Protein AF-A0A8C2T6Q3-F1 (afdb_monomer)

Secondary structure (DSSP, 8-state):
--------PPPP-------------PPP-----------------------------PPPP------------------PPPPEEEE-SSS--HHHHHHHHHHHHSTTTTTPEEEE---HHHHTT-SEEES-SS-EETTTTEE---STT---BHHHHSTT----SBP-HHHHHHHHHHHHHHHHHHTS-TTSHHHHHHHHHHIIIIIHHHHHHHTT--SSSS--SS----SHHHHHHTTSPPTT-SS--HHHHHHHHHHHHHHHHHHHHHHIIIIIHHHHHHHHHHHHTHHHH-TTS-EEE-SSTT--HHHHHHHHHHHTT-SSPP-EEEEE-TTS-EEEEEPBSSTT---BSSPPPGGGTT-BHHHHHHHTT-TTEEEE-TTSSEEEESSHHHHHHHHHHHHHHHHTGGG--

Solvent-accessible surface area (backbone atoms only — not comparable to full-atom values): 24773 Å² total; per-residue (Å²): 143,82,90,82,90,80,90,79,87,84,81,90,80,84,88,79,89,82,91,80,89,81,85,82,86,83,83,88,78,90,85,89,80,90,83,84,86,79,90,82,83,87,90,88,82,95,67,88,80,80,77,81,79,87,68,78,90,71,85,80,81,86,80,84,80,86,77,91,78,84,87,78,78,91,71,79,76,76,74,73,81,77,47,31,38,21,26,53,65,64,91,63,55,45,37,52,28,38,28,54,39,56,48,34,67,32,84,89,34,49,80,35,45,77,44,64,44,82,52,64,75,62,46,71,72,28,67,29,29,31,59,40,86,74,39,71,37,78,92,69,35,28,30,19,46,84,38,91,84,56,76,55,17,56,22,77,78,40,76,92,44,88,50,72,58,47,42,29,24,26,38,43,46,40,72,77,38,36,44,57,40,45,10,66,76,70,75,46,59,48,86,32,72,65,31,51,54,51,48,52,51,46,36,75,74,50,41,48,59,48,12,27,56,74,69,69,49,69,97,55,100,62,89,68,97,67,85,85,80,75,48,71,51,46,55,30,44,70,40,48,56,58,96,85,49,95,78,63,60,57,66,67,26,47,54,53,34,23,52,50,49,40,52,52,52,52,54,50,50,48,43,43,61,72,49,43,55,62,29,42,59,55,48,51,52,19,60,74,45,8,54,79,73,36,85,84,48,32,39,34,56,42,96,50,54,88,59,61,46,66,63,48,48,60,51,46,39,61,77,67,63,51,88,66,71,69,30,38,39,34,27,33,42,99,85,62,31,17,32,32,32,30,32,45,74,41,94,88,44,90,52,44,66,46,45,44,53,73,91,48,33,61,33,40,31,68,64,33,17,61,73,47,91,42,72,54,30,49,37,24,39,72,81,13,45,36,33,31,11,55,38,65,67,40,26,50,49,52,50,52,54,40,56,52,59,55,69,63,59,78,80,76,125

Structure (mmCIF, N/CA/C/O backbone):
data_AF-A0A8C2T6Q3-F1
#
_entry.id   AF-A0A8C2T6Q3-F1
#
loop_
_atom_site.group_PDB
_atom_site.id
_atom_site.type_symbol
_atom_site.label_atom_id
_atom_site.label_alt_id
_atom_site.label_comp_id
_atom_site.label_asym_id
_atom_site.label_entity_id
_atom_site.label_seq_id
_atom_site.pdbx_PDB_ins_code
_atom_site.Cartn_x
_atom_site.Cartn_y
_atom_site.Cartn_z
_atom_site.occupancy
_atom_site.B_iso_or_equiv
_atom_site.auth_seq_id
_atom_site.auth_comp_id
_atom_site.auth_asym_id
_atom_site.auth_atom_id
_atom_site.pdbx_PDB_model_num
ATOM 1 N N . MET A 1 1 ? 47.770 21.459 14.697 1.00 40.47 1 MET A N 1
ATOM 2 C CA . MET A 1 1 ? 48.303 21.175 16.045 1.00 40.47 1 MET A CA 1
ATOM 3 C C . MET A 1 1 ? 47.200 21.457 17.056 1.00 40.47 1 MET A C 1
ATOM 5 O O . MET A 1 1 ? 46.957 22.615 17.362 1.00 40.47 1 MET A O 1
ATOM 9 N N . ARG A 1 2 ? 46.449 20.423 17.443 1.00 32.66 2 ARG A N 1
ATOM 10 C CA . ARG A 1 2 ? 45.549 20.362 18.607 1.00 32.66 2 ARG A CA 1
ATOM 11 C C . ARG A 1 2 ? 45.216 18.882 18.788 1.00 32.66 2 ARG A C 1
ATOM 13 O O . ARG A 1 2 ? 44.474 18.313 17.997 1.00 32.66 2 ARG A O 1
ATOM 20 N N . GLU A 1 3 ? 45.900 18.277 19.747 1.00 28.88 3 GLU A N 1
ATOM 21 C CA . GLU A 1 3 ? 45.686 16.917 20.229 1.00 28.88 3 GLU A CA 1
ATOM 22 C C . GLU A 1 3 ? 44.386 16.856 21.028 1.00 28.88 3 GLU A C 1
ATOM 24 O O . GLU A 1 3 ? 44.103 17.768 21.804 1.00 28.88 3 GLU A O 1
ATOM 29 N N . TRP A 1 4 ? 43.644 15.761 20.881 1.00 29.09 4 TRP A N 1
ATOM 30 C CA . TRP A 1 4 ? 42.728 15.270 21.904 1.00 29.09 4 TRP A CA 1
ATOM 31 C C . TRP A 1 4 ? 42.954 13.766 22.060 1.00 29.09 4 TRP A C 1
ATOM 33 O O . TRP A 1 4 ? 42.850 12.996 21.107 1.00 29.09 4 TRP A O 1
ATOM 43 N N . VAL A 1 5 ? 43.333 13.398 23.279 1.00 32.12 5 VAL A N 1
ATOM 44 C CA . VAL A 1 5 ? 43.579 12.045 23.775 1.00 32.12 5 VAL A CA 1
ATOM 45 C C . VAL A 1 5 ? 42.237 11.406 24.130 1.00 32.12 5 VAL A C 1
ATOM 47 O O . VAL A 1 5 ? 41.403 12.042 24.768 1.00 32.12 5 VAL A O 1
ATOM 50 N N . GLY A 1 6 ? 42.044 10.139 23.766 1.00 28.73 6 GLY A N 1
ATOM 51 C CA . GLY A 1 6 ? 40.879 9.354 24.170 1.00 28.73 6 GLY A CA 1
ATOM 52 C C . GLY A 1 6 ? 41.192 7.865 24.149 1.00 28.73 6 GLY A C 1
ATOM 53 O O . GLY A 1 6 ? 41.019 7.209 23.129 1.00 28.73 6 GLY A O 1
ATOM 54 N N . GLY A 1 7 ? 41.688 7.349 25.275 1.00 27.30 7 GLY A N 1
ATOM 55 C CA . GLY A 1 7 ? 41.790 5.917 25.530 1.00 27.30 7 GLY A CA 1
ATOM 56 C C . GLY A 1 7 ? 40.418 5.322 25.848 1.00 27.30 7 GLY A C 1
ATOM 57 O O . GLY A 1 7 ? 39.649 5.900 26.613 1.00 27.30 7 GLY A O 1
ATOM 58 N N . GLY A 1 8 ? 40.130 4.156 25.277 1.00 27.58 8 GLY A N 1
ATOM 59 C CA . GLY A 1 8 ? 38.942 3.359 25.564 1.00 27.58 8 GLY A CA 1
ATOM 60 C C . GLY A 1 8 ? 39.299 1.884 25.456 1.00 27.58 8 GLY A C 1
ATOM 61 O O . GLY A 1 8 ? 39.607 1.399 24.374 1.00 27.58 8 GLY A O 1
ATOM 62 N N . ALA A 1 9 ? 39.326 1.210 26.602 1.00 29.64 9 ALA A N 1
ATOM 63 C CA . ALA A 1 9 ? 39.619 -0.206 26.737 1.00 29.64 9 ALA A CA 1
ATOM 64 C C . ALA A 1 9 ? 38.433 -1.064 26.262 1.00 29.64 9 ALA A C 1
ATOM 66 O O . ALA A 1 9 ? 37.293 -0.842 26.670 1.00 29.64 9 ALA A O 1
ATOM 67 N N . GLU A 1 10 ? 38.725 -2.069 25.438 1.00 29.17 10 GLU A N 1
ATOM 68 C CA . GLU A 1 10 ? 37.812 -3.157 25.084 1.00 29.17 10 GLU A CA 1
ATOM 69 C C . GLU A 1 10 ? 37.722 -4.186 26.225 1.00 29.17 10 GLU A C 1
ATOM 71 O O . GLU A 1 10 ? 38.754 -4.567 26.787 1.00 29.17 10 GLU A O 1
ATOM 76 N N . PRO A 1 11 ? 36.534 -4.734 26.533 1.00 33.28 11 PRO A N 1
ATOM 77 C CA . PRO A 1 11 ? 36.433 -5.973 27.280 1.00 33.28 11 PRO A CA 1
ATOM 78 C C . PRO A 1 11 ? 36.202 -7.166 26.343 1.00 33.28 11 PRO A C 1
ATOM 80 O O . PRO A 1 11 ? 35.173 -7.291 25.678 1.00 33.28 11 PRO A O 1
ATOM 83 N N . HIS A 1 12 ? 37.160 -8.093 26.372 1.00 28.27 12 HIS A N 1
ATOM 84 C CA . HIS A 1 12 ? 37.020 -9.473 25.916 1.00 28.27 12 HIS A CA 1
ATOM 85 C C . HIS A 1 12 ? 35.821 -10.167 26.583 1.00 28.27 12 HIS A C 1
ATOM 87 O O . HIS A 1 12 ? 35.761 -10.260 27.810 1.00 28.27 12 HIS A O 1
ATOM 93 N N . MET A 1 13 ? 34.936 -10.772 25.785 1.00 28.48 13 MET A N 1
ATOM 94 C CA . MET A 1 13 ? 33.929 -11.719 26.270 1.00 28.48 13 MET A CA 1
ATOM 95 C C . MET A 1 13 ? 34.188 -13.103 25.664 1.00 28.48 13 MET A C 1
ATOM 97 O O . MET A 1 13 ? 34.209 -13.287 24.449 1.00 28.48 13 MET A O 1
ATOM 101 N N . ARG A 1 14 ? 34.460 -14.067 26.550 1.00 29.56 14 ARG A N 1
ATOM 102 C CA . ARG A 1 14 ? 34.752 -15.471 26.244 1.00 29.56 14 ARG A CA 1
ATOM 103 C C . ARG A 1 14 ? 33.477 -16.223 25.856 1.00 29.56 14 ARG A C 1
ATOM 105 O O . ARG A 1 14 ? 32.443 -16.069 26.499 1.00 29.56 14 ARG A O 1
ATOM 112 N N . SER A 1 15 ? 33.597 -17.089 24.853 1.00 28.09 15 SER A N 1
ATOM 113 C CA . SER A 1 15 ? 32.604 -18.088 24.459 1.00 28.09 15 SER A CA 1
ATOM 114 C C . SER A 1 15 ? 32.465 -19.189 25.513 1.00 28.09 15 SER A C 1
ATOM 116 O O . SER A 1 15 ? 33.475 -19.721 25.976 1.00 28.09 15 SER A O 1
ATOM 118 N N . ALA A 1 16 ? 31.234 -19.605 25.809 1.00 30.88 16 ALA A N 1
ATOM 119 C CA . ALA A 1 16 ? 30.954 -20.885 26.450 1.00 30.88 16 ALA A CA 1
ATOM 120 C C . ALA A 1 16 ? 29.802 -21.580 25.713 1.00 30.88 16 ALA A C 1
ATOM 122 O O . ALA A 1 16 ? 28.696 -21.052 25.603 1.00 30.88 16 ALA A O 1
ATOM 123 N N . GLU A 1 17 ? 30.112 -22.753 25.168 1.00 29.58 17 GLU A N 1
ATOM 124 C CA . GLU A 1 17 ? 29.188 -23.691 24.546 1.00 29.58 17 GLU A CA 1
ATOM 125 C C . GLU A 1 17 ? 28.290 -24.366 25.595 1.00 29.58 17 GLU A C 1
ATOM 127 O O . GLU A 1 17 ? 28.704 -24.610 26.727 1.00 29.58 17 GLU A O 1
ATOM 132 N N . GLY A 1 18 ? 27.074 -24.744 25.196 1.00 29.36 18 GLY A N 1
ATOM 133 C CA . GLY A 1 18 ? 26.183 -25.550 26.030 1.00 29.36 18 GLY A CA 1
ATOM 134 C C . GLY A 1 18 ? 24.891 -25.926 25.316 1.00 29.36 18 GLY A C 1
ATOM 135 O O . GLY A 1 18 ? 23.845 -25.328 25.550 1.00 29.36 18 GLY A O 1
ATOM 136 N N . ARG A 1 19 ? 24.956 -26.916 24.417 1.00 31.91 19 ARG A N 1
ATOM 137 C CA . ARG A 1 19 ? 23.781 -27.522 23.770 1.00 31.91 19 ARG A CA 1
ATOM 138 C C . ARG A 1 19 ? 23.062 -28.439 24.764 1.00 31.91 19 ARG A C 1
ATOM 140 O O . ARG A 1 19 ? 23.603 -29.471 25.142 1.00 31.91 19 ARG A O 1
ATOM 147 N N . GLY A 1 20 ? 21.826 -28.099 25.125 1.00 29.14 20 GLY A N 1
ATOM 148 C CA . GLY A 1 20 ? 20.906 -28.968 25.863 1.00 29.14 20 GLY A CA 1
ATOM 149 C C . GLY A 1 20 ? 19.666 -29.271 25.025 1.00 29.14 20 GLY A C 1
ATOM 150 O O . GLY A 1 20 ? 18.787 -28.429 24.881 1.00 29.14 20 GLY A O 1
ATOM 151 N N . VAL A 1 21 ? 19.606 -30.470 24.444 1.00 28.84 21 VAL A N 1
ATOM 152 C CA . VAL A 1 21 ? 18.457 -30.979 23.681 1.00 28.84 21 VAL A CA 1
ATOM 153 C C . VAL A 1 21 ? 17.456 -31.596 24.660 1.00 28.84 21 VAL A C 1
ATOM 155 O O . VAL A 1 21 ? 17.737 -32.644 25.236 1.00 28.84 21 VAL A O 1
ATOM 158 N N . LEU A 1 22 ? 16.272 -30.995 24.815 1.00 27.81 22 LEU A N 1
ATOM 159 C CA . LEU A 1 22 ? 15.145 -31.616 25.520 1.00 27.81 22 LEU A CA 1
ATOM 160 C C . LEU A 1 22 ? 14.093 -32.079 24.498 1.00 27.81 22 LEU A C 1
ATOM 162 O O . LEU A 1 22 ? 13.371 -31.277 23.910 1.00 27.81 22 LEU A O 1
ATOM 166 N N . ARG A 1 23 ? 14.014 -33.395 24.265 1.00 28.83 23 ARG A N 1
ATOM 167 C CA . ARG A 1 23 ? 12.930 -34.037 23.503 1.00 28.83 23 ARG A CA 1
ATOM 168 C C . ARG A 1 23 ? 11.714 -34.222 24.414 1.00 28.83 23 ARG A C 1
ATOM 170 O O . ARG A 1 23 ? 11.740 -35.091 25.282 1.00 28.83 23 ARG A O 1
ATOM 177 N N . LEU A 1 24 ? 10.628 -33.487 24.169 1.00 27.52 24 LEU A N 1
ATOM 178 C CA . LEU A 1 24 ? 9.310 -33.807 24.726 1.00 27.52 24 LEU A CA 1
ATOM 179 C C . LEU A 1 24 ? 8.537 -34.714 23.753 1.00 27.52 24 LEU A C 1
ATOM 181 O O . LEU A 1 24 ? 8.238 -34.332 22.624 1.00 27.52 24 LEU A O 1
ATOM 185 N N . ARG A 1 25 ? 8.213 -35.934 24.198 1.00 27.09 25 ARG A N 1
ATOM 186 C CA . ARG A 1 25 ? 7.272 -36.851 23.534 1.00 27.09 25 ARG A CA 1
ATOM 187 C C . ARG A 1 25 ? 5.841 -36.431 23.885 1.00 27.09 25 ARG A C 1
ATOM 189 O O . ARG A 1 25 ? 5.429 -36.593 25.027 1.00 27.09 25 ARG A O 1
ATOM 196 N N . MET A 1 26 ? 5.075 -35.974 22.899 1.00 26.56 26 MET A N 1
ATOM 197 C CA . MET A 1 26 ? 3.617 -35.835 22.994 1.00 26.56 26 MET A CA 1
ATOM 198 C C . MET A 1 26 ? 2.963 -37.178 22.633 1.00 26.56 26 MET A C 1
ATOM 200 O O . MET A 1 26 ? 3.159 -37.679 21.526 1.00 26.56 26 MET A O 1
ATOM 204 N N . ARG A 1 27 ? 2.201 -37.781 23.556 1.00 29.31 27 ARG A N 1
ATOM 205 C CA . ARG A 1 27 ? 1.244 -38.856 23.235 1.00 29.31 27 ARG A CA 1
ATOM 206 C C . ARG A 1 27 ? -0.099 -38.207 22.910 1.00 29.31 27 ARG A C 1
ATOM 208 O O . ARG A 1 27 ? -0.684 -37.563 23.774 1.00 29.31 27 ARG A O 1
ATOM 215 N N . GLY A 1 28 ? -0.562 -38.384 21.675 1.00 25.92 28 GLY A N 1
ATOM 216 C CA . GLY A 1 28 ? -1.923 -38.058 21.262 1.00 25.92 28 GLY A CA 1
ATOM 217 C C . GLY A 1 28 ? -2.910 -39.107 21.772 1.00 25.92 28 GLY A C 1
ATOM 218 O O . GLY A 1 28 ? -2.654 -40.306 21.657 1.00 25.92 28 GLY A O 1
ATOM 219 N N . GLY A 1 29 ? -4.016 -38.643 22.347 1.00 26.98 29 GLY A N 1
ATOM 220 C CA . GLY A 1 29 ? -5.196 -39.442 22.657 1.00 26.98 29 GLY A CA 1
ATOM 221 C C . GLY A 1 29 ? -6.389 -38.884 21.889 1.00 26.98 29 GLY A C 1
ATOM 222 O O . GLY A 1 29 ? -6.762 -37.730 22.085 1.00 26.98 29 GLY A O 1
ATOM 223 N N . ASP A 1 30 ? -6.935 -39.708 20.998 1.00 28.08 30 ASP A N 1
ATOM 224 C CA . ASP A 1 30 ? -8.163 -39.486 20.237 1.00 28.08 30 ASP A CA 1
ATOM 225 C C . ASP A 1 30 ? -9.384 -39.341 21.160 1.00 28.08 30 ASP A C 1
ATOM 227 O O . ASP A 1 30 ? -9.618 -40.178 22.032 1.00 28.08 30 ASP A O 1
ATOM 231 N N . LEU A 1 31 ? -10.233 -38.346 20.892 1.00 29.53 31 LEU A N 1
ATOM 232 C CA . LEU A 1 31 ? -11.604 -38.278 21.403 1.00 29.53 31 LEU A CA 1
ATOM 233 C C . LEU A 1 31 ? -12.574 -38.238 20.217 1.00 29.53 31 LEU A C 1
ATOM 235 O O . LEU A 1 31 ? -12.819 -37.198 19.610 1.00 29.53 31 LEU A O 1
ATOM 239 N N . LYS A 1 32 ? -13.150 -39.401 19.897 1.00 29.66 32 LYS A N 1
ATOM 240 C CA . LYS A 1 32 ? -14.377 -39.526 19.102 1.00 29.66 32 LYS A CA 1
ATOM 241 C C . LYS A 1 32 ? -15.559 -39.631 20.062 1.00 29.66 32 LYS A C 1
ATOM 243 O O . LYS A 1 32 ? -15.715 -40.643 20.734 1.00 29.66 32 LYS A O 1
ATOM 248 N N . GLY A 1 33 ? -16.426 -38.625 20.057 1.00 27.84 33 GLY A N 1
ATOM 249 C CA . GLY A 1 33 ? -17.732 -38.669 20.710 1.00 27.84 33 GLY A CA 1
ATOM 250 C C . GLY A 1 33 ? -18.763 -37.943 19.858 1.00 27.84 33 GLY A C 1
ATOM 251 O O . GLY A 1 33 ? -18.804 -36.719 19.840 1.00 27.84 33 GLY A O 1
ATOM 252 N N . ARG A 1 34 ? -19.573 -38.703 19.114 1.00 29.06 34 ARG A N 1
ATOM 253 C CA . ARG A 1 34 ? -20.802 -38.216 18.473 1.00 29.06 34 ARG A CA 1
ATOM 254 C C . ARG A 1 34 ? -21.923 -38.271 19.504 1.00 29.06 34 ARG A C 1
ATOM 256 O O . ARG A 1 34 ? -22.112 -39.328 20.091 1.00 29.06 34 ARG A O 1
ATOM 263 N N . CYS A 1 35 ? -22.741 -37.227 19.582 1.00 26.00 35 CYS A N 1
ATOM 264 C CA . CYS A 1 35 ? -24.143 -37.362 19.969 1.00 26.00 35 CYS A CA 1
ATOM 265 C C . CYS A 1 35 ? -25.014 -36.501 19.053 1.00 26.00 35 CYS A C 1
ATOM 267 O O . CYS A 1 35 ? -24.677 -35.368 18.718 1.00 26.00 35 CYS A O 1
ATOM 269 N N . ARG A 1 36 ? -26.097 -37.121 18.587 1.00 28.88 36 ARG A N 1
ATOM 270 C CA . ARG A 1 36 ? -27.136 -36.571 17.716 1.00 28.88 36 ARG A CA 1
ATOM 271 C C . ARG A 1 36 ? -28.306 -36.052 18.556 1.00 28.88 36 ARG A C 1
ATOM 273 O O . ARG A 1 36 ? -28.510 -36.515 19.673 1.00 28.88 36 ARG A O 1
ATOM 280 N N . SER A 1 37 ? -29.153 -35.289 17.860 1.00 29.62 37 SER A N 1
ATOM 281 C CA . SER A 1 37 ? -30.578 -35.006 18.111 1.00 29.62 37 SER A CA 1
ATOM 282 C C . SER A 1 37 ? -30.879 -33.778 18.974 1.00 29.62 37 SER A C 1
ATOM 284 O O . SER A 1 37 ? -30.118 -33.475 19.878 1.00 29.62 37 SER A O 1
ATOM 286 N N . ALA A 1 38 ? -31.976 -33.045 18.786 1.00 27.81 38 ALA A N 1
ATOM 287 C CA . ALA A 1 38 ? -32.835 -32.761 17.633 1.00 27.81 38 ALA A CA 1
ATOM 288 C C . ALA A 1 38 ? -33.803 -31.624 18.056 1.00 27.81 38 ALA A C 1
ATOM 290 O O . ALA A 1 38 ? -34.116 -31.503 19.232 1.00 27.81 38 ALA A O 1
ATOM 291 N N . VAL A 1 39 ? -34.323 -30.899 17.057 1.00 28.06 39 VAL A N 1
ATOM 292 C CA . VAL A 1 39 ? -35.591 -30.129 17.020 1.00 28.06 39 VAL A CA 1
ATOM 293 C C . VAL A 1 39 ? -35.732 -28.853 17.871 1.00 28.06 39 VAL A C 1
ATOM 295 O O . VAL A 1 39 ? -35.711 -28.883 19.093 1.00 28.06 39 VAL A O 1
ATOM 298 N N . GLY A 1 40 ? -36.066 -27.747 17.189 1.00 25.72 40 GLY A N 1
ATOM 299 C CA . GLY A 1 40 ? -36.733 -26.588 17.793 1.00 25.72 40 GLY A CA 1
ATOM 300 C C . GLY A 1 40 ? -36.842 -25.363 16.875 1.00 25.72 40 GLY A C 1
ATOM 301 O O . GLY A 1 40 ? -35.882 -24.618 16.777 1.00 25.72 40 GLY A O 1
ATOM 302 N N . MET A 1 41 ? -38.016 -25.200 16.241 1.00 26.75 41 MET A N 1
ATOM 303 C CA . MET A 1 41 ? -38.726 -23.964 15.816 1.00 26.75 41 MET A CA 1
ATOM 304 C C . MET A 1 41 ? -37.964 -22.823 15.094 1.00 26.75 41 MET A C 1
ATOM 306 O O . MET A 1 41 ? -36.981 -22.295 15.582 1.00 26.75 41 MET A O 1
ATOM 310 N N . LEU A 1 42 ? -38.316 -22.469 13.850 1.00 26.58 42 LEU A N 1
ATOM 311 C CA . LEU A 1 42 ? -39.449 -21.650 13.351 1.00 26.58 42 LEU A CA 1
ATOM 312 C C . LEU A 1 42 ? -39.142 -20.129 13.298 1.00 26.58 42 LEU A C 1
ATOM 314 O O . LEU A 1 42 ? -38.808 -19.516 14.299 1.00 26.58 42 LEU A O 1
ATOM 318 N N . LEU A 1 43 ? -39.368 -19.566 12.100 1.00 28.69 43 LEU A N 1
ATOM 319 C CA . LEU A 1 43 ? -39.386 -18.153 11.674 1.00 28.69 43 LEU A CA 1
ATOM 320 C C . LEU A 1 43 ? -38.076 -17.348 11.686 1.00 28.69 43 LEU A C 1
ATOM 322 O O . LEU A 1 43 ? -37.576 -16.936 12.721 1.00 28.69 43 LEU A O 1
ATOM 326 N N . TRP A 1 44 ? -37.612 -17.016 10.475 1.00 26.08 44 TRP A N 1
ATOM 327 C CA . TRP A 1 44 ? -37.512 -15.657 9.898 1.00 26.08 44 TRP A CA 1
ATOM 328 C C . TRP A 1 44 ? -36.363 -15.660 8.884 1.00 26.08 44 TRP A C 1
ATOM 330 O O . TRP A 1 44 ? -35.250 -16.018 9.255 1.00 26.08 44 TRP A O 1
ATOM 340 N N . ARG A 1 45 ? -36.623 -15.265 7.626 1.00 27.59 45 ARG A N 1
ATOM 341 C CA . ARG A 1 45 ? -35.693 -14.559 6.706 1.00 27.59 45 ARG A CA 1
ATOM 342 C C . ARG A 1 45 ? -36.194 -14.622 5.261 1.00 27.59 45 ARG A C 1
ATOM 344 O O . ARG A 1 45 ? -35.992 -15.600 4.552 1.00 27.59 45 ARG A O 1
ATOM 351 N N . ARG A 1 46 ? -36.753 -13.505 4.797 1.00 32.31 46 ARG A N 1
ATOM 352 C CA . ARG A 1 46 ? -36.463 -12.998 3.453 1.00 32.31 46 ARG A CA 1
ATOM 353 C C . ARG A 1 46 ? -35.302 -12.019 3.613 1.00 32.31 46 ARG A C 1
ATOM 355 O O . ARG A 1 46 ? -35.508 -10.884 4.018 1.00 32.31 46 ARG A O 1
ATOM 362 N N . CYS A 1 47 ? -34.089 -12.488 3.349 1.00 28.00 47 CYS A N 1
ATOM 363 C CA . CYS A 1 47 ? -32.936 -11.638 3.071 1.00 28.00 47 CYS A CA 1
ATOM 364 C C . CYS A 1 47 ? -32.369 -12.093 1.733 1.00 28.00 47 CYS A C 1
ATOM 366 O O . CYS A 1 47 ? -32.133 -13.286 1.540 1.00 28.00 47 CYS A O 1
ATOM 368 N N . CYS A 1 48 ? -32.182 -11.138 0.827 1.00 29.92 48 CYS A N 1
ATOM 369 C CA . CYS A 1 48 ? -31.469 -11.321 -0.425 1.00 29.92 48 CYS A CA 1
ATOM 370 C C . CYS A 1 48 ? -30.113 -11.978 -0.151 1.00 29.92 48 CYS A C 1
ATOM 372 O O . CYS A 1 48 ? -29.290 -11.454 0.599 1.00 29.92 48 CYS A O 1
ATOM 374 N N . ALA A 1 49 ? -29.908 -13.152 -0.738 1.00 27.11 49 ALA A N 1
ATOM 375 C CA . ALA A 1 49 ? -28.642 -13.851 -0.699 1.00 27.11 49 ALA A CA 1
ATOM 376 C C . ALA A 1 49 ? -27.660 -13.140 -1.638 1.00 27.11 49 ALA A C 1
ATOM 378 O O . ALA A 1 49 ? -27.714 -13.327 -2.850 1.00 27.11 49 ALA A O 1
ATOM 379 N N . CYS A 1 50 ? -26.749 -12.344 -1.081 1.00 31.30 50 CYS A N 1
ATOM 380 C CA . CYS A 1 50 ? -25.482 -12.066 -1.743 1.00 31.30 50 CYS A CA 1
ATOM 381 C C . CYS A 1 50 ? -24.556 -13.240 -1.399 1.00 31.30 50 CYS A C 1
ATOM 383 O O . CYS A 1 50 ? -23.971 -13.308 -0.316 1.00 31.30 50 CYS A O 1
ATOM 385 N N . ALA A 1 51 ? -24.541 -14.249 -2.268 1.00 30.88 51 ALA A N 1
ATOM 386 C CA . ALA A 1 51 ? -23.706 -15.426 -2.103 1.00 30.88 51 ALA A CA 1
ATOM 387 C C . ALA A 1 51 ? -22.244 -15.051 -2.382 1.00 30.88 51 ALA A C 1
ATOM 389 O O . ALA A 1 51 ? -21.822 -14.949 -3.531 1.00 30.88 51 ALA A O 1
ATOM 390 N N . VAL A 1 52 ? -21.451 -14.873 -1.324 1.00 36.16 52 VAL A N 1
ATOM 391 C CA . VAL A 1 52 ? -19.988 -14.856 -1.427 1.00 36.16 52 VAL A CA 1
ATOM 392 C C . VAL A 1 52 ? -19.538 -16.280 -1.754 1.00 36.16 52 VAL A C 1
ATOM 394 O O . VAL A 1 52 ? -19.391 -17.127 -0.871 1.00 36.16 52 VAL A O 1
ATOM 397 N N . MET A 1 53 ? -19.356 -16.569 -3.042 1.00 34.56 53 MET A N 1
ATOM 398 C CA . MET A 1 53 ? -18.787 -17.834 -3.496 1.00 34.56 53 MET A CA 1
ATOM 399 C C . MET A 1 53 ? -17.299 -17.887 -3.140 1.00 34.56 53 MET A C 1
ATOM 401 O O . MET A 1 53 ? -16.444 -17.362 -3.846 1.00 34.56 53 MET A O 1
ATOM 405 N N . ARG A 1 54 ? -16.974 -18.569 -2.037 1.00 39.91 54 ARG A N 1
ATOM 406 C CA . ARG A 1 54 ? -15.624 -19.083 -1.786 1.00 39.91 54 ARG A CA 1
ATOM 407 C C . ARG A 1 54 ? -15.407 -20.329 -2.646 1.00 39.91 54 ARG A C 1
ATOM 409 O O . ARG A 1 54 ? -15.678 -21.442 -2.205 1.00 39.91 54 ARG A O 1
ATOM 416 N N . GLY A 1 55 ? -14.937 -20.140 -3.875 1.00 31.16 55 GLY A N 1
ATOM 417 C CA . GLY A 1 55 ? -14.393 -21.217 -4.703 1.00 31.16 55 GLY A CA 1
ATOM 418 C C . GLY A 1 55 ? -12.862 -21.239 -4.616 1.00 31.16 55 GLY A C 1
ATOM 419 O O . GLY A 1 55 ? -12.252 -20.174 -4.723 1.00 31.16 55 GLY A O 1
ATOM 420 N N . PRO A 1 56 ? -12.205 -22.400 -4.428 1.00 35.97 56 PRO A N 1
ATOM 421 C CA . PRO A 1 56 ? -10.781 -22.505 -4.712 1.00 35.97 56 PRO A CA 1
ATOM 422 C C . PRO A 1 56 ? -10.587 -22.362 -6.227 1.00 35.97 56 PRO A C 1
ATOM 424 O O . PRO A 1 56 ? -11.431 -22.819 -7.002 1.00 35.97 56 PRO A O 1
ATOM 427 N N . LEU A 1 57 ? -9.482 -21.747 -6.653 1.00 34.97 57 LEU A N 1
ATOM 428 C CA . LEU A 1 57 ? -9.055 -21.763 -8.051 1.00 34.97 57 LEU A CA 1
ATOM 429 C C . LEU A 1 57 ? -8.890 -23.228 -8.480 1.00 34.97 57 LEU A C 1
ATOM 431 O O . LEU A 1 57 ? -7.904 -23.882 -8.145 1.00 34.97 57 LEU A O 1
ATOM 435 N N . ARG A 1 58 ? -9.892 -23.775 -9.172 1.00 34.88 58 ARG A N 1
ATOM 436 C CA . ARG A 1 58 ? -9.746 -25.033 -9.899 1.00 34.88 58 ARG A CA 1
ATOM 437 C C . ARG A 1 58 ? -8.962 -24.725 -11.166 1.00 34.88 58 ARG A C 1
ATOM 439 O O . ARG A 1 58 ? -9.374 -23.872 -11.947 1.00 34.88 58 ARG A O 1
ATOM 446 N N . ALA A 1 59 ? -7.856 -25.438 -11.359 1.00 37.59 59 ALA A N 1
ATOM 447 C CA . ALA A 1 59 ? -7.187 -25.522 -12.647 1.00 37.59 59 ALA A CA 1
ATOM 448 C C . ALA A 1 59 ? -8.219 -25.907 -13.721 1.00 37.59 59 ALA A C 1
ATOM 450 O O . ALA A 1 59 ? -8.955 -26.885 -13.566 1.00 37.59 59 ALA A O 1
ATOM 451 N N . ILE A 1 60 ? -8.310 -25.097 -14.771 1.00 36.28 60 ILE A N 1
ATOM 452 C CA . ILE A 1 60 ? -9.226 -25.302 -15.893 1.00 36.28 60 ILE A CA 1
ATOM 453 C C . ILE A 1 60 ? -8.648 -26.428 -16.766 1.00 36.28 60 ILE A C 1
ATOM 455 O O . ILE A 1 60 ? -7.517 -26.283 -17.232 1.00 36.28 60 ILE A O 1
ATOM 459 N N . PRO A 1 61 ? -9.366 -27.539 -17.021 1.00 33.59 61 PRO A N 1
ATOM 460 C CA . PRO A 1 61 ? -8.937 -28.493 -18.029 1.00 33.59 61 PRO A CA 1
ATOM 461 C C . PRO A 1 61 ? -9.290 -27.937 -19.412 1.00 33.59 61 PRO A C 1
ATOM 463 O O . PRO A 1 61 ? -10.431 -27.560 -19.682 1.00 33.59 61 PRO A O 1
ATOM 466 N N . ILE A 1 62 ? -8.293 -27.887 -20.289 1.00 36.78 62 ILE A N 1
ATOM 467 C CA . ILE A 1 62 ? -8.448 -27.537 -21.700 1.00 36.78 62 ILE A CA 1
ATOM 468 C C . ILE A 1 62 ? -9.218 -28.679 -22.380 1.00 36.78 62 ILE A C 1
ATOM 470 O O . ILE A 1 62 ? -8.714 -29.796 -22.491 1.00 36.78 62 ILE A O 1
ATOM 474 N N . MET A 1 63 ? -10.448 -28.414 -22.818 1.00 32.56 63 MET A N 1
ATOM 475 C CA . MET A 1 63 ? -11.209 -29.319 -23.685 1.00 32.56 63 MET A CA 1
ATOM 476 C C . MET A 1 63 ? -10.711 -29.153 -25.125 1.00 32.56 63 MET A C 1
ATOM 478 O O . MET A 1 63 ? -10.926 -28.113 -25.744 1.00 32.56 63 MET A O 1
ATOM 482 N N . ALA A 1 64 ? -10.044 -30.177 -25.656 1.00 32.66 64 ALA A N 1
ATOM 483 C CA . ALA A 1 64 ? -9.700 -30.260 -27.070 1.00 32.66 64 ALA A CA 1
ATOM 484 C C . ALA A 1 64 ? -10.940 -30.685 -27.874 1.00 32.66 64 ALA A C 1
ATOM 486 O O . ALA A 1 64 ? -11.432 -31.803 -27.727 1.00 32.66 64 ALA A O 1
ATOM 487 N N . ALA A 1 65 ? -11.445 -29.794 -28.726 1.00 34.72 65 ALA A N 1
ATOM 488 C CA . ALA A 1 65 ? -12.444 -30.140 -29.729 1.00 34.72 65 ALA A CA 1
ATOM 489 C C . ALA A 1 65 ? -11.753 -30.852 -30.903 1.00 34.72 65 ALA A C 1
ATOM 491 O O . ALA A 1 65 ? -10.856 -30.299 -31.538 1.00 34.72 65 ALA A O 1
ATOM 492 N N . ALA A 1 66 ? -12.166 -32.087 -31.186 1.00 32.56 66 ALA A N 1
ATOM 493 C CA . ALA A 1 66 ? -11.732 -32.825 -32.363 1.00 32.56 66 ALA A CA 1
ATOM 494 C C . ALA A 1 66 ? -12.391 -32.228 -33.616 1.00 32.56 66 ALA A C 1
ATOM 496 O O . ALA A 1 66 ? -13.611 -32.275 -33.761 1.00 32.56 66 ALA A O 1
ATOM 497 N N . ILE A 1 67 ? -11.579 -31.682 -34.523 1.00 38.72 67 ILE A N 1
ATOM 498 C CA . ILE A 1 67 ? -12.011 -31.265 -35.859 1.00 38.72 67 ILE A CA 1
ATOM 499 C C . ILE A 1 67 ? -11.479 -32.295 -36.854 1.00 38.72 67 ILE A C 1
ATOM 501 O O . ILE A 1 67 ? -10.281 -32.369 -37.122 1.00 38.72 67 ILE A O 1
ATOM 505 N N . THR A 1 68 ? -12.379 -33.103 -37.404 1.00 39.03 68 THR A N 1
ATOM 506 C CA . THR A 1 68 ? -12.128 -33.903 -38.604 1.00 39.03 68 THR A CA 1
ATOM 507 C C . THR A 1 68 ? -12.227 -32.988 -39.822 1.00 39.03 68 THR A C 1
ATOM 509 O O . THR A 1 68 ? -13.305 -32.475 -40.118 1.00 39.03 68 THR A O 1
ATOM 512 N N . GLY A 1 69 ? -11.118 -32.777 -40.528 1.00 34.94 69 GLY A N 1
ATOM 513 C CA . GLY A 1 69 ? -11.082 -31.946 -41.730 1.00 34.94 69 GLY A CA 1
ATOM 514 C C . GLY A 1 69 ? -9.841 -32.220 -42.572 1.00 34.94 69 GLY A C 1
ATOM 515 O O . GLY A 1 69 ? -8.714 -32.119 -42.102 1.00 34.94 69 GLY A O 1
ATOM 516 N N . SER A 1 70 ? -10.084 -32.613 -43.813 1.00 37.34 70 SER A N 1
ATOM 517 C CA . SER A 1 70 ? -9.166 -33.133 -44.821 1.00 37.34 70 SER A CA 1
ATOM 518 C C . SER A 1 70 ? -8.109 -32.144 -45.333 1.00 37.34 70 SER A C 1
ATOM 520 O O . SER A 1 70 ? -8.430 -31.028 -45.726 1.00 37.34 70 SER A O 1
ATOM 522 N N . GLY A 1 71 ? -6.872 -32.643 -45.420 1.00 43.75 71 GLY A N 1
ATOM 523 C CA . GLY A 1 71 ? -5.836 -32.369 -46.426 1.00 43.75 71 GLY A CA 1
ATOM 524 C C . GLY A 1 71 ? -5.737 -30.984 -47.075 1.00 43.75 71 GLY A C 1
ATOM 525 O O . GLY A 1 71 ? -6.425 -30.713 -48.049 1.00 43.75 71 GLY A O 1
ATOM 526 N N . THR A 1 72 ? -4.722 -30.214 -46.673 1.00 40.97 72 THR A N 1
ATOM 527 C CA . THR A 1 72 ? -3.843 -29.437 -47.573 1.00 40.97 72 THR A CA 1
ATOM 528 C C . THR A 1 72 ? -2.441 -29.362 -46.939 1.00 40.97 72 THR A C 1
ATOM 530 O O . THR A 1 72 ? -2.323 -29.388 -45.717 1.00 40.97 72 THR A O 1
ATOM 533 N N . GLY A 1 73 ? -1.380 -29.386 -47.757 1.00 46.44 73 GLY A N 1
ATOM 534 C CA . GLY A 1 73 ? 0.019 -29.604 -47.340 1.00 46.44 73 GLY A CA 1
ATOM 535 C C . GLY A 1 73 ? 0.593 -28.601 -46.320 1.00 46.44 73 GLY A C 1
ATOM 536 O O . GLY A 1 73 ? -0.038 -27.586 -46.022 1.00 46.44 73 GLY A O 1
ATOM 537 N N . PRO A 1 74 ? 1.801 -28.860 -45.776 1.00 42.78 74 PRO A N 1
ATOM 538 C CA . PRO A 1 74 ? 2.343 -28.112 -44.647 1.00 42.78 74 PRO A CA 1
ATOM 539 C C . PRO A 1 74 ? 2.657 -26.665 -45.045 1.00 42.78 74 PRO A C 1
ATOM 541 O O . PRO A 1 74 ? 3.729 -26.349 -45.561 1.00 42.78 74 PRO A O 1
ATOM 544 N N . LYS A 1 75 ? 1.721 -25.753 -44.771 1.00 48.91 75 LYS A N 1
ATOM 545 C CA . LYS A 1 75 ? 2.029 -24.328 -44.666 1.00 48.91 75 LYS A CA 1
ATOM 546 C C . LYS A 1 75 ? 2.919 -24.165 -43.436 1.00 48.91 75 LYS A C 1
ATOM 548 O O . LYS A 1 75 ? 2.473 -24.417 -42.321 1.00 48.91 75 LYS A O 1
ATOM 553 N N . ARG A 1 76 ? 4.182 -23.766 -43.638 1.00 50.66 76 ARG A N 1
ATOM 554 C CA . ARG A 1 76 ? 5.051 -23.260 -42.563 1.00 50.66 76 ARG A CA 1
ATOM 555 C C . ARG A 1 76 ? 4.243 -22.231 -41.773 1.00 50.66 76 ARG A C 1
ATOM 557 O O . ARG A 1 76 ? 3.874 -21.200 -42.335 1.00 50.66 76 ARG A O 1
ATOM 564 N N . ALA A 1 77 ? 3.945 -22.529 -40.510 1.00 52.75 77 ALA A N 1
ATOM 565 C CA . ALA A 1 77 ? 3.380 -21.551 -39.598 1.00 52.75 77 ALA A CA 1
ATOM 566 C C . ALA A 1 77 ? 4.343 -20.360 -39.575 1.00 52.75 77 ALA A C 1
ATOM 568 O O . ALA A 1 77 ? 5.516 -20.517 -39.231 1.00 52.75 77 ALA A O 1
ATOM 569 N N . ARG A 1 78 ? 3.884 -19.189 -40.026 1.00 50.47 78 ARG A N 1
ATOM 570 C CA . ARG A 1 78 ? 4.594 -17.947 -39.739 1.00 50.47 78 ARG A CA 1
ATOM 571 C C . ARG A 1 78 ? 4.538 -17.806 -38.224 1.00 50.47 78 ARG A C 1
ATOM 573 O O . ARG A 1 78 ? 3.457 -17.651 -37.673 1.00 50.47 78 ARG A O 1
ATOM 580 N N . THR A 1 79 ? 5.675 -17.965 -37.560 1.00 61.50 79 THR A N 1
ATOM 581 C CA . THR A 1 79 ? 5.823 -17.528 -36.176 1.00 61.50 79 THR A CA 1
ATOM 582 C C . THR A 1 79 ? 5.543 -16.035 -36.178 1.00 61.50 79 THR A C 1
ATOM 584 O O . THR A 1 79 ? 6.275 -15.289 -36.834 1.00 61.50 79 THR A O 1
ATOM 587 N N . GLU A 1 80 ? 4.451 -15.624 -35.536 1.00 69.69 80 GLU A N 1
ATOM 588 C CA . GLU A 1 80 ? 4.190 -14.212 -35.264 1.00 69.69 80 GLU A CA 1
ATOM 589 C C . GLU A 1 80 ? 5.459 -13.593 -34.654 1.00 69.69 80 GLU A C 1
ATOM 591 O O . GLU A 1 80 ? 6.137 -14.260 -33.859 1.00 69.69 80 GLU A O 1
ATOM 596 N N . PRO A 1 81 ? 5.850 -12.376 -35.066 1.00 79.31 81 PRO A N 1
ATOM 597 C CA . PRO A 1 81 ? 7.043 -11.742 -34.530 1.00 79.31 81 PRO A CA 1
ATOM 598 C C . PRO A 1 81 ? 6.901 -11.589 -33.011 1.00 79.31 81 PRO A C 1
ATOM 600 O O . PRO A 1 81 ? 5.878 -11.120 -32.515 1.00 79.31 81 PRO A O 1
ATOM 603 N N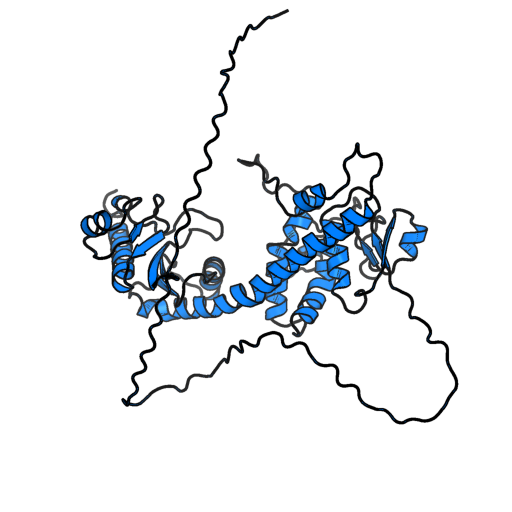 . VAL A 1 82 ? 7.932 -12.007 -32.274 1.00 87.69 82 VAL A N 1
ATOM 604 C CA . VAL A 1 82 ? 7.996 -11.821 -30.820 1.00 87.69 82 VAL A CA 1
ATOM 605 C C . VAL A 1 82 ? 8.065 -10.321 -30.549 1.00 87.69 82 VAL A C 1
ATOM 607 O O . VAL A 1 82 ? 9.013 -9.668 -30.990 1.00 87.69 82 VAL A O 1
ATOM 610 N N . LEU A 1 83 ? 7.059 -9.786 -29.853 1.00 96.94 83 LEU A N 1
ATOM 611 C CA . LEU A 1 83 ? 7.037 -8.375 -29.468 1.00 96.94 83 LEU A CA 1
ATOM 612 C C . LEU A 1 83 ? 8.173 -8.065 -28.489 1.00 96.94 83 LEU A C 1
ATOM 614 O O . LEU A 1 83 ? 8.638 -8.945 -27.762 1.00 96.94 83 LEU A O 1
ATOM 618 N N . ARG A 1 84 ? 8.604 -6.807 -28.447 1.00 98.38 84 ARG A N 1
ATOM 619 C CA . ARG A 1 84 ? 9.754 -6.358 -27.657 1.00 98.38 84 ARG A CA 1
ATOM 620 C C . ARG A 1 84 ? 9.418 -5.170 -26.766 1.00 98.38 84 ARG A C 1
ATOM 622 O O . ARG A 1 84 ? 8.849 -4.180 -27.224 1.00 98.38 84 ARG A O 1
ATOM 629 N N . ILE A 1 85 ? 9.844 -5.262 -25.509 1.00 98.75 85 ILE A N 1
ATOM 630 C CA . ILE A 1 85 ? 9.831 -4.184 -24.518 1.00 98.75 85 ILE A CA 1
ATOM 631 C C . ILE A 1 85 ? 11.264 -3.663 -24.390 1.00 98.75 85 ILE A C 1
ATOM 633 O O . ILE A 1 85 ? 12.137 -4.384 -23.914 1.00 98.75 85 ILE A O 1
ATOM 637 N N . GLY A 1 86 ? 11.522 -2.437 -24.835 1.00 98.69 86 GLY A N 1
ATOM 638 C CA . GLY A 1 86 ? 12.825 -1.787 -24.704 1.00 98.69 86 GLY A CA 1
ATOM 639 C C . GLY A 1 86 ? 12.973 -1.072 -23.362 1.00 98.69 86 GLY A C 1
ATOM 640 O O . GLY A 1 86 ? 12.066 -0.352 -22.955 1.00 98.69 86 GLY A O 1
ATOM 641 N N . THR A 1 87 ? 14.114 -1.230 -22.695 1.00 98.75 87 THR A N 1
ATOM 642 C CA . THR A 1 87 ? 14.508 -0.427 -21.523 1.00 98.75 87 THR A CA 1
ATOM 643 C C . THR A 1 87 ? 16.031 -0.297 -21.449 1.00 98.75 87 THR A C 1
ATOM 645 O O . THR A 1 87 ? 16.729 -0.853 -22.296 1.00 98.75 87 THR A O 1
ATOM 648 N N . HIS A 1 88 ? 16.584 0.443 -20.490 1.00 98.00 88 HIS A N 1
ATOM 649 C CA . HIS A 1 88 ? 18.021 0.674 -20.422 1.00 98.00 88 HIS A CA 1
ATOM 650 C C . HIS A 1 88 ? 18.817 -0.517 -19.844 1.00 98.00 88 HIS A C 1
ATOM 652 O O . HIS A 1 88 ? 18.328 -1.346 -19.074 1.00 98.00 88 HIS A O 1
ATOM 658 N N . ASP A 1 89 ? 20.109 -0.562 -20.156 1.00 95.75 89 ASP A N 1
ATOM 659 C CA . ASP A 1 89 ? 21.075 -1.597 -19.753 1.00 95.75 89 ASP A CA 1
ATOM 660 C C . ASP A 1 89 ? 21.988 -1.187 -18.580 1.00 95.75 89 ASP A C 1
ATOM 662 O O . ASP A 1 89 ? 23.009 -1.822 -18.331 1.00 95.75 89 ASP A O 1
ATOM 666 N N . GLY A 1 90 ? 21.646 -0.112 -17.862 1.00 93.44 90 GLY A N 1
ATOM 667 C CA . GLY A 1 90 ? 22.421 0.365 -16.710 1.00 93.44 90 GLY A CA 1
ATOM 668 C C . GLY A 1 90 ? 22.065 -0.330 -15.396 1.00 93.44 90 GLY A C 1
ATOM 669 O O . GLY A 1 90 ? 21.383 -1.359 -15.384 1.00 93.44 90 GLY A O 1
ATOM 670 N N . THR A 1 91 ? 22.495 0.290 -14.289 1.00 95.50 91 THR A N 1
ATOM 671 C CA . THR A 1 91 ? 21.929 0.044 -12.954 1.00 95.50 91 THR A CA 1
ATOM 672 C C . THR A 1 91 ? 20.422 0.116 -13.060 1.00 95.50 91 THR A C 1
ATOM 674 O O . THR A 1 91 ? 19.910 1.135 -13.517 1.00 95.50 91 THR A O 1
ATOM 677 N N . PHE A 1 92 ? 19.746 -0.966 -12.693 1.00 97.69 92 PHE A N 1
ATOM 678 C CA . PHE A 1 92 ? 18.303 -1.026 -12.812 1.00 97.69 92 PHE A CA 1
ATOM 679 C C . PHE A 1 92 ? 17.603 -0.527 -11.555 1.00 97.69 92 PHE A C 1
ATOM 681 O O . PHE A 1 92 ? 18.108 -0.702 -10.437 1.00 97.69 92 PHE A O 1
ATOM 688 N N . HIS A 1 93 ? 16.422 0.044 -11.742 1.00 98.44 93 HIS A N 1
ATOM 689 C CA . HIS A 1 93 ? 15.578 0.593 -10.700 1.00 98.44 93 HIS A CA 1
ATOM 690 C C . HIS A 1 93 ? 14.289 -0.223 -10.560 1.00 98.44 93 HIS A C 1
ATOM 692 O O . HIS A 1 93 ? 14.044 -1.237 -11.223 1.00 98.44 93 HIS A O 1
ATOM 698 N N . CYS A 1 94 ? 13.482 0.159 -9.572 1.00 98.69 94 CYS A N 1
ATOM 699 C CA . CYS A 1 94 ? 12.173 -0.454 -9.379 1.00 98.69 94 CYS A CA 1
ATOM 700 C C . CYS A 1 94 ? 11.187 -0.040 -10.471 1.00 98.69 94 CYS A C 1
ATOM 702 O O . CYS A 1 94 ? 10.242 -0.784 -10.737 1.00 98.69 94 CYS A O 1
ATOM 704 N N . ASP A 1 95 ? 11.415 1.128 -11.072 1.00 98.75 95 ASP A N 1
ATOM 705 C CA . ASP A 1 95 ? 10.557 1.728 -12.075 1.00 98.75 95 ASP A CA 1
ATOM 706 C C . ASP A 1 95 ? 10.411 0.831 -13.307 1.00 98.75 95 ASP A C 1
ATOM 708 O O . ASP A 1 95 ? 9.359 0.240 -13.560 1.00 98.75 95 ASP A O 1
ATOM 712 N N . GLU A 1 96 ? 11.494 0.625 -14.043 1.00 98.62 96 GLU A N 1
ATOM 713 C CA . GLU A 1 96 ? 11.472 -0.124 -15.286 1.00 98.62 96 GLU A CA 1
ATOM 714 C C . GLU A 1 96 ? 11.271 -1.628 -15.064 1.00 98.62 96 GLU A C 1
ATOM 716 O O . GLU A 1 96 ? 10.664 -2.305 -15.902 1.00 98.62 96 GLU A O 1
ATOM 721 N N . ALA A 1 97 ? 11.683 -2.155 -13.905 1.00 98.88 97 ALA A N 1
ATOM 722 C CA . ALA A 1 97 ? 11.352 -3.519 -13.499 1.00 98.88 97 ALA A CA 1
ATOM 723 C C . ALA A 1 97 ? 9.830 -3.711 -13.353 1.00 98.88 97 ALA A C 1
ATOM 725 O O . ALA A 1 97 ? 9.279 -4.695 -13.862 1.00 98.88 97 ALA A O 1
ATOM 726 N N . LEU A 1 98 ? 9.136 -2.768 -12.700 1.00 98.94 98 LEU A N 1
ATOM 727 C CA . LEU A 1 98 ? 7.681 -2.814 -12.55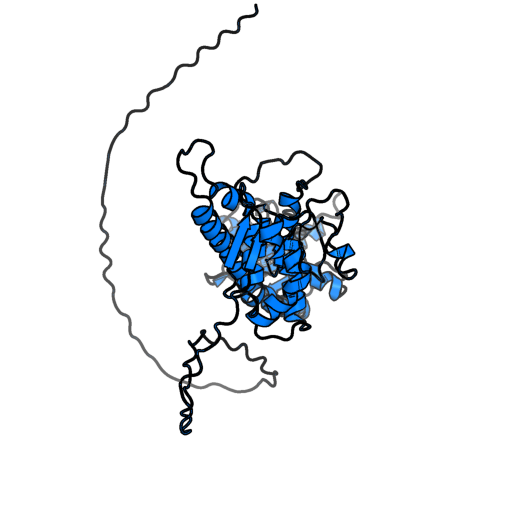8 1.00 98.94 98 LEU A CA 1
ATOM 728 C C . LEU A 1 98 ? 6.986 -2.541 -13.896 1.00 98.94 98 LEU A C 1
ATOM 730 O O . LEU A 1 98 ? 6.065 -3.275 -14.251 1.00 98.94 98 LEU A O 1
ATOM 734 N N . ALA A 1 99 ? 7.441 -1.552 -14.667 1.00 98.94 99 ALA A N 1
ATOM 735 C CA . ALA A 1 99 ? 6.886 -1.229 -15.980 1.00 98.94 99 ALA A CA 1
ATOM 736 C C . ALA A 1 99 ? 6.911 -2.450 -16.920 1.00 98.94 99 ALA A C 1
ATOM 738 O O . ALA A 1 99 ? 5.887 -2.815 -17.506 1.00 98.94 99 ALA A O 1
ATOM 739 N N . CYS A 1 100 ? 8.052 -3.147 -16.998 1.00 98.88 100 CYS A N 1
ATOM 740 C CA . CYS A 1 100 ? 8.187 -4.374 -17.785 1.00 98.88 100 CYS A CA 1
ATOM 741 C C . CYS A 1 100 ? 7.270 -5.496 -17.276 1.00 98.88 100 CYS A C 1
ATOM 743 O O . CYS A 1 100 ? 6.690 -6.231 -18.080 1.00 98.88 100 CYS A O 1
ATOM 745 N N . TYR A 1 101 ? 7.130 -5.646 -15.953 1.00 98.88 101 TYR A N 1
ATOM 746 C CA . TYR A 1 101 ? 6.249 -6.656 -15.367 1.00 98.88 101 TYR A CA 1
ATOM 747 C C . TYR A 1 101 ? 4.778 -6.382 -15.705 1.00 98.88 101 TYR A C 1
ATOM 749 O O . TYR A 1 101 ? 4.089 -7.274 -16.197 1.00 98.88 101 TYR A O 1
ATOM 757 N N . LEU A 1 102 ? 4.318 -5.142 -15.510 1.00 98.88 102 LEU A N 1
ATOM 758 C CA . LEU A 1 102 ? 2.947 -4.717 -15.799 1.00 98.88 102 LEU A CA 1
ATOM 759 C C . LEU A 1 102 ? 2.586 -4.922 -17.271 1.00 98.88 102 LEU A C 1
ATOM 761 O O . LEU A 1 102 ? 1.537 -5.492 -17.569 1.00 98.88 102 LEU A O 1
ATOM 765 N N . LEU A 1 103 ? 3.470 -4.532 -18.195 1.00 98.81 103 LEU A N 1
ATOM 766 C CA . LEU A 1 103 ? 3.259 -4.759 -19.626 1.00 98.81 103 LEU A CA 1
ATOM 767 C C . LEU A 1 103 ? 3.053 -6.248 -19.927 1.00 98.81 103 LEU A C 1
ATOM 769 O O . LEU A 1 103 ? 2.106 -6.598 -20.627 1.00 98.81 103 LEU A O 1
ATOM 773 N N . ARG A 1 104 ? 3.859 -7.141 -19.338 1.00 98.62 104 ARG A N 1
ATOM 774 C CA . ARG A 1 104 ? 3.724 -8.600 -19.515 1.00 98.62 104 ARG A CA 1
ATOM 775 C C . ARG A 1 104 ? 2.451 -9.205 -18.908 1.00 98.62 104 ARG A C 1
ATOM 777 O O . ARG A 1 104 ? 2.123 -10.347 -19.223 1.00 98.62 104 ARG A O 1
ATOM 784 N N . LEU A 1 105 ? 1.697 -8.478 -18.082 1.00 98.56 105 LEU A N 1
ATOM 785 C CA . LEU A 1 105 ? 0.367 -8.925 -17.645 1.00 98.56 105 LEU A CA 1
ATOM 786 C C . LEU A 1 105 ? -0.689 -8.764 -18.750 1.00 98.56 105 LEU A C 1
ATOM 788 O O . LEU A 1 105 ? -1.700 -9.472 -18.747 1.00 98.56 105 LEU A O 1
ATOM 792 N N . LEU A 1 106 ? -0.457 -7.876 -19.721 1.00 98.06 106 LEU A N 1
ATOM 793 C CA . LEU A 1 106 ? -1.344 -7.703 -20.867 1.00 98.06 106 LEU A CA 1
ATOM 794 C C . LEU A 1 106 ? -1.212 -8.886 -21.839 1.00 98.06 106 LEU A C 1
ATOM 796 O O . LEU A 1 106 ? -0.093 -9.274 -22.183 1.00 98.06 106 LEU A O 1
ATOM 800 N N . PRO A 1 107 ? -2.323 -9.412 -22.395 1.00 96.06 107 PRO A N 1
ATOM 801 C CA . PRO A 1 107 ? -2.271 -10.491 -23.382 1.00 96.06 107 PRO A CA 1
ATOM 802 C C . PRO A 1 107 ? -1.353 -10.198 -24.574 1.00 96.06 107 PRO A C 1
ATOM 804 O O . PRO A 1 107 ? -0.673 -11.104 -25.041 1.00 96.06 107 PRO A O 1
ATOM 807 N N . ARG A 1 108 ? -1.299 -8.934 -25.026 1.00 95.56 108 ARG A N 1
ATOM 808 C CA . ARG A 1 108 ? -0.452 -8.492 -26.144 1.00 95.56 108 ARG A CA 1
ATOM 809 C C . ARG A 1 108 ? 1.037 -8.717 -25.871 1.00 95.56 108 ARG A C 1
ATOM 811 O O . ARG A 1 108 ? 1.724 -9.198 -26.757 1.00 95.56 108 ARG A O 1
ATOM 818 N N . TYR A 1 109 ? 1.525 -8.389 -24.673 1.00 97.31 109 TYR A N 1
ATOM 819 C CA . TYR A 1 109 ? 2.959 -8.414 -24.352 1.00 97.31 109 TYR A CA 1
ATOM 820 C C . TYR A 1 109 ? 3.366 -9.572 -23.434 1.00 97.31 109 TYR A C 1
ATOM 822 O O . TYR A 1 109 ? 4.498 -9.595 -22.962 1.00 97.31 109 TYR A O 1
ATOM 830 N N . ARG A 1 110 ? 2.474 -10.540 -23.183 1.00 96.31 110 ARG A N 1
ATOM 831 C CA . ARG A 1 110 ? 2.707 -11.673 -22.270 1.00 96.31 110 ARG A CA 1
ATOM 832 C C . ARG A 1 110 ? 4.051 -12.362 -22.488 1.00 96.31 110 ARG A C 1
ATOM 834 O O . ARG A 1 110 ? 4.793 -12.583 -21.535 1.00 96.31 110 ARG A O 1
ATOM 841 N N . ASP A 1 111 ? 4.345 -12.661 -23.747 1.00 95.94 111 ASP A N 1
ATOM 842 C CA . ASP A 1 111 ? 5.551 -13.375 -24.167 1.00 95.94 111 ASP A CA 1
ATOM 843 C C . ASP A 1 111 ? 6.596 -12.427 -24.785 1.00 95.94 111 ASP A C 1
ATOM 845 O O . ASP A 1 111 ? 7.526 -12.876 -25.453 1.00 95.94 111 ASP A O 1
ATOM 849 N N . ALA A 1 112 ? 6.444 -11.110 -24.590 1.00 97.69 112 ALA A N 1
ATOM 850 C CA . ALA A 1 112 ? 7.344 -10.123 -25.171 1.00 97.69 112 ALA A CA 1
ATOM 851 C C . ALA A 1 112 ? 8.757 -10.250 -24.591 1.00 97.69 112 ALA A C 1
ATOM 853 O O . ALA A 1 112 ? 8.945 -10.372 -23.376 1.00 97.69 112 ALA A O 1
ATOM 854 N N . GLU A 1 113 ? 9.764 -10.177 -25.453 1.00 97.75 113 GLU A N 1
ATOM 855 C CA . GLU A 1 113 ? 11.173 -10.127 -25.072 1.00 97.75 113 GLU A CA 1
ATOM 856 C C . GLU A 1 113 ? 11.487 -8.770 -24.426 1.00 97.75 113 GLU A C 1
ATOM 858 O O . GLU A 1 113 ? 11.097 -7.729 -24.950 1.00 97.75 113 GLU A O 1
ATOM 863 N N . VAL A 1 114 ? 12.201 -8.764 -23.297 1.00 98.25 114 VAL A N 1
ATOM 864 C CA . VAL A 1 114 ? 12.727 -7.514 -22.731 1.00 98.25 114 VAL A CA 1
ATOM 865 C C . VAL A 1 114 ? 14.113 -7.277 -23.316 1.00 98.25 114 VAL A C 1
ATOM 867 O O . VAL A 1 114 ? 15.017 -8.088 -23.125 1.00 98.25 114 VAL A O 1
ATOM 870 N N . VAL A 1 115 ? 14.268 -6.170 -24.033 1.00 98.19 115 VAL A N 1
ATOM 871 C CA . VAL A 1 115 ? 15.508 -5.748 -24.681 1.00 98.19 115 VAL A CA 1
ATOM 872 C C . VAL A 1 115 ? 16.118 -4.616 -23.864 1.00 98.19 115 VAL A C 1
ATOM 874 O O . VAL A 1 115 ? 15.636 -3.486 -23.896 1.00 98.19 115 VAL A O 1
ATOM 877 N N . ARG A 1 116 ? 17.205 -4.913 -23.150 1.00 98.00 116 ARG A N 1
ATOM 878 C CA . ARG A 1 116 ? 17.948 -3.929 -22.354 1.00 98.00 116 ARG A CA 1
ATOM 879 C C . ARG A 1 116 ? 19.075 -3.320 -23.177 1.00 98.00 116 ARG A C 1
ATOM 881 O O . ARG A 1 116 ? 20.005 -4.020 -23.574 1.00 98.00 116 ARG A O 1
ATOM 888 N N . THR A 1 117 ? 18.953 -2.039 -23.520 1.00 97.81 117 THR A N 1
ATOM 889 C CA . THR A 1 117 ? 19.914 -1.303 -24.348 1.00 97.81 117 THR A CA 1
ATOM 890 C C . THR A 1 117 ? 19.665 0.207 -24.311 1.00 97.81 117 THR A C 1
ATOM 892 O O . THR A 1 117 ? 18.539 0.658 -24.125 1.00 97.81 117 THR A O 1
ATOM 895 N N . ARG A 1 118 ? 20.704 1.007 -24.568 1.00 97.12 118 ARG A N 1
ATOM 896 C CA . ARG A 1 118 ? 20.575 2.444 -24.887 1.00 97.12 118 ARG A CA 1
ATOM 897 C C . ARG A 1 118 ? 20.762 2.775 -26.369 1.00 97.12 118 ARG A C 1
ATOM 899 O O . ARG A 1 118 ? 20.746 3.947 -26.729 1.00 97.12 118 ARG A O 1
ATOM 906 N N . ASP A 1 119 ? 20.944 1.772 -27.228 1.00 98.12 119 ASP A N 1
ATOM 907 C CA . ASP A 1 119 ? 21.105 1.979 -28.670 1.00 98.12 119 ASP A CA 1
ATOM 908 C C . ASP A 1 119 ? 19.775 2.441 -29.302 1.00 98.12 119 ASP A C 1
ATOM 910 O O . ASP A 1 119 ? 18.825 1.648 -29.368 1.00 98.12 119 ASP A O 1
ATOM 914 N N . PRO A 1 120 ? 19.691 3.680 -29.830 1.00 97.06 120 PRO A N 1
ATOM 915 C CA . PRO A 1 120 ? 18.462 4.202 -30.418 1.00 97.06 120 PRO A CA 1
ATOM 916 C C . PRO A 1 120 ? 17.938 3.356 -31.584 1.00 97.06 120 PRO A C 1
ATOM 918 O O . PRO A 1 120 ? 16.726 3.260 -31.772 1.00 97.06 120 PRO A O 1
ATOM 921 N N . GLN A 1 121 ? 18.818 2.709 -32.357 1.00 97.50 121 GLN A N 1
ATOM 922 C CA . GLN A 1 121 ? 18.407 1.878 -33.492 1.00 97.50 121 GLN A CA 1
ATOM 923 C C . GLN A 1 121 ? 17.739 0.581 -33.036 1.00 97.50 121 GLN A C 1
ATOM 925 O O . GLN A 1 121 ? 16.818 0.099 -33.698 1.00 97.50 121 GLN A O 1
ATOM 930 N N . ARG A 1 122 ? 18.173 0.019 -31.901 1.00 97.94 122 ARG A N 1
ATOM 931 C CA . ARG A 1 122 ? 17.537 -1.157 -31.288 1.00 97.94 122 ARG A CA 1
ATOM 932 C C . ARG A 1 122 ? 16.238 -0.778 -30.584 1.00 97.94 122 ARG A C 1
ATOM 934 O O . ARG A 1 122 ? 15.246 -1.487 -30.732 1.00 97.94 122 ARG A O 1
ATOM 941 N N . LEU A 1 123 ? 16.211 0.359 -29.889 1.00 98.12 123 LEU A N 1
ATOM 942 C CA . LEU A 1 123 ? 14.998 0.881 -29.250 1.00 98.12 123 LEU A CA 1
ATOM 943 C C . LEU A 1 123 ? 13.905 1.216 -30.274 1.00 98.12 123 LEU A C 1
ATOM 945 O O . LEU A 1 123 ? 12.734 0.923 -30.045 1.00 98.12 123 LEU A O 1
ATOM 949 N N . ALA A 1 124 ? 14.272 1.743 -31.445 1.00 97.00 124 ALA A N 1
ATOM 950 C CA . ALA A 1 124 ? 13.331 2.000 -32.537 1.00 97.00 124 ALA A CA 1
ATOM 951 C C . ALA A 1 124 ? 12.634 0.727 -33.059 1.00 97.00 124 ALA A C 1
ATOM 953 O O . ALA A 1 124 ? 11.544 0.820 -33.615 1.00 97.00 124 ALA A O 1
ATOM 954 N N . GLN A 1 125 ? 13.238 -0.450 -32.861 1.00 96.88 125 GLN A N 1
ATOM 955 C CA . GLN A 1 125 ? 12.668 -1.751 -33.232 1.00 96.88 125 GLN A CA 1
ATOM 956 C C . GLN A 1 125 ? 11.791 -2.364 -32.130 1.00 96.88 125 GLN A C 1
ATOM 958 O O . GLN A 1 125 ? 11.266 -3.459 -32.326 1.00 96.88 125 GLN A O 1
ATOM 963 N N . CYS A 1 126 ? 11.678 -1.720 -30.965 1.00 98.25 126 CYS A N 1
ATOM 964 C CA . CYS A 1 126 ? 10.843 -2.198 -29.866 1.00 98.25 126 CYS A CA 1
ATOM 965 C C . CYS A 1 126 ? 9.409 -1.669 -29.996 1.00 98.25 126 CYS A C 1
ATOM 967 O O . CYS A 1 126 ? 9.185 -0.497 -30.328 1.00 98.25 126 CYS A O 1
ATOM 969 N N . ASP A 1 127 ? 8.441 -2.531 -29.689 1.00 98.38 127 ASP A N 1
ATOM 970 C CA . ASP A 1 127 ? 7.008 -2.231 -29.769 1.00 98.38 127 ASP A CA 1
ATOM 971 C C . ASP A 1 127 ? 6.557 -1.266 -28.673 1.00 98.38 127 ASP A C 1
ATOM 973 O O . ASP A 1 127 ? 5.673 -0.442 -28.888 1.00 98.38 127 ASP A O 1
ATOM 977 N N . VAL A 1 128 ? 7.199 -1.340 -27.509 1.00 98.75 128 VAL A N 1
ATOM 978 C CA . VAL A 1 128 ? 7.027 -0.419 -26.385 1.00 98.75 128 VAL A CA 1
ATOM 979 C C . VAL A 1 128 ? 8.393 -0.148 -25.765 1.00 98.75 128 VAL A C 1
ATOM 981 O O . VAL A 1 128 ? 9.234 -1.045 -25.710 1.00 98.75 128 VAL A O 1
ATOM 984 N N . VAL A 1 129 ? 8.638 1.087 -25.334 1.00 98.88 129 VAL A N 1
ATOM 985 C CA . VAL A 1 129 ? 9.891 1.486 -24.681 1.00 98.88 129 VAL A CA 1
ATOM 986 C C . VAL A 1 129 ? 9.568 2.199 -23.375 1.00 98.88 129 VAL A C 1
ATOM 988 O O . VAL A 1 129 ? 8.693 3.064 -23.352 1.00 98.88 129 VAL A O 1
ATOM 991 N N . VAL A 1 130 ? 10.267 1.820 -22.308 1.00 98.88 130 VAL A N 1
ATOM 992 C CA . VAL A 1 130 ? 10.108 2.357 -20.952 1.00 98.88 130 VAL A CA 1
ATOM 993 C C . VAL A 1 130 ? 11.466 2.787 -20.407 1.00 98.88 130 VAL A C 1
ATOM 995 O O . VAL A 1 130 ? 12.468 2.111 -20.650 1.00 98.88 130 VAL A O 1
ATOM 998 N N . ASP A 1 131 ? 11.492 3.892 -19.667 1.00 98.62 131 ASP A N 1
ATOM 999 C CA . ASP A 1 131 ? 12.658 4.354 -18.896 1.00 98.62 131 ASP A CA 1
ATOM 1000 C C . ASP A 1 131 ? 13.927 4.669 -19.712 1.00 98.62 131 ASP A C 1
ATOM 1002 O O . ASP A 1 131 ? 15.052 4.753 -19.219 1.00 98.62 131 ASP A O 1
ATOM 1006 N N . VAL A 1 132 ? 13.767 4.810 -21.028 1.00 98.50 132 VAL A N 1
ATOM 1007 C CA . VAL A 1 132 ? 14.853 5.123 -21.953 1.00 98.50 132 VAL A CA 1
ATOM 1008 C C . VAL A 1 132 ? 14.299 5.716 -23.245 1.00 98.50 132 VAL A C 1
ATOM 1010 O O . VAL A 1 132 ? 13.163 5.459 -23.636 1.00 98.50 132 VAL A O 1
ATOM 1013 N N . GLY A 1 133 ? 15.131 6.466 -23.963 1.00 96.88 133 GLY A N 1
ATOM 1014 C CA . GLY A 1 133 ? 14.823 6.977 -25.302 1.00 96.88 133 GLY A CA 1
ATOM 1015 C C . GLY A 1 133 ? 14.535 8.476 -25.357 1.00 96.88 133 GLY A C 1
ATOM 1016 O O . GLY A 1 133 ? 14.568 9.047 -26.441 1.00 96.88 133 GLY A O 1
ATOM 1017 N N . GLY A 1 134 ? 14.340 9.134 -24.214 1.00 97.12 134 GLY A N 1
ATOM 1018 C CA . GLY A 1 134 ? 14.161 10.580 -24.130 1.00 97.12 134 GLY A CA 1
ATOM 1019 C C . GLY A 1 134 ? 12.829 11.066 -24.699 1.00 97.12 134 GLY A C 1
ATOM 1020 O O . GLY A 1 134 ? 12.762 12.203 -25.160 1.00 97.12 134 GLY A O 1
ATOM 1021 N N . GLU A 1 135 ? 11.785 10.233 -24.688 1.00 97.12 135 GLU A N 1
ATOM 1022 C CA . GLU A 1 135 ? 10.487 10.541 -25.295 1.00 97.12 135 GLU A CA 1
ATOM 1023 C C . GLU A 1 135 ? 9.313 9.985 -24.469 1.00 97.12 135 GLU A C 1
ATOM 1025 O O . GLU A 1 135 ? 9.276 8.799 -24.137 1.00 97.12 135 GLU A O 1
ATOM 1030 N N . TYR A 1 136 ? 8.318 10.838 -24.204 1.00 98.31 136 TYR A N 1
ATOM 1031 C CA . TYR A 1 136 ? 6.981 10.420 -23.784 1.00 98.31 136 TYR A CA 1
ATOM 1032 C C . TYR A 1 136 ? 5.994 10.640 -24.932 1.00 98.31 136 TYR A C 1
ATOM 1034 O O . TYR A 1 136 ? 5.648 11.776 -25.258 1.00 98.31 136 TYR A O 1
ATOM 1042 N N . ASP A 1 137 ? 5.539 9.541 -25.522 1.00 98.19 137 ASP A N 1
ATOM 1043 C CA . ASP A 1 137 ? 4.548 9.503 -26.591 1.00 98.19 137 ASP A CA 1
ATOM 1044 C C . ASP A 1 137 ? 3.673 8.246 -26.407 1.00 98.19 137 ASP A C 1
ATOM 1046 O O . ASP A 1 137 ? 4.099 7.133 -26.741 1.00 98.19 137 ASP A O 1
ATOM 1050 N N . PRO A 1 138 ? 2.453 8.380 -25.853 1.00 97.81 138 PRO A N 1
ATOM 1051 C CA . PRO A 1 138 ? 1.581 7.236 -25.611 1.00 97.81 138 PRO A CA 1
ATOM 1052 C C . PRO A 1 138 ? 1.032 6.601 -26.897 1.00 97.81 138 PRO A C 1
ATOM 1054 O O . PRO A 1 138 ? 0.728 5.408 -26.873 1.00 97.81 138 PRO A O 1
ATOM 1057 N N . GLU A 1 139 ? 0.942 7.339 -28.012 1.00 97.69 139 GLU A N 1
ATOM 1058 C CA . GLU A 1 139 ? 0.489 6.801 -29.305 1.00 97.69 139 GLU A CA 1
ATOM 1059 C C . GLU A 1 139 ? 1.540 5.862 -29.908 1.00 97.69 139 GLU A C 1
ATOM 1061 O O . GLU A 1 139 ? 1.207 4.845 -30.519 1.00 97.69 139 GLU A O 1
ATOM 1066 N N . ARG A 1 140 ? 2.822 6.171 -29.684 1.00 97.75 140 ARG A N 1
ATOM 1067 C CA . ARG A 1 140 ? 3.969 5.351 -30.108 1.00 97.75 140 ARG A CA 1
ATOM 1068 C C . ARG A 1 140 ? 4.486 4.409 -29.017 1.00 97.75 140 ARG A C 1
ATOM 1070 O O . ARG A 1 140 ? 5.518 3.764 -29.211 1.00 97.75 140 ARG A O 1
ATOM 1077 N N . HIS A 1 141 ? 3.791 4.324 -27.881 1.00 98.44 141 HIS A N 1
ATOM 1078 C CA . HIS A 1 141 ? 4.185 3.535 -26.710 1.00 98.44 141 HIS A CA 1
ATOM 1079 C C . HIS A 1 141 ? 5.634 3.812 -26.267 1.00 98.44 141 HIS A C 1
ATOM 1081 O O . HIS A 1 141 ? 6.465 2.904 -26.147 1.00 98.44 141 HIS A O 1
ATOM 1087 N N . ARG A 1 142 ? 5.949 5.093 -26.076 1.00 98.69 142 ARG A N 1
ATOM 1088 C CA . ARG A 1 142 ? 7.199 5.588 -25.494 1.00 98.69 142 ARG A CA 1
ATOM 1089 C C . ARG A 1 142 ? 6.876 6.198 -24.135 1.00 98.69 142 ARG A C 1
ATOM 1091 O O . ARG A 1 142 ? 6.130 7.169 -24.052 1.00 98.69 142 ARG A O 1
ATOM 1098 N N . TYR A 1 143 ? 7.375 5.577 -23.076 1.00 98.81 143 TYR A N 1
ATOM 1099 C CA . TYR A 1 143 ? 7.052 5.906 -21.692 1.00 98.81 143 TYR A CA 1
ATOM 1100 C C . TYR A 1 143 ? 8.337 6.183 -20.920 1.00 98.81 143 TYR A C 1
ATOM 1102 O O . TYR A 1 143 ? 8.703 5.427 -20.029 1.00 98.81 143 TYR A O 1
ATOM 1110 N N . ASP A 1 144 ? 9.044 7.238 -21.310 1.00 98.56 144 ASP A N 1
ATOM 1111 C CA . ASP A 1 144 ? 10.217 7.733 -20.596 1.00 98.56 144 ASP A CA 1
ATOM 1112 C C . ASP A 1 144 ? 9.907 9.100 -19.966 1.00 98.56 144 ASP A C 1
ATOM 1114 O O . ASP A 1 144 ? 9.268 9.945 -20.590 1.00 98.56 144 ASP A O 1
ATOM 1118 N N . HIS A 1 145 ? 10.386 9.337 -18.748 1.00 98.38 145 HIS A N 1
ATOM 1119 C CA . HIS A 1 145 ? 10.126 10.528 -17.929 1.00 98.38 145 HIS A CA 1
ATOM 1120 C C . HIS A 1 145 ? 11.366 11.429 -17.723 1.00 98.38 145 HIS A C 1
ATOM 1122 O O . HIS A 1 145 ? 11.266 12.511 -17.124 1.00 98.38 145 HIS A O 1
ATOM 1128 N N . HIS A 1 146 ? 12.532 11.017 -18.235 1.00 97.19 146 HIS A N 1
ATOM 1129 C CA . HIS A 1 146 ? 13.823 11.678 -18.013 1.00 97.19 146 HIS A CA 1
ATOM 1130 C C . HIS A 1 146 ? 13.966 13.058 -18.676 1.00 97.19 146 HIS A C 1
ATOM 1132 O O . HIS A 1 146 ? 14.906 13.805 -18.385 1.00 97.19 146 HIS A O 1
ATOM 1138 N N . GLN A 1 147 ? 13.071 13.430 -19.595 1.00 96.81 147 GLN A N 1
ATOM 1139 C CA . GLN A 1 147 ? 13.210 14.691 -20.320 1.00 96.81 147 GLN A CA 1
ATOM 1140 C C . GLN A 1 147 ? 12.968 15.882 -19.390 1.00 96.81 147 GLN A C 1
ATOM 1142 O O . GLN A 1 147 ? 12.023 15.902 -18.604 1.00 96.81 147 GLN A O 1
ATOM 1147 N N . ARG A 1 148 ? 13.759 16.950 -19.549 1.00 94.88 148 ARG A N 1
ATOM 1148 C CA . ARG A 1 148 ? 13.565 18.203 -18.794 1.00 94.88 148 ARG A CA 1
ATOM 1149 C C . ARG A 1 148 ? 12.153 18.779 -18.960 1.00 94.88 148 ARG A C 1
ATOM 1151 O O . ARG A 1 148 ? 11.647 19.433 -18.054 1.00 94.88 148 ARG A O 1
ATOM 1158 N N . SER A 1 149 ? 11.545 18.574 -20.125 1.00 95.31 149 SER A N 1
ATOM 1159 C CA . SER A 1 149 ? 10.188 19.019 -20.449 1.00 95.31 149 SER A CA 1
ATOM 1160 C C . SER A 1 149 ? 9.092 18.158 -19.822 1.00 95.31 149 SER A C 1
ATOM 1162 O O . SER A 1 149 ? 7.937 18.578 -19.816 1.00 95.31 149 SER A O 1
ATOM 1164 N N . PHE A 1 150 ? 9.415 16.966 -19.319 1.00 97.88 150 PHE A N 1
ATOM 1165 C CA . PHE A 1 150 ? 8.419 16.054 -18.786 1.00 97.88 150 PHE A CA 1
ATOM 1166 C C . PHE A 1 150 ? 8.049 16.430 -17.345 1.00 97.88 150 PHE A C 1
ATOM 1168 O O . PHE A 1 150 ? 8.864 16.371 -16.420 1.00 97.88 150 PHE A O 1
ATOM 1175 N N . THR A 1 151 ? 6.789 16.823 -17.166 1.00 97.31 151 THR A N 1
ATOM 1176 C CA . THR A 1 151 ? 6.212 17.303 -15.898 1.00 97.31 151 THR A CA 1
ATOM 1177 C C . THR A 1 151 ? 4.863 16.648 -15.585 1.00 97.31 151 THR A C 1
ATOM 1179 O O . THR A 1 151 ? 4.099 17.157 -14.766 1.00 97.31 151 THR A O 1
ATOM 1182 N N . GLN A 1 152 ? 4.536 15.538 -16.257 1.00 98.50 152 GLN A N 1
ATOM 1183 C CA . GLN A 1 152 ? 3.225 14.909 -16.130 1.00 98.50 152 GLN A CA 1
ATOM 1184 C C . GLN A 1 152 ? 3.072 14.170 -14.792 1.00 98.50 152 GLN A C 1
ATOM 1186 O O . GLN A 1 152 ? 4.017 13.588 -14.262 1.00 98.50 152 GLN A O 1
ATOM 1191 N N . SER A 1 153 ? 1.847 14.190 -14.278 1.00 98.62 153 SER A N 1
ATOM 1192 C CA . SER A 1 153 ? 1.370 13.478 -13.091 1.00 98.62 153 SER A CA 1
ATOM 1193 C C . SER A 1 153 ? 0.099 12.705 -13.450 1.00 98.62 153 SER A C 1
ATOM 1195 O O . SER A 1 153 ? -0.511 12.967 -14.494 1.00 98.62 153 SER A O 1
ATOM 1197 N N . MET A 1 154 ? -0.366 11.810 -12.573 1.00 98.38 154 MET A N 1
ATOM 1198 C CA . MET A 1 154 ? -1.656 11.144 -12.787 1.00 98.38 154 MET A CA 1
ATOM 1199 C C . MET A 1 154 ? -2.790 12.167 -12.966 1.00 98.38 154 MET A C 1
ATOM 1201 O O . MET A 1 154 ? -3.613 12.014 -13.860 1.00 98.38 154 MET A O 1
ATOM 1205 N N . ARG A 1 155 ? -2.806 13.260 -12.190 1.00 98.31 155 ARG A N 1
ATOM 1206 C CA . ARG A 1 155 ? -3.807 14.333 -12.314 1.00 98.31 155 ARG A CA 1
ATOM 1207 C C . ARG A 1 155 ? -3.736 15.093 -13.638 1.00 98.31 155 ARG A C 1
ATOM 1209 O O . ARG A 1 155 ? -4.779 15.495 -14.148 1.00 98.31 155 ARG A O 1
ATOM 1216 N N . SER A 1 156 ? -2.546 15.339 -14.192 1.00 98.25 156 SER A N 1
ATOM 1217 C CA . SER A 1 156 ? -2.438 16.072 -15.464 1.00 98.25 156 SER A CA 1
ATOM 1218 C C . SER A 1 156 ? -2.861 15.226 -16.666 1.00 98.25 156 SER A C 1
ATOM 1220 O O . SER A 1 156 ? -3.387 15.780 -17.628 1.00 98.25 156 SER A O 1
ATOM 1222 N N . LEU A 1 157 ? -2.681 13.902 -16.598 1.00 98.00 157 LEU A N 1
ATOM 1223 C CA . LEU A 1 157 ? -3.112 12.962 -17.640 1.00 98.00 157 LEU A CA 1
ATOM 1224 C C . LEU A 1 157 ? -4.559 12.476 -17.453 1.00 98.00 157 LEU A C 1
ATOM 1226 O O . LEU A 1 157 ? -5.257 12.231 -18.433 1.00 98.00 157 LEU A O 1
ATOM 1230 N N . GLN A 1 158 ? -5.029 12.370 -16.209 1.00 96.31 158 GLN A N 1
ATOM 1231 C CA . GLN A 1 158 ? -6.386 11.975 -15.832 1.00 96.31 158 GLN A CA 1
ATOM 1232 C C . GLN A 1 158 ? -6.974 12.999 -14.837 1.00 96.31 158 GLN A C 1
ATOM 1234 O O . GLN A 1 158 ? -6.866 12.814 -13.622 1.00 96.31 158 GLN A O 1
ATOM 1239 N N . PRO A 1 159 ? -7.649 14.068 -15.313 1.00 96.25 159 PRO A N 1
ATOM 1240 C CA . PRO A 1 159 ? -8.104 15.185 -14.469 1.00 96.25 159 PRO A CA 1
ATOM 1241 C C . PRO A 1 159 ? -9.032 14.825 -13.299 1.00 96.25 159 PRO A C 1
ATOM 1243 O O . PRO A 1 159 ? -9.169 15.610 -12.362 1.00 96.25 159 PRO A O 1
ATOM 1246 N N . SER A 1 160 ? -9.675 13.654 -13.333 1.00 95.25 160 SER A N 1
ATOM 1247 C CA . SER A 1 160 ? -10.504 13.138 -12.238 1.00 95.25 160 SER A CA 1
ATOM 1248 C C . SER A 1 160 ? -9.700 12.619 -11.041 1.00 95.25 160 SER A C 1
ATOM 1250 O O . SER A 1 160 ? -10.278 12.367 -9.987 1.00 95.25 160 SER A O 1
ATOM 1252 N N . LYS A 1 161 ? -8.393 12.392 -11.200 1.00 97.12 161 LYS A N 1
ATOM 1253 C CA . LYS A 1 161 ? -7.523 11.819 -10.170 1.00 97.12 161 LYS A CA 1
ATOM 1254 C C . LYS A 1 161 ? -6.811 12.922 -9.369 1.00 97.12 161 LYS A C 1
ATOM 1256 O O . LYS A 1 161 ? -6.462 13.956 -9.938 1.00 97.12 161 LYS A O 1
ATOM 1261 N N . PRO A 1 162 ? -6.575 12.740 -8.056 1.00 97.19 162 PRO A N 1
ATOM 1262 C CA . PRO A 1 162 ? -6.046 13.809 -7.205 1.00 97.19 162 PRO A CA 1
ATOM 1263 C C . PRO A 1 162 ? -4.512 13.915 -7.199 1.00 97.19 162 PRO A C 1
ATOM 1265 O O . PRO A 1 162 ? -3.992 14.949 -6.779 1.00 97.19 162 PRO A O 1
ATOM 1268 N N . TRP A 1 163 ? -3.788 12.879 -7.632 1.00 98.25 163 TRP A N 1
ATOM 1269 C CA . TRP A 1 163 ? -2.347 12.759 -7.390 1.00 98.25 163 TRP A CA 1
ATOM 1270 C C . TRP A 1 163 ? -1.501 13.612 -8.330 1.00 98.25 163 TRP A C 1
ATOM 1272 O O . TRP A 1 163 ? -1.620 13.539 -9.554 1.00 98.25 163 TRP A O 1
ATOM 1282 N N . THR A 1 164 ? -0.620 14.410 -7.737 1.00 98.06 164 THR A N 1
ATOM 1283 C CA . THR A 1 164 ? 0.253 15.362 -8.437 1.00 98.06 164 THR A CA 1
ATOM 1284 C C . THR A 1 164 ? 1.712 14.926 -8.477 1.00 98.06 164 THR A C 1
ATOM 1286 O O . THR A 1 164 ? 2.539 15.657 -9.016 1.00 98.06 164 THR A O 1
ATOM 1289 N N . THR A 1 165 ? 2.038 13.766 -7.905 1.00 98.38 165 THR A N 1
ATOM 1290 C CA . THR A 1 165 ? 3.371 13.163 -7.985 1.00 98.38 165 THR A CA 1
ATOM 1291 C C . THR A 1 165 ? 3.754 12.990 -9.454 1.00 98.38 165 THR A C 1
ATOM 1293 O O . THR A 1 165 ? 2.945 12.531 -10.267 1.00 98.38 165 THR A O 1
ATOM 1296 N N . LYS A 1 166 ? 4.964 13.435 -9.813 1.00 98.38 166 LYS A N 1
ATOM 1297 C CA . LYS A 1 166 ? 5.496 13.276 -11.169 1.00 98.38 166 LYS A CA 1
ATOM 1298 C C . LYS A 1 166 ? 5.614 11.779 -11.462 1.00 98.38 166 LYS A C 1
ATOM 1300 O O . LYS A 1 166 ? 6.170 11.061 -10.640 1.00 98.38 166 LYS A O 1
ATOM 1305 N N . LEU A 1 167 ? 5.089 11.328 -12.601 1.00 98.81 167 LEU A N 1
ATOM 1306 C CA . LEU A 1 167 ? 5.130 9.908 -12.966 1.00 98.81 167 LEU A CA 1
ATOM 1307 C C . LEU A 1 167 ? 6.545 9.487 -13.378 1.00 98.81 167 LEU A C 1
ATOM 1309 O O . LEU A 1 167 ? 7.254 10.251 -14.039 1.00 98.81 167 LEU A O 1
ATOM 1313 N N . SER A 1 168 ? 6.941 8.271 -13.014 1.00 98.81 168 SER A N 1
ATOM 1314 C CA . SER A 1 168 ? 8.031 7.533 -13.657 1.00 98.81 168 SER A CA 1
ATOM 1315 C C . SER A 1 168 ? 7.459 6.617 -14.753 1.00 98.81 168 SER A C 1
ATOM 1317 O O . SER A 1 168 ? 6.271 6.700 -15.097 1.00 98.81 168 SER A O 1
ATOM 1319 N N . SER A 1 169 ? 8.270 5.755 -15.359 1.00 98.81 169 SER A N 1
ATOM 1320 C CA . SER A 1 169 ? 7.833 4.891 -16.463 1.00 98.81 169 SER A CA 1
ATOM 1321 C C . SER A 1 169 ? 6.786 3.858 -16.027 1.00 98.81 169 SER A C 1
ATOM 1323 O O . SER A 1 169 ? 5.834 3.592 -16.763 1.00 98.81 169 SER A O 1
ATOM 1325 N N . ALA A 1 170 ? 6.896 3.312 -14.815 1.00 98.88 170 ALA A N 1
ATOM 1326 C CA . ALA A 1 170 ? 5.901 2.452 -14.182 1.00 98.88 170 ALA A CA 1
ATOM 1327 C C . ALA A 1 170 ? 4.580 3.188 -13.973 1.00 98.88 170 ALA A C 1
ATOM 1329 O O . ALA A 1 170 ? 3.531 2.647 -14.326 1.00 98.88 170 ALA A O 1
ATOM 1330 N N . GLY A 1 171 ? 4.615 4.421 -13.458 1.00 98.81 171 GLY A N 1
ATOM 1331 C CA . GLY A 1 171 ? 3.431 5.263 -13.328 1.00 98.81 171 GLY A CA 1
ATOM 1332 C C . GLY A 1 171 ? 2.776 5.567 -14.667 1.00 98.81 171 GLY A C 1
ATOM 1333 O O . GLY A 1 171 ? 1.552 5.526 -14.767 1.00 98.81 171 GLY A O 1
ATOM 1334 N N . LEU A 1 172 ? 3.560 5.801 -15.725 1.00 98.88 172 LEU A N 1
ATOM 1335 C CA . LEU A 1 172 ? 3.040 5.994 -17.081 1.00 98.88 172 LEU A CA 1
ATOM 1336 C C . LEU A 1 172 ? 2.393 4.720 -17.635 1.00 98.88 172 LEU A C 1
ATOM 1338 O O . LEU A 1 172 ? 1.260 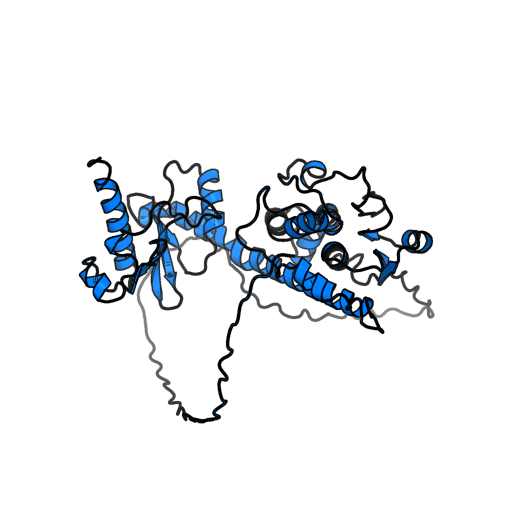4.771 -18.116 1.00 98.88 172 LEU A O 1
ATOM 1342 N N . VAL A 1 173 ? 3.062 3.570 -17.528 1.00 98.94 173 VAL A N 1
ATOM 1343 C CA . VAL A 1 173 ? 2.488 2.273 -17.924 1.00 98.94 173 VAL A CA 1
ATOM 1344 C C . VAL A 1 173 ? 1.204 1.996 -17.144 1.00 98.94 173 VAL A C 1
ATOM 1346 O O . VAL A 1 173 ? 0.198 1.600 -17.730 1.00 98.94 173 VAL A O 1
ATOM 1349 N N . TYR A 1 174 ? 1.195 2.253 -15.838 1.00 98.88 174 TYR A N 1
ATOM 1350 C CA . TYR A 1 174 ? 0.010 2.084 -15.007 1.00 98.88 174 TYR A CA 1
ATOM 1351 C C . TYR A 1 174 ? -1.106 3.073 -15.378 1.00 98.88 174 TYR A C 1
ATOM 1353 O O . TYR A 1 174 ? -2.264 2.679 -15.462 1.00 98.88 174 TYR A O 1
ATOM 1361 N N . CYS A 1 175 ? -0.774 4.329 -15.682 1.00 98.75 175 CYS A N 1
ATOM 1362 C CA . CYS A 1 175 ? -1.727 5.345 -16.131 1.00 98.75 175 CYS A CA 1
ATOM 1363 C C . CYS A 1 175 ? -2.456 4.935 -17.418 1.00 98.75 175 CYS A C 1
ATOM 1365 O O . CYS A 1 175 ? -3.659 5.159 -17.546 1.00 98.75 175 CYS A O 1
ATOM 1367 N N . HIS A 1 176 ? -1.735 4.348 -18.376 1.00 98.62 176 HIS A N 1
ATOM 1368 C CA . HIS A 1 176 ? -2.284 3.994 -19.691 1.00 98.62 176 HIS A CA 1
ATOM 1369 C C . HIS A 1 176 ? -2.896 2.595 -19.752 1.00 98.62 176 HIS A C 1
ATOM 1371 O O . HIS A 1 176 ? -3.821 2.376 -20.528 1.00 98.62 176 HIS A O 1
ATOM 1377 N N . PHE A 1 177 ? -2.407 1.651 -18.945 1.00 98.75 177 PHE A N 1
ATOM 1378 C CA . PHE A 1 177 ? -2.803 0.241 -19.034 1.00 98.75 177 PHE A CA 1
ATOM 1379 C C . PHE A 1 177 ? -3.293 -0.367 -17.720 1.00 98.75 177 PHE A C 1
ATOM 1381 O O . PHE A 1 177 ? -3.754 -1.506 -17.720 1.00 98.75 177 PHE A O 1
ATOM 1388 N N . GLY A 1 178 ? -3.208 0.342 -16.593 1.00 98.62 178 GLY A N 1
ATOM 1389 C CA . GLY A 1 178 ? -3.526 -0.198 -15.270 1.00 98.62 178 GLY A CA 1
ATOM 1390 C C . GLY A 1 178 ? -4.953 -0.733 -15.185 1.00 98.62 178 GLY A C 1
ATOM 1391 O O . GLY A 1 178 ? -5.153 -1.866 -14.754 1.00 98.62 178 GLY A O 1
ATOM 1392 N N . SER A 1 179 ? -5.941 0.019 -15.675 1.00 98.50 179 SER A N 1
ATOM 1393 C CA . SER A 1 179 ? -7.341 -0.427 -15.706 1.00 98.50 179 SER A CA 1
ATOM 1394 C C . SER A 1 179 ? -7.511 -1.700 -16.543 1.00 98.50 179 SER A C 1
ATOM 1396 O O . SER A 1 179 ? -8.100 -2.668 -16.063 1.00 98.50 179 SER A O 1
ATOM 1398 N N . GLN A 1 180 ? -6.916 -1.756 -17.739 1.00 98.62 180 GLN A N 1
ATOM 1399 C CA . GLN A 1 180 ? -6.925 -2.940 -18.603 1.00 98.62 180 GLN A CA 1
ATOM 1400 C C . GLN A 1 180 ? -6.261 -4.162 -17.940 1.00 98.62 180 GLN A C 1
ATOM 1402 O O . GLN A 1 180 ? -6.785 -5.278 -18.017 1.00 98.62 180 GLN A O 1
ATOM 1407 N N . ILE A 1 181 ? -5.119 -3.968 -17.272 1.00 98.81 181 ILE A N 1
ATOM 1408 C CA . ILE A 1 181 ? -4.408 -5.018 -16.530 1.00 98.81 181 ILE A CA 1
ATOM 1409 C C . ILE A 1 181 ? -5.311 -5.573 -15.426 1.00 98.81 181 ILE A C 1
ATOM 1411 O O . ILE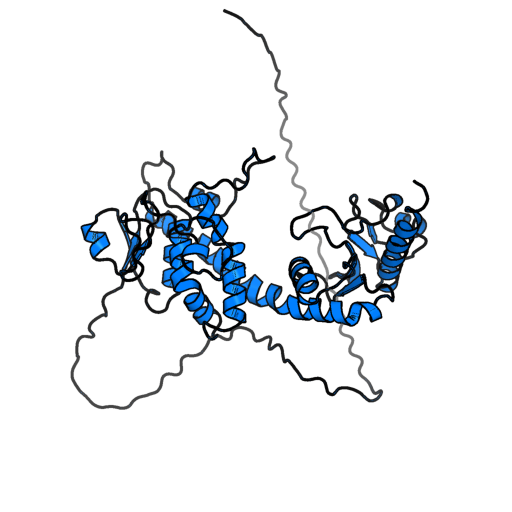 A 1 181 ? -5.518 -6.785 -15.338 1.00 98.81 181 ILE A O 1
ATOM 1415 N N . LEU A 1 182 ? -5.887 -4.694 -14.605 1.00 98.88 182 LEU A N 1
ATOM 1416 C CA . LEU A 1 182 ? -6.748 -5.088 -13.492 1.00 98.88 182 LEU A CA 1
ATOM 1417 C C . LEU A 1 182 ? -8.025 -5.781 -13.974 1.00 98.88 182 LEU A C 1
ATOM 1419 O O . LEU A 1 182 ? -8.400 -6.813 -13.420 1.00 98.88 182 LEU A O 1
ATOM 1423 N N . ALA A 1 183 ? -8.651 -5.275 -15.035 1.00 98.75 183 ALA A N 1
ATOM 1424 C CA . ALA A 1 183 ? -9.799 -5.897 -15.685 1.00 98.75 183 ALA A CA 1
ATOM 1425 C C . ALA A 1 183 ? -9.500 -7.344 -16.104 1.00 98.75 183 ALA A C 1
ATOM 1427 O O . ALA A 1 183 ? -10.249 -8.266 -15.767 1.00 98.75 183 ALA A O 1
ATOM 1428 N N . GLY A 1 184 ? -8.359 -7.557 -16.771 1.00 98.44 184 GLY A N 1
ATOM 1429 C CA . GLY A 1 184 ? -7.909 -8.878 -17.206 1.00 98.44 184 GLY A CA 1
ATOM 1430 C C . GLY A 1 184 ? -7.622 -9.835 -16.046 1.00 98.44 184 GLY A C 1
ATOM 1431 O O . GLY A 1 184 ? -8.025 -10.996 -16.099 1.00 98.44 184 GLY A O 1
ATOM 1432 N N . LEU A 1 185 ? -6.973 -9.356 -14.981 1.00 98.44 185 LEU A N 1
ATOM 1433 C CA . LEU A 1 185 ? -6.657 -10.167 -13.799 1.00 98.44 185 LEU A CA 1
ATOM 1434 C C . LEU A 1 185 ? -7.894 -10.539 -12.971 1.00 98.44 185 LEU A C 1
ATOM 1436 O O . LEU A 1 185 ? -7.948 -11.625 -12.393 1.00 98.44 185 LEU A O 1
ATOM 1440 N N . LEU A 1 186 ? -8.880 -9.644 -12.899 1.00 98.00 186 LEU A N 1
ATOM 1441 C CA . LEU A 1 186 ? -10.089 -9.820 -12.091 1.00 98.00 186 LEU A CA 1
ATOM 1442 C C . LEU A 1 186 ? -11.236 -10.483 -12.862 1.00 98.00 186 LEU A C 1
ATOM 1444 O O . LEU A 1 186 ? -12.212 -10.915 -12.245 1.00 98.00 186 LEU A O 1
ATOM 1448 N N . GLY A 1 187 ? -11.141 -10.560 -14.193 1.00 97.88 187 GLY A N 1
ATOM 1449 C CA . GLY A 1 187 ? -12.231 -11.023 -15.052 1.00 97.88 187 GLY A CA 1
ATOM 1450 C C . GLY A 1 187 ? -13.451 -10.100 -14.989 1.00 97.88 187 GLY A C 1
ATOM 1451 O O . GLY A 1 187 ? -14.583 -10.579 -14.987 1.00 97.88 187 GLY A O 1
ATOM 145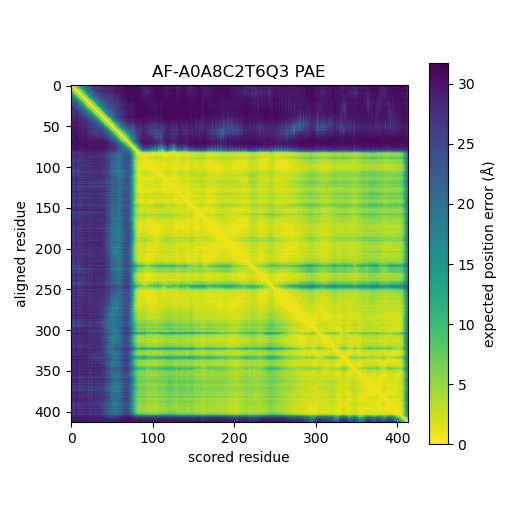2 N N . GLN A 1 188 ? -13.221 -8.790 -14.876 1.00 97.12 188 GLN A N 1
ATOM 1453 C CA . GLN A 1 188 ? -14.251 -7.755 -14.748 1.00 97.12 188 GLN A CA 1
ATOM 1454 C C . GLN A 1 188 ? -14.160 -6.761 -15.915 1.00 97.12 188 GLN A C 1
ATOM 1456 O O . GLN A 1 188 ? -13.082 -6.614 -16.491 1.00 97.12 188 GLN A O 1
ATOM 1461 N N . PRO A 1 189 ? -15.248 -6.042 -16.251 1.00 98.19 189 PRO A N 1
ATOM 1462 C CA . PRO A 1 189 ? -15.174 -4.892 -17.148 1.00 98.19 189 PRO A CA 1
ATOM 1463 C C . PRO A 1 189 ? -14.192 -3.833 -16.631 1.00 98.19 189 PRO A C 1
ATOM 1465 O O . PRO A 1 189 ? -14.095 -3.603 -15.420 1.00 98.19 189 PRO A O 1
ATOM 1468 N N . GLU A 1 190 ? -13.487 -3.180 -17.553 1.00 97.75 190 GLU A N 1
ATOM 1469 C CA . GLU A 1 190 ? -12.475 -2.164 -17.244 1.00 97.75 190 GLU A CA 1
ATOM 1470 C C . GLU A 1 190 ? -13.050 -0.941 -16.523 1.00 97.75 190 GLU A C 1
ATOM 1472 O O . GLU A 1 190 ? -12.431 -0.411 -15.605 1.00 97.75 190 GLU A O 1
ATOM 1477 N N . ASP A 1 191 ? -14.275 -0.556 -16.862 1.00 96.25 191 ASP A N 1
ATOM 1478 C CA . ASP A 1 191 ? -15.026 0.535 -16.242 1.00 96.25 191 ASP A CA 1
ATOM 1479 C C . ASP A 1 191 ? -15.814 0.103 -14.992 1.00 96.25 191 ASP A C 1
ATOM 1481 O O . ASP A 1 191 ? -16.580 0.888 -14.427 1.00 96.25 191 ASP A O 1
ATOM 1485 N N . SER A 1 192 ? -15.645 -1.139 -14.522 1.00 98.19 192 SER A N 1
ATOM 1486 C CA . SER A 1 192 ? -16.367 -1.606 -13.341 1.00 98.19 192 SER A CA 1
ATOM 1487 C C . SER A 1 192 ? -15.969 -0.811 -12.082 1.00 98.19 192 SER A C 1
ATOM 1489 O O . SER A 1 192 ? -14.802 -0.435 -11.912 1.00 98.19 192 SER A O 1
ATOM 1491 N N . PRO A 1 193 ? -16.896 -0.617 -11.122 1.00 97.38 193 PRO A N 1
ATOM 1492 C CA . PRO A 1 193 ? -16.578 0.038 -9.852 1.00 97.38 193 PRO A CA 1
ATOM 1493 C C . PRO A 1 193 ? -15.468 -0.672 -9.066 1.00 97.38 193 PRO A C 1
ATOM 1495 O O . PRO A 1 193 ? -14.707 -0.029 -8.348 1.00 97.38 193 PRO A O 1
ATOM 1498 N N . VAL A 1 194 ? -15.358 -1.998 -9.221 1.00 97.88 194 VAL A N 1
ATOM 1499 C CA . VAL A 1 194 ? -14.298 -2.807 -8.604 1.00 97.88 194 VAL A CA 1
ATOM 1500 C C . VAL A 1 194 ? -12.938 -2.448 -9.195 1.00 97.88 194 VAL A C 1
ATOM 1502 O O . VAL A 1 194 ? -12.019 -2.153 -8.435 1.00 97.88 194 VAL A O 1
ATOM 1505 N N . VAL A 1 195 ? -12.807 -2.435 -10.527 1.00 98.69 195 VAL A N 1
ATOM 1506 C CA . VAL A 1 195 ? -11.549 -2.063 -11.193 1.00 98.69 195 VAL A CA 1
ATOM 1507 C C . VAL A 1 195 ? -11.180 -0.622 -10.862 1.00 98.69 195 VAL A C 1
ATOM 1509 O O . VAL A 1 195 ? -10.043 -0.375 -10.482 1.00 98.69 195 VAL A O 1
ATOM 1512 N N . THR A 1 196 ? -12.142 0.302 -10.891 1.00 98.12 196 THR A N 1
ATOM 1513 C CA . THR A 1 196 ? -11.902 1.715 -10.556 1.00 98.12 196 THR A CA 1
ATOM 1514 C C . THR A 1 196 ? -11.379 1.883 -9.125 1.00 98.12 196 THR A C 1
ATOM 1516 O O . THR A 1 196 ? -10.371 2.553 -8.911 1.00 98.12 196 THR A O 1
ATOM 1519 N N . ALA A 1 197 ? -12.014 1.240 -8.139 1.00 97.69 197 ALA A N 1
ATOM 1520 C CA . ALA A 1 197 ? -11.580 1.324 -6.746 1.00 97.69 197 ALA A CA 1
ATOM 1521 C C . ALA A 1 197 ? -10.189 0.705 -6.534 1.00 97.69 197 ALA A C 1
ATOM 1523 O O . ALA A 1 197 ? -9.354 1.272 -5.832 1.00 97.69 197 ALA A O 1
ATOM 1524 N N . LEU A 1 198 ? -9.922 -0.456 -7.142 1.00 98.62 198 LEU A N 1
ATOM 1525 C CA . LEU A 1 198 ? -8.628 -1.129 -7.013 1.00 98.62 198 LEU A CA 1
ATOM 1526 C C . LEU A 1 198 ? -7.516 -0.395 -7.761 1.00 98.62 198 LEU A C 1
ATOM 1528 O O . LEU A 1 198 ? -6.392 -0.363 -7.261 1.00 98.62 198 LEU A O 1
ATOM 1532 N N . TYR A 1 199 ? -7.834 0.237 -8.893 1.00 98.75 199 TYR A N 1
ATOM 1533 C CA . TYR A 1 199 ? -6.911 1.097 -9.622 1.00 98.75 199 TYR A CA 1
ATOM 1534 C C . TYR A 1 199 ? -6.390 2.212 -8.715 1.00 98.75 199 TYR A C 1
ATOM 1536 O O . TYR A 1 199 ? -5.177 2.393 -8.590 1.00 98.75 199 TYR A O 1
ATOM 1544 N N . ASP A 1 200 ? -7.306 2.896 -8.024 1.00 98.38 200 ASP A N 1
ATOM 1545 C CA . ASP A 1 200 ? -6.964 4.003 -7.134 1.00 98.38 200 ASP A CA 1
ATOM 1546 C C . ASP A 1 200 ? -6.156 3.532 -5.927 1.00 98.38 200 ASP A C 1
ATOM 1548 O O . ASP A 1 200 ? -5.143 4.139 -5.578 1.00 98.38 200 ASP A O 1
ATOM 1552 N N . LYS A 1 201 ? -6.553 2.407 -5.319 1.00 97.81 201 LYS A N 1
ATOM 1553 C CA . LYS A 1 201 ? -5.843 1.850 -4.162 1.00 97.81 201 LYS A CA 1
ATOM 1554 C C . LYS A 1 201 ? -4.426 1.406 -4.490 1.00 97.81 201 LYS A C 1
ATOM 1556 O O . LYS A 1 201 ? -3.529 1.647 -3.680 1.00 97.81 201 LYS A O 1
ATOM 1561 N N . LEU A 1 202 ? -4.225 0.756 -5.632 1.00 98.69 202 LEU A N 1
ATOM 1562 C CA . LEU A 1 202 ? -2.906 0.298 -6.055 1.00 98.69 202 LEU A CA 1
ATOM 1563 C C . LEU A 1 202 ? -2.015 1.454 -6.499 1.00 98.69 202 LEU A C 1
ATOM 1565 O O . LEU A 1 202 ? -0.825 1.420 -6.206 1.00 98.69 202 LEU A O 1
ATOM 1569 N N . TYR A 1 203 ? -2.562 2.500 -7.120 1.00 98.81 203 TYR A N 1
ATOM 1570 C CA . TYR A 1 203 ? -1.756 3.683 -7.395 1.00 98.81 203 TYR A CA 1
ATOM 1571 C C . TYR A 1 203 ? -1.279 4.337 -6.092 1.00 98.81 203 TYR A C 1
ATOM 1573 O O . TYR A 1 203 ? -0.082 4.378 -5.825 1.00 98.81 203 TYR A O 1
ATOM 1581 N N . GLU A 1 204 ? -2.219 4.728 -5.229 1.00 97.25 204 GLU A N 1
ATOM 1582 C CA . GLU A 1 204 ? -1.952 5.479 -3.994 1.00 97.25 204 GLU A CA 1
ATOM 1583 C C . GLU A 1 204 ? -1.024 4.741 -3.007 1.00 97.25 204 GLU A C 1
ATOM 1585 O O . GLU A 1 204 ? -0.283 5.367 -2.256 1.00 97.25 204 GLU A O 1
ATOM 1590 N N . ASN A 1 205 ? -1.075 3.405 -2.956 1.00 96.75 205 ASN A N 1
ATOM 1591 C CA . ASN A 1 205 ? -0.398 2.627 -1.907 1.00 96.75 205 ASN A CA 1
ATOM 1592 C C . ASN A 1 205 ? 0.697 1.688 -2.431 1.00 96.75 205 ASN A C 1
ATOM 1594 O O . ASN A 1 205 ? 1.172 0.832 -1.669 1.00 96.75 205 ASN A O 1
ATOM 1598 N N . PHE A 1 206 ? 1.048 1.793 -3.715 1.00 98.56 206 PHE A N 1
ATOM 1599 C CA . PHE A 1 206 ? 2.099 0.981 -4.324 1.00 98.56 206 PHE A CA 1
ATOM 1600 C C . PHE A 1 206 ? 2.835 1.718 -5.451 1.00 98.56 206 PHE A C 1
ATOM 1602 O O . PHE A 1 206 ? 4.039 1.917 -5.338 1.00 98.56 206 PHE A O 1
ATOM 1609 N N . VAL A 1 207 ? 2.141 2.153 -6.508 1.00 98.81 207 VAL A N 1
ATOM 1610 C CA . VAL A 1 207 ? 2.807 2.748 -7.688 1.00 98.81 207 VAL A CA 1
ATOM 1611 C C . VAL A 1 207 ? 3.340 4.156 -7.404 1.00 98.81 207 VAL A C 1
ATOM 1613 O O . VAL A 1 207 ? 4.464 4.460 -7.787 1.00 98.81 207 VAL A O 1
ATOM 1616 N N . GLU A 1 208 ? 2.594 4.991 -6.675 1.00 98.69 208 GLU A N 1
ATOM 1617 C CA . GLU A 1 208 ? 2.992 6.377 -6.380 1.00 98.69 208 GLU A CA 1
ATOM 1618 C C . GLU A 1 208 ? 4.298 6.462 -5.564 1.00 98.69 208 GLU A C 1
ATOM 1620 O O . GLU A 1 208 ? 5.084 7.388 -5.748 1.00 98.69 208 GLU A O 1
ATOM 1625 N N . GLU A 1 209 ? 4.573 5.483 -4.690 1.00 98.06 209 GLU A N 1
ATOM 1626 C CA . GLU A 1 209 ? 5.851 5.409 -3.960 1.00 98.06 209 GLU A CA 1
ATOM 1627 C C . GLU A 1 209 ? 7.031 5.209 -4.922 1.00 98.06 209 GLU A C 1
ATOM 1629 O O . GLU A 1 209 ? 8.085 5.819 -4.745 1.00 98.06 209 GLU A O 1
ATOM 1634 N N . ILE A 1 210 ? 6.847 4.378 -5.950 1.00 98.75 210 ILE A N 1
ATOM 1635 C CA . ILE A 1 210 ? 7.868 4.097 -6.963 1.00 98.75 210 ILE A CA 1
ATOM 1636 C C . ILE A 1 210 ? 8.079 5.337 -7.836 1.00 98.75 210 ILE A C 1
ATOM 1638 O O . ILE A 1 210 ? 9.223 5.763 -7.976 1.00 98.75 210 ILE A O 1
ATOM 1642 N N . ASP A 1 211 ? 6.992 5.970 -8.297 1.00 98.81 211 ASP A N 1
ATOM 1643 C CA . ASP A 1 211 ? 7.025 7.246 -9.028 1.00 98.81 211 ASP A CA 1
ATOM 1644 C C . ASP A 1 211 ? 7.826 8.312 -8.265 1.00 98.81 211 ASP A C 1
ATOM 1646 O O . ASP A 1 211 ? 8.703 8.979 -8.821 1.00 98.81 211 ASP A O 1
ATOM 1650 N N . ALA A 1 212 ? 7.528 8.475 -6.972 1.00 98.44 212 ALA A N 1
ATOM 1651 C CA . ALA A 1 212 ? 8.161 9.477 -6.128 1.00 98.44 212 ALA A CA 1
ATOM 1652 C C . ALA A 1 212 ? 9.658 9.208 -5.938 1.00 98.44 212 ALA A C 1
ATOM 1654 O O . ALA A 1 212 ? 10.466 10.117 -6.132 1.00 98.44 212 ALA A O 1
ATOM 1655 N N . ILE A 1 213 ? 10.035 7.976 -5.576 1.00 98.12 213 ILE A N 1
ATOM 1656 C CA . ILE A 1 213 ? 11.438 7.608 -5.335 1.00 98.12 213 ILE A CA 1
ATOM 1657 C C . ILE A 1 213 ? 12.270 7.803 -6.601 1.00 98.12 213 ILE A C 1
ATOM 1659 O O . ILE A 1 213 ? 13.358 8.374 -6.534 1.00 98.12 213 ILE A O 1
ATOM 1663 N N . ASP A 1 214 ? 11.753 7.355 -7.739 1.00 98.44 214 ASP A N 1
ATOM 1664 C CA . ASP A 1 214 ? 12.469 7.379 -9.008 1.00 98.44 214 ASP A CA 1
ATOM 1665 C C . ASP A 1 214 ? 12.665 8.811 -9.544 1.00 98.44 214 ASP A C 1
ATOM 1667 O O . ASP A 1 214 ? 13.739 9.187 -10.009 1.00 98.44 214 ASP A O 1
ATOM 1671 N N . ASN A 1 215 ? 11.682 9.690 -9.320 1.00 98.31 215 ASN A N 1
ATOM 1672 C CA . ASN A 1 215 ? 11.811 11.120 -9.610 1.00 98.31 215 ASN A CA 1
ATOM 1673 C C . ASN A 1 215 ? 12.579 11.916 -8.530 1.00 98.31 215 ASN A C 1
ATOM 1675 O O . ASN A 1 215 ? 12.643 13.146 -8.611 1.00 98.31 215 ASN A O 1
ATOM 1679 N N . GLY A 1 216 ? 13.150 11.255 -7.516 1.00 96.19 216 GLY A N 1
ATOM 1680 C CA . GLY A 1 216 ? 13.911 11.907 -6.445 1.00 96.19 216 GLY A CA 1
ATOM 1681 C C . GLY A 1 216 ? 13.065 12.801 -5.531 1.00 96.19 216 GLY A C 1
ATOM 1682 O O . GLY A 1 216 ? 13.575 13.765 -4.95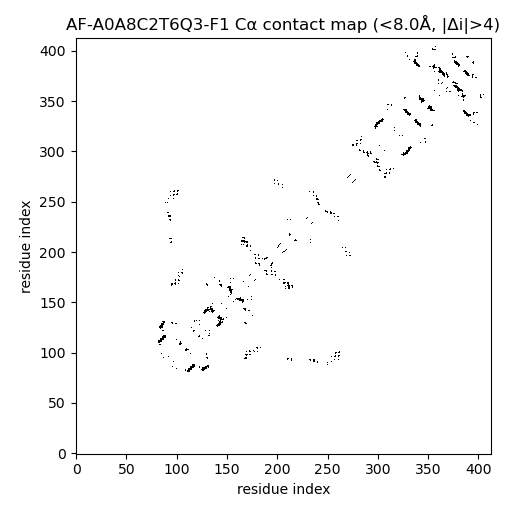8 1.00 96.19 216 GLY A O 1
ATOM 1683 N N . ILE A 1 217 ? 11.768 12.516 -5.408 1.00 96.50 217 ILE A N 1
ATOM 1684 C CA . ILE A 1 217 ? 10.829 13.271 -4.578 1.00 96.50 217 ILE A CA 1
ATOM 1685 C C . ILE A 1 217 ? 10.931 12.774 -3.133 1.00 96.50 217 ILE A C 1
ATOM 1687 O O . ILE A 1 217 ? 10.697 11.602 -2.832 1.00 96.50 217 ILE A O 1
ATOM 1691 N N . ALA A 1 218 ? 11.267 13.680 -2.215 1.00 93.94 218 ALA A N 1
ATOM 1692 C CA . ALA A 1 218 ? 11.324 13.370 -0.792 1.00 93.94 218 ALA A CA 1
ATOM 1693 C C . ALA A 1 218 ? 9.920 13.110 -0.217 1.00 93.94 218 ALA A C 1
ATOM 1695 O O . ALA A 1 218 ? 8.949 13.773 -0.570 1.00 93.94 218 ALA A O 1
ATOM 1696 N N . GLN A 1 219 ? 9.818 12.180 0.738 1.00 92.50 219 GLN A N 1
ATOM 1697 C CA . GLN A 1 219 ? 8.552 11.858 1.414 1.00 92.50 219 GLN A CA 1
ATOM 1698 C C . GLN A 1 219 ? 8.009 13.021 2.274 1.00 92.50 219 GLN A C 1
ATOM 1700 O O . GLN A 1 219 ? 6.826 13.057 2.612 1.00 92.50 219 GLN A O 1
ATOM 1705 N N . THR A 1 220 ? 8.881 13.942 2.683 1.00 91.81 220 THR A N 1
ATOM 1706 C CA . THR A 1 220 ? 8.587 15.098 3.536 1.00 91.81 220 THR A CA 1
ATOM 1707 C C . THR A 1 220 ? 9.595 16.209 3.235 1.00 91.81 220 THR A C 1
ATOM 1709 O O . THR A 1 220 ? 10.736 15.914 2.889 1.00 91.81 220 THR A O 1
ATOM 1712 N N . ASP A 1 221 ? 9.198 17.472 3.403 1.00 91.31 221 ASP A N 1
ATOM 1713 C CA . ASP A 1 221 ? 10.059 18.641 3.151 1.00 91.31 221 ASP A CA 1
ATOM 1714 C C . ASP A 1 221 ? 11.178 18.821 4.198 1.00 91.31 221 ASP A C 1
ATOM 1716 O O . ASP A 1 221 ? 12.115 19.589 3.992 1.00 91.31 221 ASP A O 1
ATOM 1720 N N . GLY A 1 222 ? 11.072 18.147 5.348 1.00 92.06 222 GLY A N 1
ATOM 1721 C CA . GLY A 1 222 ? 12.043 18.210 6.447 1.00 92.06 222 GLY A CA 1
ATOM 1722 C C . GLY A 1 222 ? 12.758 16.887 6.721 1.00 92.06 222 GLY A C 1
ATOM 1723 O O . GLY A 1 222 ? 12.350 15.835 6.235 1.00 92.06 222 GLY A O 1
ATOM 1724 N N . GLU A 1 223 ? 13.790 16.931 7.568 1.00 91.12 223 GLU A N 1
ATOM 1725 C CA . GLU A 1 223 ? 14.572 15.746 7.941 1.00 91.12 223 GLU A CA 1
ATOM 1726 C C . GLU A 1 223 ? 13.704 14.683 8.642 1.00 91.12 223 GLU A C 1
ATOM 1728 O O . GLU A 1 223 ? 13.088 14.964 9.683 1.00 91.12 223 GLU A O 1
ATOM 1733 N N . PRO A 1 224 ? 13.639 13.447 8.116 1.00 92.12 224 PRO A N 1
ATOM 1734 C CA . PRO A 1 224 ? 12.877 12.384 8.747 1.00 92.12 224 PRO A CA 1
ATOM 1735 C C . PRO A 1 224 ? 13.532 11.972 10.072 1.00 92.12 224 PRO A C 1
ATOM 1737 O O . PRO A 1 224 ? 14.751 11.953 10.222 1.00 92.12 224 PRO A O 1
ATOM 1740 N N . ARG A 1 225 ? 12.717 11.565 11.054 1.00 93.88 225 ARG A N 1
ATOM 1741 C CA . ARG A 1 225 ? 13.227 11.112 12.366 1.00 93.88 225 ARG A CA 1
ATOM 1742 C C . ARG A 1 225 ? 14.086 9.842 12.285 1.00 93.88 225 ARG A C 1
ATOM 1744 O O . ARG A 1 225 ? 14.833 9.562 13.216 1.00 93.88 225 ARG A O 1
ATOM 1751 N N . TYR A 1 226 ? 13.921 9.050 11.229 1.00 94.44 226 TYR A N 1
ATOM 1752 C CA . TYR A 1 226 ? 14.683 7.838 10.936 1.00 94.44 226 TYR A CA 1
ATOM 1753 C C . TYR A 1 226 ? 14.618 7.540 9.431 1.00 94.44 226 TYR A C 1
ATOM 1755 O O . TYR A 1 226 ? 13.681 7.965 8.757 1.00 94.44 226 TYR A O 1
ATOM 1763 N N . ALA A 1 227 ? 15.594 6.796 8.908 1.00 91.88 227 ALA A N 1
ATOM 1764 C CA . ALA A 1 227 ? 15.647 6.413 7.498 1.00 91.88 227 ALA A CA 1
ATOM 1765 C C . ALA A 1 227 ? 14.907 5.090 7.231 1.00 91.88 227 ALA A C 1
ATOM 1767 O O . ALA A 1 227 ? 15.037 4.130 7.993 1.00 91.88 227 ALA A O 1
ATOM 1768 N N . LEU A 1 228 ? 14.176 5.024 6.115 1.00 91.94 228 LEU A N 1
ATOM 1769 C CA . LEU A 1 228 ? 13.590 3.792 5.581 1.00 91.94 228 LEU A CA 1
ATOM 1770 C C . LEU A 1 228 ? 14.523 3.207 4.515 1.00 91.94 228 LEU A C 1
ATOM 1772 O O . LEU A 1 228 ? 14.582 3.713 3.401 1.00 91.94 228 LEU A O 1
ATOM 1776 N N . THR A 1 229 ? 15.248 2.138 4.850 1.00 92.75 229 THR A N 1
ATOM 1777 C CA . THR A 1 229 ? 16.290 1.545 3.981 1.00 92.75 229 THR A CA 1
ATOM 1778 C C . THR A 1 229 ? 15.889 0.209 3.349 1.00 92.75 229 THR A C 1
ATOM 1780 O O . THR A 1 229 ? 16.697 -0.461 2.710 1.00 92.75 229 THR A O 1
ATOM 1783 N N . THR A 1 230 ? 14.640 -0.213 3.546 1.00 95.75 230 THR A N 1
ATOM 1784 C CA . THR A 1 230 ? 14.130 -1.531 3.132 1.00 95.75 230 THR A CA 1
ATOM 1785 C C . THR A 1 230 ? 12.848 -1.452 2.301 1.00 95.75 230 THR A C 1
ATOM 1787 O O . THR A 1 230 ? 12.159 -2.462 2.149 1.00 95.75 230 THR A O 1
ATOM 1790 N N . ASN A 1 231 ? 12.529 -0.277 1.746 1.00 96.31 231 ASN A N 1
ATOM 1791 C CA . ASN A 1 231 ? 11.429 -0.124 0.788 1.00 96.31 231 ASN A CA 1
ATOM 1792 C C . ASN A 1 231 ? 11.670 -0.957 -0.488 1.00 96.31 231 ASN A C 1
ATOM 1794 O O . ASN A 1 231 ? 12.765 -1.495 -0.701 1.00 96.31 231 ASN A O 1
ATOM 1798 N N . LEU A 1 232 ? 10.639 -1.098 -1.327 1.00 98.25 232 LEU A N 1
ATOM 1799 C CA . LEU A 1 232 ? 10.712 -1.953 -2.514 1.00 98.25 232 LEU A CA 1
ATOM 1800 C C . LEU A 1 232 ? 11.838 -1.513 -3.461 1.00 98.25 232 LEU A C 1
ATOM 1802 O O . LEU A 1 232 ? 12.633 -2.355 -3.878 1.00 98.25 232 LEU A O 1
ATOM 1806 N N . SER A 1 233 ? 11.998 -0.206 -3.688 1.00 98.25 233 SER A N 1
ATOM 1807 C CA . SER A 1 233 ? 13.078 0.334 -4.521 1.00 98.25 233 SER A CA 1
ATOM 1808 C C . SER A 1 233 ? 14.474 0.028 -3.983 1.00 98.25 233 SER A C 1
ATOM 1810 O O . SER A 1 233 ? 15.361 -0.346 -4.745 1.00 98.25 233 SER A O 1
ATOM 1812 N N . SER A 1 234 ? 14.665 0.070 -2.664 1.00 97.94 234 SER A N 1
ATOM 1813 C CA . SER A 1 234 ? 15.924 -0.318 -2.017 1.00 97.94 234 SER A CA 1
ATOM 1814 C C . SER A 1 234 ? 16.195 -1.815 -2.180 1.00 97.94 234 SER A C 1
ATOM 1816 O O . SER A 1 234 ? 17.314 -2.223 -2.484 1.00 97.94 234 SER A O 1
ATOM 1818 N N . ARG A 1 235 ? 15.163 -2.657 -2.030 1.00 98.44 235 ARG A N 1
ATOM 1819 C CA . ARG A 1 235 ? 15.275 -4.113 -2.220 1.00 98.44 235 ARG A CA 1
ATOM 1820 C C . ARG A 1 235 ? 15.602 -4.477 -3.667 1.00 98.44 235 ARG A C 1
ATOM 1822 O O . ARG A 1 235 ? 16.404 -5.384 -3.861 1.00 98.44 235 ARG A O 1
ATOM 1829 N N . VAL A 1 236 ? 15.035 -3.770 -4.646 1.00 98.44 236 VAL A N 1
ATOM 1830 C CA . VAL A 1 236 ? 15.422 -3.884 -6.061 1.00 98.44 236 VAL A CA 1
ATOM 1831 C C . VAL A 1 236 ? 16.866 -3.428 -6.259 1.00 98.44 236 VAL A C 1
ATOM 1833 O O . VAL A 1 236 ? 17.653 -4.162 -6.849 1.00 98.44 236 VAL A O 1
ATOM 1836 N N . GLY A 1 237 ? 17.253 -2.289 -5.679 1.00 97.44 237 GLY A N 1
ATOM 1837 C CA . GLY A 1 237 ? 18.627 -1.788 -5.707 1.00 97.44 237 GLY A CA 1
ATOM 1838 C C . GLY A 1 237 ? 19.652 -2.825 -5.233 1.00 97.44 237 GLY A C 1
ATOM 1839 O O . GLY A 1 237 ? 20.675 -3.013 -5.885 1.00 97.44 237 GLY A O 1
ATOM 1840 N N . HIS A 1 238 ? 19.346 -3.579 -4.172 1.00 96.44 238 HIS A N 1
ATOM 1841 C CA . HIS A 1 238 ? 20.201 -4.656 -3.648 1.00 96.44 238 HIS A CA 1
ATOM 1842 C C . HIS A 1 238 ? 20.372 -5.866 -4.586 1.00 96.44 238 HIS A C 1
ATOM 1844 O O . HIS A 1 238 ? 21.189 -6.743 -4.298 1.00 96.44 238 HIS A O 1
ATOM 1850 N N . LEU A 1 239 ? 19.595 -5.955 -5.668 1.00 96.94 239 LEU A N 1
ATOM 1851 C CA . LEU A 1 239 ? 19.736 -6.994 -6.690 1.00 96.94 239 LEU A CA 1
ATOM 1852 C C . LEU A 1 239 ? 20.706 -6.593 -7.805 1.00 96.94 239 LEU A C 1
ATOM 1854 O O . LEU A 1 239 ? 21.092 -7.465 -8.586 1.00 96.94 239 LEU A O 1
ATOM 1858 N N . ASN A 1 240 ? 21.095 -5.315 -7.891 1.00 97.06 240 ASN A N 1
ATOM 1859 C CA . ASN A 1 240 ? 22.138 -4.889 -8.818 1.00 97.06 240 ASN A CA 1
ATOM 1860 C C . ASN A 1 240 ? 23.477 -5.555 -8.451 1.00 97.06 240 ASN A C 1
ATOM 1862 O O . ASN A 1 240 ? 23.757 -5.770 -7.264 1.00 97.06 240 ASN A O 1
ATOM 1866 N N . PRO A 1 241 ? 24.321 -5.876 -9.447 1.00 94.50 241 PRO A N 1
ATOM 1867 C CA . PRO A 1 241 ? 25.660 -6.378 -9.177 1.00 94.50 241 PRO A CA 1
ATOM 1868 C C . PRO A 1 241 ? 26.478 -5.332 -8.416 1.00 94.50 241 PRO A C 1
ATOM 1870 O O . PRO A 1 241 ? 26.253 -4.123 -8.534 1.00 94.50 241 PRO A O 1
ATOM 1873 N N . ARG A 1 242 ? 27.450 -5.785 -7.620 1.00 93.19 242 ARG A N 1
ATOM 1874 C CA . ARG A 1 242 ? 28.303 -4.852 -6.884 1.00 93.19 242 ARG A CA 1
ATOM 1875 C C . ARG A 1 242 ? 29.249 -4.173 -7.858 1.00 93.19 242 ARG A C 1
ATOM 1877 O O . ARG A 1 242 ? 29.788 -4.818 -8.754 1.00 93.19 242 ARG A O 1
ATOM 1884 N N . TRP A 1 243 ? 29.522 -2.890 -7.632 1.00 92.81 243 TRP A N 1
ATOM 1885 C CA . TRP A 1 243 ? 30.424 -2.100 -8.477 1.00 92.81 243 TRP A CA 1
ATOM 1886 C C . TRP A 1 243 ? 31.832 -2.709 -8.612 1.00 92.81 243 TRP A C 1
ATOM 1888 O O . TRP A 1 243 ? 32.523 -2.434 -9.586 1.00 92.81 243 TRP A O 1
ATOM 1898 N N . ASN A 1 244 ? 32.252 -3.519 -7.635 1.00 94.19 244 ASN A N 1
ATOM 1899 C CA . ASN A 1 244 ? 33.562 -4.157 -7.561 1.00 94.19 244 ASN A CA 1
ATOM 1900 C C . ASN A 1 244 ? 33.555 -5.660 -7.894 1.00 94.19 244 ASN A C 1
ATOM 1902 O O . ASN A 1 244 ? 34.589 -6.305 -7.718 1.00 94.19 244 ASN A O 1
ATOM 1906 N N . ASP A 1 245 ? 32.428 -6.223 -8.338 1.00 91.06 245 ASP A N 1
ATOM 1907 C CA . ASP A 1 245 ? 32.407 -7.590 -8.860 1.00 91.06 245 ASP A CA 1
ATOM 1908 C C . ASP A 1 245 ? 32.960 -7.583 -10.300 1.00 91.06 245 ASP A C 1
ATOM 1910 O O . ASP A 1 245 ? 32.492 -6.791 -11.120 1.00 91.06 245 ASP A O 1
ATOM 1914 N N . PRO A 1 246 ? 33.947 -8.434 -10.638 1.00 88.06 246 PRO A N 1
ATOM 1915 C CA . PRO A 1 246 ? 34.531 -8.474 -11.983 1.00 88.06 246 PRO A CA 1
ATOM 1916 C C . PRO A 1 246 ? 33.558 -9.023 -13.038 1.00 88.06 246 PRO A C 1
ATOM 1918 O O . PRO A 1 246 ? 33.691 -8.697 -14.214 1.00 88.06 246 PRO A O 1
ATOM 1921 N N . ASP A 1 247 ? 32.566 -9.808 -12.603 1.00 86.94 247 ASP A N 1
ATOM 1922 C CA . ASP A 1 247 ? 31.544 -10.437 -13.438 1.00 86.94 247 ASP A CA 1
ATOM 1923 C C . ASP A 1 247 ? 30.156 -9.883 -13.070 1.00 86.94 247 ASP A C 1
ATOM 1925 O O . ASP A 1 247 ? 29.424 -10.446 -12.251 1.00 86.94 247 ASP A O 1
ATOM 1929 N N . GLN A 1 248 ? 29.791 -8.741 -13.654 1.00 86.00 248 GLN A N 1
ATOM 1930 C CA . GLN A 1 248 ? 28.498 -8.095 -13.414 1.00 86.00 248 GLN A CA 1
ATOM 1931 C C . GLN A 1 248 ? 27.410 -8.652 -14.344 1.00 86.00 248 GLN A C 1
ATOM 1933 O O . GLN A 1 248 ? 27.141 -8.092 -15.405 1.00 86.00 248 GLN A O 1
ATOM 1938 N N . ASP A 1 249 ? 26.749 -9.743 -13.946 1.00 86.56 249 ASP A N 1
ATOM 1939 C CA . ASP A 1 249 ? 25.531 -10.200 -14.634 1.00 86.56 249 ASP A CA 1
ATOM 1940 C C . ASP A 1 249 ? 24.322 -9.346 -14.214 1.00 86.56 249 ASP A C 1
ATOM 1942 O O . ASP A 1 249 ? 23.639 -9.609 -13.219 1.00 86.56 249 ASP A O 1
ATOM 1946 N N . THR A 1 250 ? 24.055 -8.298 -14.991 1.00 91.00 250 THR A N 1
ATOM 1947 C CA . THR A 1 250 ? 22.905 -7.410 -14.784 1.00 91.00 250 THR A CA 1
ATOM 1948 C C . THR A 1 250 ? 21.581 -8.049 -15.206 1.00 91.00 250 THR A C 1
ATOM 1950 O O . THR A 1 250 ? 20.530 -7.619 -14.727 1.00 91.00 250 THR A O 1
ATOM 1953 N N . GLU A 1 251 ? 21.587 -9.062 -16.076 1.00 94.06 251 GLU A N 1
ATOM 1954 C CA . GLU A 1 251 ? 20.379 -9.682 -16.632 1.00 94.06 251 GLU A CA 1
ATOM 1955 C C . GLU A 1 251 ? 19.706 -10.610 -15.622 1.00 94.06 251 GLU A C 1
ATOM 1957 O O . GLU A 1 251 ? 18.487 -10.556 -15.429 1.00 94.06 251 GLU A O 1
ATOM 1962 N N . ALA A 1 252 ? 20.487 -11.443 -14.929 1.00 93.94 252 ALA A N 1
ATOM 1963 C CA . ALA A 1 252 ? 19.960 -12.293 -13.864 1.00 93.94 252 ALA A CA 1
ATOM 1964 C C . ALA A 1 252 ? 19.390 -11.465 -12.699 1.00 93.94 252 ALA A C 1
ATOM 1966 O O . ALA A 1 252 ? 18.325 -11.792 -12.165 1.00 93.94 252 ALA A O 1
ATOM 1967 N N . GLY A 1 253 ? 20.072 -10.374 -12.328 1.00 96.69 253 GLY A N 1
ATOM 1968 C CA . GLY A 1 253 ? 19.602 -9.429 -11.311 1.00 96.69 253 GLY A CA 1
ATOM 1969 C C . GLY A 1 253 ? 18.276 -8.773 -11.699 1.00 96.69 253 GLY A C 1
ATOM 1970 O O . GLY A 1 253 ? 17.341 -8.762 -10.899 1.00 96.69 253 GLY A O 1
ATOM 1971 N N . PHE A 1 254 ? 18.158 -8.321 -12.949 1.00 98.31 254 PHE A N 1
ATOM 1972 C CA . PHE A 1 254 ? 16.944 -7.676 -13.445 1.00 98.31 254 PHE A CA 1
ATOM 1973 C C . PHE A 1 254 ? 15.739 -8.622 -13.488 1.00 98.31 254 PHE A C 1
ATOM 1975 O O . PHE A 1 254 ? 14.647 -8.252 -13.063 1.00 98.31 254 PHE A O 1
ATOM 1982 N N . LYS A 1 255 ? 15.928 -9.881 -13.906 1.00 97.81 255 LYS A N 1
ATOM 1983 C CA . LYS A 1 255 ? 14.856 -10.895 -13.856 1.00 97.81 255 LYS A CA 1
ATOM 1984 C C . LYS A 1 255 ? 14.335 -11.095 -12.433 1.00 97.81 255 LYS A C 1
ATOM 1986 O O . LYS A 1 255 ? 13.126 -11.086 -12.215 1.00 97.81 255 LYS A O 1
ATOM 1991 N N . ARG A 1 256 ? 15.241 -11.189 -11.455 1.00 98.31 256 ARG A N 1
ATOM 1992 C CA . ARG A 1 256 ? 14.876 -11.271 -10.032 1.00 98.31 256 ARG A CA 1
ATOM 1993 C C . ARG A 1 256 ? 14.174 -10.006 -9.539 1.00 98.31 256 ARG A C 1
ATOM 1995 O O . ARG A 1 256 ? 13.287 -10.107 -8.697 1.00 98.31 256 ARG A O 1
ATOM 2002 N N . ALA A 1 257 ? 14.556 -8.831 -10.040 1.00 98.62 257 ALA A N 1
ATOM 2003 C CA . ALA A 1 257 ? 13.884 -7.577 -9.714 1.00 98.62 257 ALA A CA 1
ATOM 2004 C C . ALA A 1 257 ? 12.444 -7.566 -10.235 1.00 98.62 257 ALA A C 1
ATOM 2006 O O . ALA A 1 257 ? 11.536 -7.281 -9.459 1.00 98.62 257 ALA A O 1
ATOM 2007 N N . MET A 1 258 ? 12.221 -7.969 -11.492 1.00 98.69 258 MET A N 1
ATOM 2008 C CA . MET A 1 258 ? 10.878 -8.119 -12.066 1.00 98.69 258 MET A CA 1
ATOM 2009 C C . MET A 1 258 ? 10.013 -9.111 -11.273 1.00 98.69 258 MET A C 1
ATOM 2011 O O . MET A 1 258 ? 8.846 -8.836 -11.004 1.00 98.69 258 MET A O 1
ATOM 2015 N N . GLU A 1 259 ? 10.572 -10.258 -10.875 1.00 98.62 259 GLU A N 1
ATOM 2016 C CA . GLU A 1 259 ? 9.873 -11.240 -10.033 1.00 98.62 259 GLU A CA 1
ATOM 2017 C C . GLU A 1 259 ? 9.503 -10.655 -8.664 1.00 98.62 259 GLU A C 1
ATOM 2019 O O . GLU A 1 259 ? 8.371 -10.818 -8.205 1.00 98.62 259 GLU A O 1
ATOM 2024 N N . LEU A 1 260 ? 10.434 -9.937 -8.030 1.00 98.81 260 LEU A N 1
ATOM 2025 C CA . LEU A 1 260 ? 10.226 -9.294 -6.738 1.00 98.81 260 LEU A CA 1
ATOM 2026 C C . LEU A 1 260 ? 9.087 -8.266 -6.801 1.00 98.81 260 LEU A C 1
ATOM 2028 O O . LEU A 1 260 ? 8.105 -8.410 -6.072 1.00 98.81 260 LEU A O 1
ATOM 2032 N N . VAL A 1 261 ? 9.195 -7.260 -7.674 1.00 98.75 261 VAL A N 1
ATOM 2033 C CA . VAL A 1 261 ? 8.187 -6.188 -7.780 1.00 98.75 261 VAL A CA 1
ATOM 2034 C C . VAL A 1 261 ? 6.839 -6.737 -8.234 1.00 98.75 261 VAL A C 1
ATOM 2036 O O . VAL A 1 261 ? 5.797 -6.321 -7.731 1.00 98.75 261 VAL A O 1
ATOM 2039 N N . GLY A 1 262 ? 6.856 -7.722 -9.134 1.00 98.69 262 GLY A N 1
ATOM 2040 C CA . GLY A 1 262 ? 5.654 -8.352 -9.646 1.00 98.69 262 GLY A CA 1
ATOM 2041 C C . GLY A 1 262 ? 4.912 -9.172 -8.600 1.00 98.69 262 GLY A C 1
ATOM 2042 O O . GLY A 1 262 ? 3.694 -9.057 -8.478 1.00 98.69 262 GLY A O 1
ATOM 2043 N N . SER A 1 263 ? 5.636 -9.959 -7.799 1.00 98.62 263 SER A N 1
ATOM 2044 C CA . SER A 1 263 ? 5.033 -10.697 -6.682 1.00 98.62 263 SER A CA 1
ATOM 2045 C C . SER A 1 263 ? 4.376 -9.754 -5.674 1.00 98.62 263 SER A C 1
ATOM 2047 O O . SER A 1 263 ? 3.241 -9.991 -5.267 1.00 98.62 263 SER A O 1
ATOM 2049 N N . GLU A 1 264 ? 5.029 -8.633 -5.355 1.00 98.75 264 GLU A N 1
ATOM 2050 C CA . GLU A 1 264 ? 4.475 -7.663 -4.418 1.00 98.75 264 GLU A CA 1
ATOM 2051 C C . GLU A 1 264 ? 3.234 -6.964 -4.990 1.00 98.75 264 GLU A C 1
ATOM 2053 O O . GLU A 1 264 ? 2.235 -6.831 -4.284 1.00 98.75 264 GLU A O 1
ATOM 2058 N N . PHE A 1 265 ? 3.231 -6.610 -6.280 1.00 98.81 265 PHE A N 1
ATOM 2059 C CA . PHE A 1 265 ? 2.041 -6.082 -6.954 1.00 98.81 265 PHE A CA 1
ATOM 2060 C C . PHE A 1 265 ? 0.852 -7.054 -6.869 1.00 98.81 265 PHE A C 1
ATOM 2062 O O . PHE A 1 265 ? -0.258 -6.657 -6.504 1.00 98.81 265 PHE A O 1
ATOM 2069 N N . MET A 1 266 ? 1.083 -8.339 -7.161 1.00 98.75 266 MET A N 1
ATOM 2070 C CA . MET A 1 266 ? 0.039 -9.367 -7.120 1.00 98.75 266 MET A CA 1
ATOM 2071 C C . MET A 1 266 ? -0.493 -9.601 -5.701 1.00 98.75 266 MET A C 1
ATOM 2073 O O . MET A 1 266 ? -1.708 -9.709 -5.523 1.00 98.75 266 MET A O 1
ATOM 2077 N N . ASP A 1 267 ? 0.378 -9.610 -4.690 1.00 98.62 267 ASP A N 1
ATOM 2078 C CA . ASP A 1 267 ? -0.019 -9.736 -3.283 1.00 98.62 267 ASP A CA 1
ATOM 2079 C C . ASP A 1 267 ? -0.855 -8.533 -2.817 1.00 98.62 267 ASP A C 1
ATOM 2081 O O . ASP A 1 267 ? -1.864 -8.694 -2.122 1.00 98.62 267 ASP A O 1
ATOM 2085 N N . ARG A 1 268 ? -0.483 -7.311 -3.231 1.00 98.44 268 ARG A N 1
ATOM 2086 C CA . ARG A 1 268 ? -1.266 -6.098 -2.942 1.00 98.44 268 ARG A CA 1
ATOM 2087 C C . ARG A 1 268 ? -2.637 -6.149 -3.608 1.00 98.44 268 ARG A C 1
ATOM 2089 O O . ARG A 1 268 ? -3.633 -5.851 -2.946 1.00 98.44 268 ARG A O 1
ATOM 2096 N N . LEU A 1 269 ? -2.710 -6.546 -4.880 1.00 98.69 269 LEU A N 1
ATOM 2097 C CA . LEU A 1 269 ? -3.980 -6.708 -5.591 1.00 98.69 269 LEU A CA 1
ATOM 2098 C C . LEU A 1 269 ? -4.872 -7.747 -4.900 1.00 98.69 269 LEU A C 1
ATOM 2100 O O . LEU A 1 269 ? -6.051 -7.477 -4.664 1.00 98.69 269 LEU A O 1
ATOM 2104 N N . ASP A 1 270 ? -4.320 -8.908 -4.536 1.00 98.62 270 ASP A N 1
ATOM 2105 C CA . ASP A 1 270 ? -5.070 -9.960 -3.849 1.00 98.62 270 ASP A CA 1
ATOM 2106 C C . ASP A 1 270 ? -5.628 -9.466 -2.510 1.00 98.62 270 ASP A C 1
ATOM 2108 O O . ASP A 1 270 ? -6.824 -9.616 -2.244 1.00 98.62 270 ASP A O 1
ATOM 2112 N N . TYR A 1 271 ? -4.805 -8.782 -1.708 1.00 98.44 271 TYR A N 1
ATOM 2113 C CA . TYR A 1 271 ? -5.246 -8.167 -0.459 1.00 98.44 271 TYR A CA 1
ATOM 2114 C C . TYR A 1 271 ? -6.375 -7.156 -0.686 1.00 98.44 271 TYR A C 1
ATOM 2116 O O . TYR A 1 271 ? -7.418 -7.234 -0.021 1.00 98.44 271 TYR A O 1
ATOM 2124 N N . TYR A 1 272 ? -6.204 -6.214 -1.620 1.00 98.56 272 TYR A N 1
ATOM 2125 C CA . TYR A 1 272 ? -7.209 -5.179 -1.830 1.00 98.56 272 TYR A CA 1
ATOM 2126 C C . TYR A 1 272 ? -8.527 -5.761 -2.345 1.00 98.56 272 TYR A C 1
ATOM 2128 O O . TYR A 1 272 ? -9.597 -5.374 -1.873 1.00 98.56 272 TYR A O 1
ATOM 2136 N N . HIS A 1 273 ? -8.463 -6.741 -3.243 1.00 98.12 273 HIS A N 1
ATOM 2137 C CA . HIS A 1 273 ? -9.640 -7.381 -3.812 1.00 98.12 273 HIS A CA 1
ATOM 2138 C C . HIS A 1 273 ? -10.350 -8.318 -2.825 1.00 98.12 273 HIS A C 1
ATOM 2140 O O . HIS A 1 273 ? -11.574 -8.278 -2.706 1.00 98.12 273 HIS A O 1
ATOM 2146 N N . ARG A 1 274 ? -9.610 -9.173 -2.106 1.00 97.19 274 ARG A N 1
ATOM 2147 C CA . ARG A 1 274 ? -10.199 -10.253 -1.295 1.00 97.19 274 ARG A CA 1
ATOM 2148 C C . ARG A 1 274 ? -10.412 -9.901 0.171 1.00 97.19 274 ARG A C 1
ATOM 2150 O O . ARG A 1 274 ? -11.222 -10.561 0.823 1.00 97.19 274 ARG A O 1
ATOM 2157 N N . ALA A 1 275 ? -9.696 -8.911 0.702 1.00 96.94 275 ALA A N 1
ATOM 2158 C CA . ALA A 1 275 ? -9.771 -8.537 2.113 1.00 96.94 275 ALA A CA 1
ATOM 2159 C C . ALA A 1 275 ? -10.263 -7.101 2.314 1.00 96.94 275 ALA A C 1
ATOM 2161 O O . ALA A 1 275 ? -11.233 -6.894 3.043 1.00 96.94 275 ALA A O 1
ATOM 2162 N N . TRP A 1 276 ? -9.632 -6.117 1.670 1.00 97.88 276 TRP A N 1
ATOM 2163 C CA . TRP A 1 276 ? -9.982 -4.709 1.875 1.00 97.88 276 TRP A CA 1
ATOM 2164 C C . TRP A 1 276 ? -11.347 -4.357 1.284 1.00 97.88 276 TRP A C 1
ATOM 2166 O O . TRP A 1 276 ? -12.188 -3.832 2.005 1.00 97.88 276 TRP A O 1
ATOM 2176 N N . LEU A 1 277 ? -11.615 -4.672 0.015 1.00 97.62 277 LEU A N 1
ATOM 2177 C CA . LEU A 1 277 ? -12.854 -4.257 -0.649 1.00 97.62 277 LEU A CA 1
ATOM 2178 C C . LEU A 1 277 ? -14.114 -4.862 0.008 1.00 97.62 277 LEU A C 1
ATOM 2180 O O . LEU A 1 277 ? -15.034 -4.102 0.318 1.00 97.62 277 LEU A O 1
ATOM 2184 N N . PRO A 1 278 ? -14.171 -6.172 0.336 1.00 96.69 278 PRO A N 1
ATOM 2185 C CA . PRO A 1 278 ? -15.332 -6.752 1.015 1.00 96.69 278 PRO A CA 1
ATOM 2186 C C . PRO A 1 278 ? -15.554 -6.204 2.430 1.00 96.69 278 PRO A C 1
ATOM 2188 O O . PRO A 1 278 ? -16.679 -6.231 2.928 1.00 96.69 278 PRO A O 1
ATOM 2191 N N . ALA A 1 279 ? -14.505 -5.693 3.087 1.00 97.50 279 ALA A N 1
ATOM 2192 C CA . ALA A 1 279 ? -14.620 -5.106 4.418 1.00 97.50 279 ALA A CA 1
ATOM 2193 C C . ALA A 1 279 ? -15.514 -3.865 4.433 1.00 97.50 279 ALA A C 1
ATOM 2195 O O . ALA A 1 279 ? -16.168 -3.612 5.443 1.00 97.50 279 ALA A O 1
ATOM 2196 N N . ARG A 1 280 ? -15.592 -3.126 3.319 1.00 97.25 280 ARG A N 1
ATOM 2197 C CA . ARG A 1 280 ? -16.399 -1.908 3.222 1.00 97.25 280 ARG A CA 1
ATOM 2198 C C . ARG A 1 280 ? -17.858 -2.144 3.604 1.00 97.25 280 ARG A C 1
ATOM 2200 O O . ARG A 1 280 ? -18.391 -1.400 4.418 1.00 97.25 280 ARG A O 1
ATOM 2207 N N . VAL A 1 281 ? -18.462 -3.217 3.087 1.00 96.81 281 VAL A N 1
ATOM 2208 C CA . VAL A 1 281 ? -19.859 -3.585 3.382 1.00 96.81 281 VAL A CA 1
ATOM 2209 C C . VAL A 1 281 ? -20.047 -3.865 4.872 1.00 96.81 281 VAL A C 1
ATOM 2211 O O . VAL A 1 281 ? -21.010 -3.402 5.470 1.00 96.81 281 VAL A O 1
ATOM 2214 N N . LEU A 1 282 ? -19.095 -4.563 5.501 1.00 97.31 282 LEU A N 1
ATOM 2215 C CA . LEU A 1 282 ? -19.158 -4.857 6.935 1.00 97.31 282 LEU A CA 1
ATOM 2216 C C . LEU A 1 282 ? -19.067 -3.588 7.788 1.00 97.31 282 LEU A C 1
ATOM 2218 O O . LEU A 1 282 ? -19.741 -3.488 8.810 1.00 97.31 282 LEU A O 1
ATOM 2222 N N . VAL A 1 283 ? -18.227 -2.633 7.384 1.00 97.94 283 VAL A N 1
ATOM 2223 C CA . VAL A 1 283 ? -18.075 -1.355 8.091 1.00 97.94 283 VAL A CA 1
ATOM 2224 C C . VAL A 1 283 ? -19.321 -0.495 7.912 1.00 97.94 283 VAL A C 1
ATOM 2226 O O . VAL A 1 283 ? -19.818 0.050 8.892 1.00 97.94 283 VAL A O 1
ATOM 2229 N N . GLU A 1 284 ? -19.864 -0.409 6.700 1.00 97.81 284 GLU A N 1
ATOM 2230 C CA . GLU A 1 284 ? -21.097 0.334 6.435 1.00 97.81 284 GLU A CA 1
ATOM 2231 C C . GLU A 1 284 ? -22.289 -0.243 7.214 1.00 97.81 284 GLU A C 1
ATOM 2233 O O . GLU A 1 284 ? -23.024 0.502 7.867 1.00 97.81 284 GLU A O 1
ATOM 2238 N N . ASP A 1 285 ? -22.442 -1.570 7.230 1.00 97.69 285 ASP A N 1
ATOM 2239 C CA . ASP A 1 285 ? -23.468 -2.250 8.024 1.00 97.69 285 ASP A CA 1
ATOM 2240 C C . ASP A 1 285 ? -23.302 -1.970 9.525 1.00 97.69 285 ASP A C 1
ATOM 2242 O O . ASP A 1 285 ? -24.283 -1.670 10.213 1.00 97.69 285 ASP A O 1
ATOM 2246 N N . ALA A 1 286 ? -22.068 -2.015 10.039 1.00 97.88 286 ALA A N 1
ATOM 2247 C CA . ALA A 1 286 ? -21.776 -1.691 11.435 1.00 97.88 286 ALA A CA 1
ATOM 2248 C C . ALA A 1 286 ? -22.127 -0.234 11.767 1.00 97.88 286 ALA A C 1
ATOM 2250 O O . ALA A 1 286 ? -22.715 0.035 12.815 1.00 97.88 286 ALA A O 1
ATOM 2251 N N . ILE A 1 287 ? -21.835 0.706 10.861 1.00 97.81 287 ILE A N 1
ATOM 2252 C CA . ILE A 1 287 ? -22.224 2.114 11.005 1.00 97.81 287 ILE A CA 1
ATOM 2253 C C . ILE A 1 287 ? -23.745 2.248 11.063 1.00 97.81 287 ILE A C 1
ATOM 2255 O O . ILE A 1 287 ? -24.265 2.945 11.934 1.00 97.81 287 ILE A O 1
ATOM 2259 N N . ARG A 1 288 ? -24.493 1.579 10.183 1.00 96.69 288 ARG A N 1
ATOM 2260 C CA . ARG A 1 288 ? -25.965 1.651 10.175 1.00 96.69 288 ARG A CA 1
ATOM 2261 C C . ARG A 1 288 ? -26.580 1.090 11.464 1.00 96.69 288 ARG A C 1
ATOM 2263 O O . ARG A 1 288 ? -27.554 1.654 11.955 1.00 96.69 288 ARG A O 1
ATOM 2270 N N . ARG A 1 289 ? -25.981 0.045 12.045 1.00 96.75 289 ARG A N 1
ATOM 2271 C CA . ARG A 1 289 ? -26.448 -0.619 13.280 1.00 96.75 289 ARG A CA 1
ATOM 2272 C C . ARG A 1 289 ? -25.853 -0.068 14.573 1.00 96.75 289 ARG A C 1
ATOM 2274 O O . ARG A 1 289 ? -26.138 -0.594 15.641 1.00 96.75 289 ARG A O 1
ATOM 2281 N N . ARG A 1 290 ? -25.054 0.999 14.525 1.00 97.31 290 ARG A N 1
ATOM 2282 C CA . ARG A 1 290 ? -24.359 1.547 15.708 1.00 97.31 290 ARG A CA 1
ATOM 2283 C C . ARG A 1 290 ? -25.274 1.863 16.899 1.00 97.31 290 ARG A C 1
ATOM 2285 O O . ARG A 1 290 ? -24.869 1.692 18.042 1.00 97.31 290 ARG A O 1
ATOM 2292 N N . PHE A 1 291 ? -26.526 2.249 16.645 1.00 97.19 291 PHE A N 1
ATOM 2293 C CA . PHE A 1 291 ? -27.517 2.514 17.696 1.00 97.19 291 PHE A CA 1
ATOM 2294 C C . PHE A 1 291 ? -28.059 1.244 18.376 1.00 97.19 291 PHE A C 1
ATOM 2296 O O . PHE A 1 291 ? -28.598 1.326 19.475 1.00 97.19 291 PHE A O 1
ATOM 2303 N N . GLU A 1 292 ? -27.901 0.070 17.754 1.00 97.25 292 GLU A N 1
ATOM 2304 C CA . GLU A 1 292 ? -28.190 -1.234 18.370 1.00 97.25 292 GLU A CA 1
ATOM 2305 C C . GLU A 1 292 ? -27.075 -1.653 19.344 1.00 97.25 292 GLU A C 1
ATOM 2307 O O . GLU A 1 292 ? -27.316 -2.422 20.274 1.00 97.25 292 GLU A O 1
ATOM 2312 N N . VAL A 1 293 ? -25.853 -1.144 19.140 1.00 96.81 293 VAL A N 1
ATOM 2313 C CA . VAL A 1 293 ? -24.697 -1.389 20.017 1.00 96.81 293 VAL A CA 1
ATOM 2314 C C . VAL A 1 293 ? -24.807 -0.535 21.276 1.00 96.81 293 VAL A C 1
ATOM 2316 O O . VAL A 1 293 ? -24.717 -1.047 22.394 1.00 96.81 293 VAL A O 1
ATOM 2319 N N . ASP A 1 294 ? -25.013 0.769 21.094 1.00 96.88 294 ASP A N 1
ATOM 2320 C CA . ASP A 1 294 ? -25.189 1.722 22.180 1.00 96.88 294 ASP A CA 1
ATOM 2321 C C . ASP A 1 294 ? -26.009 2.939 21.728 1.00 96.88 294 ASP A C 1
ATOM 2323 O O . ASP A 1 294 ? -25.829 3.446 20.620 1.00 96.88 294 ASP A O 1
ATOM 2327 N N . ALA A 1 295 ? -26.880 3.446 22.605 1.00 95.56 295 ALA A N 1
ATOM 2328 C CA . ALA A 1 295 ? -27.777 4.560 22.292 1.00 95.56 295 ALA A CA 1
ATOM 2329 C C . ALA A 1 295 ? -27.035 5.855 21.909 1.00 95.56 295 ALA A C 1
ATOM 2331 O O . ALA A 1 295 ? -27.594 6.686 21.197 1.00 95.56 295 ALA A O 1
ATOM 2332 N N . SER A 1 296 ? -25.775 6.018 22.336 1.00 95.25 296 SER A N 1
ATOM 2333 C CA . SER A 1 296 ? -24.927 7.147 21.933 1.00 95.25 296 SER A CA 1
ATOM 2334 C C . SER A 1 296 ? -24.662 7.204 20.425 1.00 95.25 296 SER A C 1
ATOM 2336 O O . SER A 1 296 ? -24.412 8.280 19.886 1.00 95.25 296 SER A O 1
ATOM 2338 N N . GLY A 1 297 ? -24.685 6.058 19.734 1.00 96.19 297 GLY A N 1
ATOM 2339 C CA . GLY A 1 297 ? -24.408 5.971 18.302 1.00 96.19 297 GLY A CA 1
ATOM 2340 C C . GLY A 1 297 ? -22.970 6.317 17.899 1.00 96.19 297 GLY A C 1
ATOM 2341 O O . GLY A 1 297 ? -22.724 6.534 16.716 1.00 96.19 297 GLY A O 1
ATOM 2342 N N . VAL A 1 298 ? -22.024 6.373 18.844 1.00 97.00 298 VAL A N 1
ATOM 2343 C CA . VAL A 1 298 ? -20.594 6.656 18.578 1.00 97.00 298 VAL A CA 1
ATOM 2344 C C . VAL A 1 298 ? -19.712 5.402 18.621 1.00 97.00 298 VAL A C 1
ATOM 2346 O O . VAL A 1 298 ? -18.488 5.493 18.508 1.00 97.00 298 VAL A O 1
ATOM 2349 N N . MET A 1 299 ? -20.323 4.228 18.804 1.00 97.00 299 MET A N 1
ATOM 2350 C CA . MET A 1 299 ? -19.642 2.939 18.928 1.00 97.00 299 MET A CA 1
ATOM 2351 C C . MET A 1 299 ? -20.046 2.009 17.786 1.00 97.00 299 MET A C 1
ATOM 2353 O O . MET A 1 299 ? -21.232 1.844 17.509 1.00 97.00 299 MET A O 1
ATOM 2357 N N . LEU A 1 300 ? -19.066 1.379 17.143 1.00 96.62 300 LEU A N 1
ATOM 2358 C CA . LEU A 1 300 ? -19.298 0.338 16.146 1.00 96.62 300 LEU A CA 1
ATOM 2359 C C . LEU A 1 300 ? -19.020 -1.040 16.725 1.00 96.62 300 LEU A C 1
ATOM 2361 O O . LEU A 1 300 ? -18.096 -1.210 17.514 1.00 96.62 300 LEU A O 1
ATOM 2365 N N . GLU A 1 301 ? -19.737 -2.041 16.236 1.00 97.88 301 GLU A N 1
ATOM 2366 C CA . GLU A 1 301 ? -19.400 -3.440 16.457 1.00 97.88 301 GLU A CA 1
ATOM 2367 C C . GLU A 1 301 ? -19.155 -4.128 15.120 1.00 97.88 301 GLU A C 1
ATOM 2369 O O . GLU A 1 301 ? -20.023 -4.147 14.248 1.00 97.88 301 GLU A O 1
ATOM 2374 N N . LEU A 1 302 ? -17.964 -4.701 14.958 1.00 97.38 302 LEU A N 1
ATOM 2375 C CA . LEU A 1 302 ? -17.627 -5.516 13.801 1.00 97.38 302 LEU A CA 1
ATOM 2376 C C . LEU A 1 302 ? -17.808 -6.996 14.153 1.00 97.38 302 LEU A C 1
ATOM 2378 O O . LEU A 1 302 ? -17.398 -7.429 15.232 1.00 97.38 302 LEU A O 1
ATOM 2382 N N . PRO A 1 303 ? -18.337 -7.811 13.225 1.00 92.38 303 PRO A N 1
ATOM 2383 C CA . PRO A 1 303 ? -18.646 -9.214 13.500 1.00 92.38 303 PRO A CA 1
ATOM 2384 C C . PRO A 1 303 ? -17.400 -10.082 13.729 1.00 92.38 303 PRO A C 1
ATOM 2386 O O . PRO A 1 303 ? -17.503 -11.181 14.268 1.00 92.38 303 PRO A O 1
ATOM 2389 N N . GLN A 1 304 ? -16.224 -9.624 13.290 1.00 88.88 304 GLN A N 1
ATOM 2390 C CA . GLN A 1 304 ? -14.978 -10.383 13.355 1.00 88.88 304 GLN A CA 1
ATOM 2391 C C . GLN A 1 304 ? -13.746 -9.475 13.383 1.00 88.88 304 GLN A C 1
ATOM 2393 O O . GLN A 1 304 ? -13.684 -8.450 12.698 1.00 88.88 304 GLN A O 1
ATOM 2398 N N . GLY A 1 305 ? -12.728 -9.894 14.133 1.00 88.06 305 GLY A N 1
ATOM 2399 C CA . GLY A 1 305 ? -11.413 -9.265 14.148 1.00 88.06 305 GLY A CA 1
ATOM 2400 C C . GLY A 1 305 ? -10.633 -9.480 12.851 1.00 88.06 305 GLY A C 1
ATOM 2401 O O . GLY A 1 305 ? -10.854 -10.436 12.107 1.00 88.06 305 GLY A O 1
ATOM 2402 N N . GLY A 1 306 ? -9.690 -8.574 12.585 1.00 88.62 306 GLY A N 1
ATOM 2403 C CA . GLY A 1 306 ? -8.887 -8.570 11.356 1.00 88.62 306 GLY A CA 1
ATOM 2404 C C . GLY A 1 306 ? -9.565 -7.904 10.153 1.00 88.62 306 GLY A C 1
ATOM 2405 O O . GLY A 1 306 ? -8.960 -7.842 9.090 1.00 88.62 306 GLY A O 1
ATOM 2406 N N . CYS A 1 307 ? -10.786 -7.384 10.313 1.00 94.56 307 CYS A N 1
ATOM 2407 C CA . CYS A 1 307 ? -11.433 -6.530 9.318 1.00 94.56 307 CYS A CA 1
ATOM 2408 C C . CYS A 1 307 ? -10.632 -5.216 9.140 1.00 94.56 307 CYS A C 1
ATOM 2410 O O . CYS A 1 307 ? -10.416 -4.519 10.138 1.00 94.56 307 CYS A O 1
ATOM 2412 N N . PRO A 1 308 ? -10.185 -4.848 7.922 1.00 95.69 308 PRO A N 1
ATOM 2413 C CA . PRO A 1 308 ? -9.469 -3.595 7.664 1.00 95.69 308 PRO A CA 1
ATOM 2414 C C . PRO A 1 308 ? -10.433 -2.396 7.649 1.00 95.69 308 PRO A C 1
ATOM 2416 O O . PRO A 1 308 ? -10.755 -1.835 6.607 1.00 95.69 308 PRO A O 1
ATOM 2419 N N . TRP A 1 309 ? -10.925 -2.008 8.826 1.00 96.44 309 TRP A N 1
ATOM 2420 C CA . TRP A 1 309 ? -12.040 -1.066 8.951 1.00 96.44 309 TRP A CA 1
ATOM 2421 C C . TRP A 1 309 ? -11.658 0.415 8.883 1.00 96.44 309 TRP A C 1
ATOM 2423 O O . TRP A 1 309 ? -12.496 1.232 8.520 1.00 96.44 309 TRP A O 1
ATOM 2433 N N . LYS A 1 310 ? -10.424 0.777 9.259 1.00 95.81 310 LYS A N 1
ATOM 2434 C CA . LYS A 1 310 ? -10.032 2.175 9.524 1.00 95.81 310 LYS A CA 1
ATOM 2435 C C . LYS A 1 310 ? -10.290 3.095 8.342 1.00 95.81 310 LYS A C 1
ATOM 2437 O O . LYS A 1 310 ? -10.974 4.096 8.490 1.00 95.81 310 LYS A O 1
ATOM 2442 N N . GLU A 1 311 ? -9.746 2.748 7.184 1.00 95.06 311 GLU A N 1
ATOM 2443 C CA . GLU A 1 311 ? -9.859 3.578 5.989 1.00 95.06 311 GLU A CA 1
ATOM 2444 C C . GLU A 1 311 ? -11.315 3.714 5.529 1.00 95.06 311 GLU A C 1
ATOM 2446 O O . GLU A 1 311 ? -11.793 4.828 5.336 1.00 95.06 311 GLU A O 1
ATOM 2451 N N . HIS A 1 312 ? -12.046 2.594 5.465 1.00 97.00 312 HIS A N 1
ATOM 2452 C CA . HIS A 1 312 ? -13.473 2.595 5.134 1.00 97.00 312 HIS A CA 1
ATOM 2453 C C . HIS A 1 312 ? -14.286 3.450 6.093 1.00 97.00 312 HIS A C 1
ATOM 2455 O O . HIS A 1 312 ? -15.165 4.169 5.640 1.00 97.00 312 HIS A O 1
ATOM 2461 N N . LEU A 1 313 ? -13.980 3.414 7.393 1.00 97.12 313 LEU A N 1
ATOM 2462 C CA . LEU A 1 313 ? -14.653 4.244 8.387 1.00 97.12 313 LEU A CA 1
ATOM 2463 C C . LEU A 1 313 ? -14.482 5.731 8.066 1.00 97.12 313 LEU A C 1
ATOM 2465 O O . LEU A 1 313 ? -15.476 6.445 8.030 1.00 97.12 313 LEU A O 1
ATOM 2469 N N . PHE A 1 314 ? -13.261 6.195 7.782 1.00 95.88 314 PHE A N 1
ATOM 2470 C CA . PHE A 1 314 ? -13.029 7.607 7.453 1.00 95.88 314 PHE A CA 1
ATOM 2471 C C . PHE A 1 314 ? -13.714 8.042 6.155 1.00 95.88 314 PHE A C 1
ATOM 2473 O O . PHE A 1 314 ? -14.198 9.172 6.078 1.00 95.88 314 PHE A O 1
ATOM 2480 N N . SER A 1 315 ? -13.749 7.179 5.138 1.00 94.88 315 SER A N 1
ATOM 2481 C CA . SER A 1 315 ? -14.459 7.478 3.891 1.00 94.88 315 SER A CA 1
ATOM 2482 C C . SER A 1 315 ? -15.972 7.512 4.118 1.00 94.88 315 SER A C 1
ATOM 2484 O O . SER A 1 315 ? -16.619 8.504 3.797 1.00 94.88 315 SER A O 1
ATOM 2486 N N . LEU A 1 316 ? -16.526 6.490 4.776 1.00 96.69 316 LEU A N 1
ATOM 2487 C CA . LEU A 1 316 ? -17.959 6.375 5.049 1.00 96.69 316 LEU A CA 1
ATOM 2488 C C . LEU A 1 316 ? -18.480 7.462 5.994 1.00 96.69 316 LEU A C 1
ATOM 2490 O O . LEU A 1 316 ? -19.610 7.899 5.821 1.00 96.69 316 LEU A O 1
ATOM 2494 N N . GLU A 1 317 ? -17.689 7.942 6.958 1.00 95.50 317 GLU A N 1
ATOM 2495 C CA . GLU A 1 317 ? -18.074 9.092 7.792 1.00 95.50 317 GLU A CA 1
ATOM 2496 C C . GLU A 1 317 ? -18.379 10.337 6.951 1.00 95.50 317 GLU A C 1
ATOM 2498 O O . GLU A 1 317 ? -19.345 11.044 7.236 1.00 95.50 317 GLU A O 1
ATOM 2503 N N . LYS A 1 318 ? -17.578 10.583 5.906 1.00 94.50 318 LYS A N 1
ATOM 2504 C CA . LYS A 1 318 ? -17.778 11.705 4.982 1.00 94.50 318 LYS A CA 1
ATOM 2505 C C . LYS A 1 318 ? -18.939 11.441 4.030 1.00 94.50 318 LYS A C 1
ATOM 2507 O O . LYS A 1 318 ? -19.798 12.297 3.875 1.00 94.50 318 LYS A O 1
ATOM 2512 N N . GLU A 1 319 ? -18.964 10.264 3.410 1.00 95.62 319 GLU A N 1
ATOM 2513 C CA . GLU A 1 319 ? -19.970 9.895 2.406 1.00 95.62 319 GLU A CA 1
ATOM 2514 C C . GLU A 1 319 ? -21.391 9.794 2.983 1.00 95.62 319 GLU A C 1
ATOM 2516 O O . GLU A 1 319 ? -22.358 10.096 2.291 1.00 95.62 319 GLU A O 1
ATOM 2521 N N . LEU A 1 320 ? -21.522 9.371 4.245 1.00 95.38 320 LEU A N 1
ATOM 2522 C CA . LEU A 1 320 ? -22.800 9.275 4.958 1.00 95.38 320 LEU A CA 1
ATOM 2523 C C . LEU A 1 320 ? -23.123 10.534 5.779 1.00 95.38 320 LEU A C 1
ATOM 2525 O O . LEU A 1 320 ? -24.092 10.515 6.537 1.00 95.38 320 LEU A O 1
ATOM 2529 N N . GLU A 1 321 ? -22.303 11.584 5.669 1.00 95.00 321 GLU A N 1
ATOM 2530 C CA . GLU A 1 321 ? -22.481 12.876 6.347 1.00 95.00 321 GLU A CA 1
ATOM 2531 C C . GLU A 1 321 ? -22.717 12.740 7.864 1.00 95.00 321 GLU A C 1
ATOM 2533 O O . GLU A 1 321 ? -23.599 13.367 8.455 1.00 95.00 321 GLU A O 1
ATOM 2538 N N . LEU A 1 322 ? -21.929 11.892 8.533 1.00 93.31 322 LEU A N 1
ATOM 2539 C CA . LEU A 1 322 ? -22.097 11.659 9.966 1.00 93.31 322 LEU A CA 1
ATOM 2540 C C . LEU A 1 322 ? -21.661 12.890 10.774 1.00 93.31 322 LEU A C 1
ATOM 2542 O O . LEU A 1 322 ? -20.475 13.183 10.895 1.00 93.31 322 LEU A O 1
ATOM 2546 N N . HIS A 1 323 ? -22.625 13.581 11.387 1.00 85.31 323 HIS A N 1
ATOM 2547 C CA . HIS A 1 323 ? -22.359 14.764 12.217 1.00 85.31 323 HIS A CA 1
ATOM 2548 C C . HIS A 1 323 ? -21.636 14.449 13.535 1.00 85.31 323 HIS A C 1
ATOM 2550 O O . HIS A 1 323 ? -20.886 15.280 14.041 1.00 85.31 323 HIS A O 1
ATOM 2556 N N . ASN A 1 324 ? -21.848 13.248 14.082 1.00 88.44 324 ASN A N 1
ATOM 2557 C CA . ASN A 1 324 ? -21.181 12.792 15.297 1.00 88.44 324 ASN A CA 1
ATOM 2558 C C . ASN A 1 324 ? -20.059 11.818 14.918 1.00 88.44 324 ASN A C 1
ATOM 2560 O O . ASN A 1 324 ? -20.360 10.772 14.330 1.00 88.44 324 ASN A O 1
ATOM 2564 N N . PRO A 1 325 ? -18.791 12.118 15.255 1.00 90.75 325 PRO A N 1
ATOM 2565 C CA . PRO A 1 325 ? -17.678 11.247 14.913 1.00 90.75 325 PRO A CA 1
ATOM 2566 C C . PRO A 1 325 ? -17.769 9.925 15.675 1.00 90.75 325 PRO A C 1
ATOM 2568 O O . PRO A 1 325 ? -18.104 9.886 16.861 1.00 90.75 325 PRO A O 1
ATOM 2571 N N . LEU A 1 326 ? -17.413 8.834 15.004 1.00 97.19 326 LEU A N 1
ATOM 2572 C CA . LEU A 1 326 ? -17.306 7.524 15.633 1.00 97.19 326 LEU A CA 1
ATOM 2573 C C . LEU A 1 326 ? -16.051 7.491 16.505 1.00 97.19 326 LEU A C 1
ATOM 2575 O O . LEU A 1 326 ? -14.977 7.941 16.095 1.00 97.19 326 LEU A O 1
ATOM 2579 N N . LEU A 1 327 ? -16.180 6.968 17.720 1.00 97.94 327 LEU A N 1
ATOM 2580 C CA . LEU A 1 327 ? -15.132 7.047 18.738 1.00 97.94 327 LEU A CA 1
ATOM 2581 C C . LEU A 1 327 ? -14.511 5.686 19.030 1.00 97.94 327 LEU A C 1
ATOM 2583 O O . LEU A 1 327 ? -13.297 5.594 19.212 1.00 97.94 327 LEU A O 1
ATOM 2587 N N . LEU A 1 328 ? -15.324 4.629 19.061 1.00 98.31 328 LEU A N 1
ATOM 2588 C CA . LEU A 1 328 ? -14.916 3.310 19.541 1.00 98.31 328 LEU A CA 1
ATOM 2589 C C . LEU A 1 328 ? -15.389 2.203 18.596 1.00 98.31 328 LEU A C 1
ATOM 2591 O O . LEU A 1 328 ? -16.472 2.278 18.018 1.00 98.31 328 LEU A O 1
ATOM 2595 N N . VAL A 1 329 ? -14.585 1.150 18.471 1.00 98.31 329 VAL A N 1
ATOM 2596 C CA . VAL A 1 329 ? -14.888 -0.042 17.672 1.00 98.31 329 VAL A CA 1
ATOM 2597 C C . VAL A 1 329 ? -14.684 -1.289 18.529 1.00 98.31 329 VAL A C 1
ATOM 2599 O O . VAL A 1 329 ? -13.606 -1.496 19.091 1.00 98.31 329 VAL A O 1
ATOM 2602 N N . LEU A 1 330 ? -15.716 -2.125 18.611 1.00 98.44 330 LEU A N 1
ATOM 2603 C CA . LEU A 1 330 ? -15.709 -3.422 19.276 1.00 98.44 330 LEU A CA 1
ATOM 2604 C C . LEU A 1 330 ? -15.600 -4.549 18.252 1.00 98.44 330 LEU A C 1
ATOM 2606 O O . LEU A 1 330 ? -16.223 -4.492 17.194 1.00 98.44 330 LEU A O 1
ATOM 2610 N N . PHE A 1 331 ? -14.823 -5.585 18.561 1.00 97.94 331 PHE A N 1
ATOM 2611 C CA . PHE A 1 331 ? -14.754 -6.794 17.737 1.00 97.94 331 PHE A CA 1
ATOM 2612 C C . PHE A 1 331 ? -14.196 -7.992 18.514 1.00 97.94 331 PHE A C 1
ATOM 2614 O O . PHE A 1 331 ? -13.343 -7.808 19.388 1.00 97.94 331 PHE A O 1
ATOM 2621 N N . PRO A 1 332 ? -14.603 -9.229 18.181 1.00 97.06 332 PRO A N 1
ATOM 2622 C CA . PRO A 1 332 ? -13.979 -10.423 18.730 1.00 97.06 332 PRO A CA 1
ATOM 2623 C C . PRO A 1 332 ? -12.633 -10.685 18.044 1.00 97.06 332 PRO A C 1
ATOM 2625 O O . PRO A 1 332 ? -12.493 -10.537 16.830 1.00 97.06 332 PRO A O 1
ATOM 2628 N N . ASP A 1 333 ? -11.625 -11.106 18.796 1.00 92.62 333 ASP A N 1
ATOM 2629 C CA . ASP A 1 333 ? -10.375 -11.611 18.244 1.00 92.62 333 ASP A CA 1
ATOM 2630 C C . ASP A 1 333 ? -10.450 -13.116 17.935 1.00 92.62 333 ASP A C 1
ATOM 2632 O O . ASP A 1 333 ? -11.459 -13.785 18.160 1.00 92.62 333 ASP A O 1
ATOM 2636 N N . ARG A 1 334 ? -9.355 -13.677 17.408 1.00 88.88 334 ARG A N 1
ATOM 2637 C CA . ARG A 1 334 ? -9.297 -15.096 17.014 1.00 88.88 334 ARG A CA 1
ATOM 2638 C C . ARG A 1 334 ? -9.431 -16.076 18.185 1.00 88.88 334 ARG A C 1
ATOM 2640 O O . ARG A 1 334 ? -9.691 -17.249 17.943 1.00 88.88 334 ARG A O 1
ATOM 2647 N N . SER A 1 335 ? -9.232 -15.621 19.421 1.00 90.12 335 SER A N 1
ATOM 2648 C CA . SER A 1 335 ? -9.388 -16.424 20.638 1.00 90.12 335 SER A CA 1
ATOM 2649 C C . SER A 1 335 ? -10.804 -16.361 21.222 1.00 90.12 335 SER A C 1
ATOM 2651 O O . SER A 1 335 ? -11.082 -17.034 22.211 1.00 90.12 335 SER A O 1
ATOM 2653 N N . GLY A 1 336 ? -11.698 -15.564 20.625 1.00 90.62 336 GLY A N 1
ATOM 2654 C CA . GLY A 1 336 ? -13.049 -15.315 21.133 1.00 90.62 336 GLY A CA 1
ATOM 2655 C C . GLY A 1 336 ? -13.113 -14.246 22.227 1.00 90.62 336 GLY A C 1
ATOM 2656 O O . GLY A 1 336 ? -14.204 -13.916 22.685 1.00 90.62 336 GLY A O 1
ATOM 2657 N N . GLN A 1 337 ? -11.970 -13.677 22.627 1.00 96.12 337 GLN A N 1
ATOM 2658 C CA . GLN A 1 337 ? -11.938 -12.495 23.483 1.00 96.12 337 GLN A CA 1
ATOM 2659 C C . GLN A 1 337 ? -12.371 -11.267 22.692 1.00 96.12 337 GLN A C 1
ATOM 2661 O O . GLN A 1 337 ? -12.206 -11.199 21.478 1.00 96.12 337 GLN A O 1
ATOM 2666 N N . TRP A 1 338 ? -12.865 -10.255 23.385 1.00 98.31 338 TRP A N 1
ATOM 2667 C CA . TRP A 1 338 ? -13.323 -9.018 22.784 1.00 98.31 338 TRP A CA 1
ATOM 2668 C C . TRP A 1 338 ? -12.288 -7.913 22.917 1.00 98.31 338 TRP A C 1
ATOM 2670 O O . TRP A 1 338 ? -11.584 -7.781 23.923 1.00 98.31 338 TRP A O 1
ATOM 2680 N N . ARG A 1 339 ? -12.181 -7.119 21.857 1.00 98.19 339 ARG A N 1
ATOM 2681 C CA . ARG A 1 339 ? -11.332 -5.939 21.774 1.00 98.19 339 ARG A CA 1
ATOM 2682 C C . ARG A 1 339 ? -12.204 -4.701 21.703 1.00 98.19 339 ARG A C 1
ATOM 2684 O O . ARG A 1 339 ? -13.258 -4.713 21.077 1.00 98.19 339 ARG A O 1
ATOM 2691 N N . LEU A 1 340 ? -11.716 -3.652 22.346 1.00 98.19 340 LEU A N 1
ATOM 2692 C CA . LEU A 1 340 ? -12.237 -2.298 22.287 1.00 98.19 340 LEU A CA 1
ATOM 2693 C C . LEU A 1 340 ? -11.106 -1.411 21.783 1.00 98.19 340 LEU A C 1
ATOM 2695 O O . LEU A 1 340 ? -10.083 -1.289 22.455 1.00 98.19 340 LEU A O 1
ATOM 2699 N N . GLN A 1 341 ? -11.266 -0.823 20.605 1.00 98.06 341 GLN A N 1
ATOM 2700 C CA . GLN A 1 341 ? -10.253 0.016 19.977 1.00 98.06 341 GLN A CA 1
ATOM 2701 C C . GLN A 1 341 ? -10.793 1.427 19.750 1.00 98.06 341 GLN A C 1
ATOM 2703 O O . GLN A 1 341 ? -11.905 1.587 19.251 1.00 98.06 341 GLN A O 1
ATOM 2708 N N . SER A 1 342 ? -9.998 2.448 20.075 1.00 97.88 342 SER A N 1
ATOM 2709 C CA . SER A 1 342 ? -10.326 3.828 19.714 1.00 97.88 342 SER A CA 1
ATOM 2710 C C . SER A 1 342 ? -10.116 4.057 18.223 1.00 97.88 342 SER A C 1
ATOM 2712 O O . SER A 1 342 ? -9.121 3.619 17.636 1.00 97.88 342 SER A O 1
ATOM 2714 N N . VAL A 1 343 ? -11.021 4.825 17.624 1.00 97.81 343 VAL A N 1
ATOM 2715 C CA . VAL A 1 343 ? -10.831 5.400 16.292 1.00 97.81 343 VAL A CA 1
ATOM 2716 C C . VAL A 1 343 ? -9.708 6.445 16.375 1.00 97.81 343 VAL A C 1
ATOM 2718 O O . VAL A 1 343 ? -9.714 7.246 17.314 1.00 97.81 343 VAL A O 1
ATOM 2721 N N . PRO A 1 344 ? -8.709 6.432 15.473 1.00 97.12 344 PRO A N 1
ATOM 2722 C CA . PRO A 1 344 ? -7.674 7.462 15.458 1.00 97.12 344 PRO A CA 1
ATOM 2723 C C . PRO A 1 344 ? -8.229 8.806 14.962 1.00 97.12 344 PRO A C 1
ATOM 2725 O O . PRO A 1 344 ? -9.263 8.855 14.302 1.00 97.12 344 PRO A O 1
ATOM 2728 N N . VAL A 1 345 ? -7.548 9.918 15.246 1.00 95.62 345 VAL A N 1
ATOM 2729 C CA . VAL A 1 345 ? -7.971 11.253 14.763 1.00 95.62 345 VAL A CA 1
ATOM 2730 C C . VAL A 1 345 ? -7.856 11.389 13.240 1.00 95.62 345 VAL A C 1
ATOM 2732 O O . VAL A 1 345 ? -8.582 12.168 12.630 1.00 95.62 345 VAL A O 1
ATOM 2735 N N . GLY A 1 346 ? -7.000 10.580 12.609 1.00 93.00 346 GLY A N 1
ATOM 2736 C CA . GLY A 1 346 ? -6.864 10.501 11.157 1.00 93.00 346 GLY A CA 1
ATOM 2737 C C . GLY A 1 346 ? -6.333 9.141 10.690 1.00 93.00 346 GLY A C 1
ATOM 2738 O O . GLY A 1 346 ? -5.798 8.387 11.507 1.00 93.00 346 GLY A O 1
ATOM 2739 N N . PRO A 1 347 ? -6.422 8.823 9.383 1.00 86.25 347 PRO A N 1
ATOM 2740 C CA . PRO A 1 347 ? -6.087 7.500 8.840 1.00 86.25 347 PRO A CA 1
ATOM 2741 C C . PRO A 1 347 ? -4.671 7.003 9.163 1.00 86.25 347 PRO A C 1
ATOM 2743 O O . PRO A 1 347 ? -4.459 5.805 9.331 1.00 86.25 347 PRO A O 1
ATOM 2746 N N . ARG A 1 348 ? -3.710 7.929 9.278 1.00 86.38 348 ARG A N 1
ATOM 2747 C CA . ARG A 1 348 ? -2.290 7.656 9.568 1.00 86.38 348 ARG A CA 1
ATOM 2748 C C . ARG A 1 348 ? -1.852 8.113 10.967 1.00 86.38 348 ARG A C 1
ATOM 2750 O O . ARG A 1 348 ? -0.664 8.090 11.265 1.00 86.38 348 ARG A O 1
ATOM 2757 N N . SER A 1 349 ? -2.787 8.554 11.814 1.00 90.81 349 SER A N 1
ATOM 2758 C CA . SER A 1 349 ? -2.462 9.067 13.148 1.00 90.81 349 SER A CA 1
ATOM 2759 C C . SER A 1 349 ? -2.403 7.953 14.195 1.00 90.81 349 SER A C 1
ATOM 2761 O O . SER A 1 349 ? -3.202 7.015 14.176 1.00 90.81 349 SER A O 1
ATOM 2763 N N . PHE A 1 350 ? -1.475 8.092 15.141 1.00 90.56 350 PHE A N 1
ATOM 2764 C CA . PHE A 1 350 ? -1.417 7.280 16.361 1.00 90.56 350 PHE A CA 1
ATOM 2765 C C . PHE A 1 350 ? -2.250 7.876 17.503 1.00 90.56 350 PHE A C 1
ATOM 2767 O O . PHE A 1 350 ? -2.497 7.204 18.506 1.00 90.56 350 PHE A O 1
ATOM 2774 N N . GLU A 1 351 ? -2.687 9.126 17.360 1.00 95.56 351 GLU A N 1
ATOM 2775 C CA . GLU A 1 351 ? -3.545 9.797 18.326 1.00 95.56 351 GLU A CA 1
ATOM 2776 C C . GLU A 1 351 ? -4.983 9.285 18.201 1.00 95.56 351 GLU A C 1
ATOM 2778 O O . GLU A 1 351 ? -5.532 9.147 17.106 1.00 95.56 351 GLU A O 1
ATOM 2783 N N . SER A 1 352 ? -5.577 8.967 19.346 1.00 96.62 352 SER A N 1
ATOM 2784 C CA . SER A 1 352 ? -6.918 8.398 19.474 1.00 96.62 352 SER A CA 1
ATOM 2785 C C . SER A 1 352 ? -7.952 9.504 19.673 1.00 96.62 352 SER A C 1
ATOM 2787 O O . SER A 1 352 ? -7.719 10.393 20.482 1.00 96.62 352 SER A O 1
ATOM 2789 N N . ARG A 1 353 ? -9.113 9.422 19.006 1.00 96.69 353 ARG A N 1
ATOM 2790 C CA . ARG A 1 353 ? -10.255 10.322 19.260 1.00 96.69 353 ARG A CA 1
ATOM 2791 C C . ARG A 1 353 ? -10.753 10.209 20.700 1.00 96.69 353 ARG A C 1
ATOM 2793 O O . ARG A 1 353 ? -11.106 11.212 21.305 1.00 96.69 353 ARG A O 1
ATOM 2800 N N . LEU A 1 354 ? -10.774 8.986 21.235 1.00 97.19 354 LEU A N 1
ATOM 2801 C CA . LEU A 1 354 ? -11.182 8.689 22.603 1.00 97.19 354 LEU A CA 1
ATOM 2802 C C . LEU A 1 354 ? -10.272 7.594 23.187 1.00 97.19 354 LEU A C 1
ATOM 2804 O O . LEU A 1 354 ? -10.631 6.413 23.174 1.00 97.19 354 L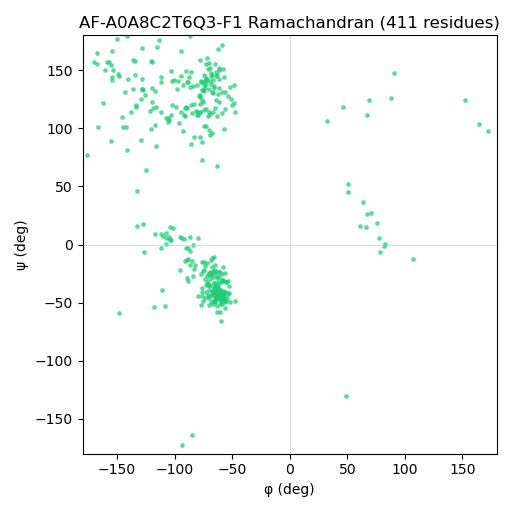EU A O 1
ATOM 2808 N N . PRO A 1 355 ? -9.065 7.943 23.669 1.00 97.75 355 PRO A N 1
ATOM 2809 C CA . PRO A 1 355 ? -8.198 6.961 24.300 1.00 97.75 355 PRO A CA 1
ATOM 2810 C C . PRO A 1 355 ? -8.847 6.432 25.584 1.00 97.75 355 PRO A C 1
ATOM 2812 O O . PRO A 1 355 ? -9.483 7.179 26.329 1.00 97.75 355 PRO A O 1
ATOM 2815 N N . LEU A 1 356 ? -8.630 5.149 25.878 1.00 98.12 356 LEU A N 1
ATOM 2816 C CA . LEU A 1 356 ? -9.105 4.525 27.112 1.00 98.12 356 LEU A CA 1
ATOM 2817 C C . LEU A 1 356 ? -8.554 5.265 28.353 1.00 98.12 356 LEU A C 1
ATOM 2819 O O . LEU A 1 356 ? -7.464 5.854 28.270 1.00 98.12 356 LEU A O 1
ATOM 2823 N N . PRO A 1 357 ? -9.274 5.254 29.493 1.00 98.00 357 PRO A N 1
ATOM 2824 C CA . PRO A 1 357 ? -8.938 6.038 30.678 1.00 98.00 357 PRO A CA 1
ATOM 2825 C C . PRO A 1 357 ? -7.496 5.833 31.127 1.00 98.00 357 PRO A C 1
ATOM 2827 O O . PRO A 1 357 ? -7.012 4.704 31.178 1.00 98.00 357 PRO A O 1
ATOM 2830 N N . GLU A 1 358 ? -6.820 6.933 31.452 1.00 97.31 358 GLU A N 1
ATOM 2831 C CA . GLU A 1 358 ? -5.408 6.939 31.842 1.00 97.31 358 GLU A CA 1
ATOM 2832 C C . GLU A 1 358 ? -5.086 5.968 32.994 1.00 97.31 358 GLU A C 1
ATOM 2834 O O . GLU A 1 358 ? -4.169 5.167 32.801 1.00 97.31 358 GLU A O 1
ATOM 2839 N N . PRO A 1 359 ? -5.909 5.854 34.060 1.00 97.69 359 PRO A N 1
ATOM 2840 C CA . PRO A 1 359 ? -5.669 4.879 35.124 1.00 97.69 359 PRO A CA 1
ATOM 2841 C C . PRO A 1 359 ? -5.634 3.417 34.659 1.00 97.69 359 PRO A C 1
ATOM 2843 O O . PRO A 1 359 ? -5.022 2.581 35.314 1.00 97.69 359 PRO A O 1
ATOM 2846 N N . TRP A 1 360 ? -6.298 3.070 33.549 1.00 98.06 360 TRP A N 1
ATOM 2847 C CA . TRP A 1 360 ? -6.381 1.683 33.075 1.00 98.06 360 TRP A CA 1
ATOM 2848 C C . TRP A 1 360 ? -5.157 1.271 32.254 1.00 98.06 360 TRP A C 1
ATOM 2850 O O . TRP A 1 360 ? -4.903 0.080 32.069 1.00 98.06 360 TRP A O 1
ATOM 2860 N N . ARG A 1 361 ? -4.420 2.240 31.703 1.00 98.06 361 ARG A N 1
ATOM 2861 C CA . ARG A 1 361 ? -3.398 2.006 30.680 1.00 98.06 361 ARG A CA 1
ATOM 2862 C C . ARG A 1 361 ? -2.216 1.220 31.236 1.00 98.06 361 ARG A C 1
ATOM 2864 O O . ARG A 1 361 ? -1.648 1.561 32.264 1.00 98.06 361 ARG A O 1
ATOM 2871 N N . GLY A 1 362 ? -1.824 0.161 30.531 1.00 98.25 362 GLY A N 1
ATOM 2872 C CA . GLY A 1 362 ? -0.747 -0.735 30.959 1.00 98.25 362 GLY A CA 1
ATOM 2873 C C . GLY A 1 362 ? -1.154 -1.752 32.033 1.00 98.25 362 GLY A C 1
ATOM 2874 O O . GLY A 1 362 ? -0.370 -2.654 32.324 1.00 98.25 362 GLY A O 1
ATOM 2875 N N . VAL A 1 363 ? -2.372 -1.669 32.576 1.00 98.25 363 VAL A N 1
ATOM 2876 C CA . VAL A 1 363 ? -2.897 -2.623 33.562 1.00 98.25 363 VAL A CA 1
ATOM 2877 C C . VAL A 1 363 ? -3.513 -3.829 32.843 1.00 98.25 363 VAL A C 1
ATOM 2879 O O . VAL A 1 363 ? -4.009 -3.730 31.713 1.00 98.25 363 VAL A O 1
ATOM 2882 N N . ARG A 1 364 ? -3.440 -5.007 33.472 1.00 98.44 364 ARG A N 1
ATOM 2883 C CA . ARG A 1 364 ? -3.824 -6.290 32.871 1.00 98.44 364 ARG A CA 1
ATOM 2884 C C . ARG A 1 364 ? -4.639 -7.161 33.819 1.00 98.44 364 ARG A C 1
ATOM 2886 O O . ARG A 1 364 ? -4.570 -7.003 35.036 1.00 98.44 364 ARG A O 1
ATOM 2893 N N . ASP A 1 365 ? -5.370 -8.093 33.219 1.00 98.25 365 ASP A N 1
ATOM 2894 C CA . ASP A 1 365 ? -6.014 -9.235 33.866 1.00 98.25 365 ASP A CA 1
ATOM 2895 C C . ASP A 1 365 ? -6.828 -8.859 35.125 1.00 98.25 365 ASP A C 1
ATOM 2897 O O . ASP A 1 365 ? -7.662 -7.949 35.099 1.00 98.25 365 ASP A O 1
ATOM 2901 N N . GLU A 1 366 ? -6.612 -9.567 36.235 1.00 98.19 366 GLU A N 1
ATOM 2902 C CA . GLU A 1 366 ? -7.374 -9.387 37.473 1.00 98.19 366 GLU A CA 1
ATOM 2903 C C . GLU A 1 366 ? -7.165 -7.998 38.090 1.00 98.19 366 GLU A C 1
ATOM 2905 O O . GLU A 1 366 ? -8.121 -7.385 38.552 1.00 98.19 366 GLU A O 1
ATOM 2910 N N . ALA A 1 367 ? -5.950 -7.444 38.012 1.00 98.44 367 ALA A N 1
ATOM 2911 C CA . ALA A 1 367 ? -5.676 -6.093 38.503 1.00 98.44 367 ALA A CA 1
ATOM 2912 C C . ALA A 1 367 ? -6.509 -5.041 37.752 1.00 98.44 367 ALA A C 1
ATOM 2914 O O . ALA A 1 367 ? -7.037 -4.111 38.359 1.00 98.44 367 ALA A O 1
ATOM 2915 N N . LEU A 1 368 ? -6.688 -5.216 36.438 1.00 98.56 368 LEU A N 1
ATOM 2916 C CA . LEU A 1 368 ? -7.554 -4.348 35.641 1.00 98.56 368 LEU A CA 1
ATOM 2917 C C . LEU A 1 368 ? -9.034 -4.571 35.988 1.00 98.56 368 LEU A C 1
ATOM 2919 O O . LEU A 1 368 ? -9.785 -3.606 36.088 1.00 98.56 368 LEU A O 1
ATOM 2923 N N . SER A 1 369 ? -9.440 -5.823 36.215 1.00 98.62 369 SER A N 1
ATOM 2924 C CA . SER A 1 369 ? -10.819 -6.171 36.600 1.00 98.62 369 SER A CA 1
ATOM 2925 C C . SER A 1 369 ? -11.213 -5.650 37.989 1.00 98.62 369 SER A C 1
ATOM 2927 O O . SER A 1 369 ? -12.387 -5.401 38.246 1.00 98.62 369 SER A O 1
ATOM 2929 N N . GLN A 1 370 ? -10.243 -5.482 38.890 1.00 98.38 370 GLN A N 1
ATOM 2930 C CA . GLN A 1 370 ? -10.439 -4.860 40.201 1.00 98.38 370 GLN A CA 1
ATOM 2931 C C . GLN A 1 370 ? -10.471 -3.333 40.096 1.00 98.38 370 GLN A C 1
ATOM 2933 O O . GLN A 1 370 ? -11.334 -2.689 40.689 1.00 98.38 370 GLN A O 1
ATOM 2938 N N . LEU A 1 371 ? -9.549 -2.755 39.319 1.00 97.81 371 LEU A N 1
ATOM 2939 C CA . LEU A 1 371 ? -9.424 -1.310 39.131 1.00 97.81 371 LEU A CA 1
ATOM 2940 C C . LEU A 1 371 ? -10.662 -0.699 38.464 1.00 97.81 371 LEU A C 1
ATOM 2942 O O . LEU A 1 371 ? -11.242 0.274 38.942 1.00 97.81 371 LEU A O 1
ATOM 2946 N N . THR A 1 372 ? -11.061 -1.256 37.327 1.00 97.00 372 THR A N 1
ATOM 2947 C CA . THR A 1 372 ? -12.333 -0.947 36.676 1.00 97.00 372 THR A CA 1
ATOM 2948 C C . THR A 1 372 ? -13.271 -1.970 37.268 1.00 97.00 372 THR A C 1
ATOM 2950 O O . THR A 1 372 ? -13.025 -3.098 36.953 1.00 97.00 372 THR A O 1
ATOM 2953 N N . GLY A 1 373 ? -14.271 -1.750 38.113 1.00 97.94 373 GLY A N 1
ATOM 2954 C CA . GLY A 1 373 ? -15.111 -2.886 38.575 1.00 97.94 373 GLY A CA 1
ATOM 2955 C C . GLY A 1 373 ? -15.913 -3.594 37.451 1.00 97.94 373 GLY A C 1
ATOM 2956 O O . GLY A 1 373 ? -17.129 -3.439 37.399 1.00 97.94 373 GLY A O 1
ATOM 2957 N N . ILE A 1 374 ? -15.248 -4.288 36.522 1.00 98.38 374 ILE A N 1
ATOM 2958 C CA . ILE A 1 374 ? -15.714 -4.942 35.297 1.00 98.38 374 ILE A CA 1
ATOM 2959 C C . ILE A 1 374 ? -14.976 -6.285 35.250 1.00 98.38 374 ILE A C 1
ATOM 2961 O O . ILE A 1 374 ? -13.752 -6.311 35.106 1.00 98.38 374 ILE A O 1
ATOM 2965 N N . PRO A 1 375 ? -15.682 -7.416 35.368 1.00 98.25 375 PRO A N 1
ATOM 2966 C CA . PRO A 1 375 ? -15.036 -8.717 35.373 1.00 98.25 375 PRO A CA 1
ATOM 2967 C C . PRO A 1 375 ? -14.452 -9.067 33.998 1.00 98.25 375 PRO A C 1
ATOM 2969 O O . PRO A 1 375 ? -14.962 -8.666 32.950 1.00 98.25 375 PRO A O 1
ATOM 2972 N N . GLY A 1 376 ? -13.399 -9.888 34.004 1.00 98.06 376 GLY A N 1
ATOM 2973 C CA . GLY A 1 376 ? -12.859 -10.499 32.789 1.00 98.06 376 GLY A CA 1
ATOM 2974 C C . GLY A 1 376 ? -12.041 -9.559 31.905 1.00 98.06 376 GLY A C 1
ATOM 2975 O O . GLY A 1 376 ? -11.832 -9.875 30.732 1.00 98.06 376 GLY A O 1
ATOM 2976 N N . CYS A 1 377 ? -11.563 -8.431 32.429 1.00 98.56 377 CYS A N 1
ATOM 2977 C CA . CYS A 1 377 ? -10.635 -7.571 31.707 1.00 98.56 377 CYS A CA 1
ATOM 2978 C C . CYS A 1 377 ? -9.329 -8.323 31.394 1.00 98.56 377 CYS A C 1
ATOM 2980 O O . CYS A 1 377 ? -8.860 -9.138 32.184 1.00 98.56 377 CYS A O 1
ATOM 2982 N N . VAL A 1 378 ? -8.752 -8.071 30.215 1.00 98.12 378 VAL A N 1
ATOM 2983 C CA . VAL A 1 378 ? -7.526 -8.736 29.735 1.00 98.12 378 VAL A CA 1
ATOM 2984 C C . VAL A 1 378 ? -6.354 -7.762 29.760 1.00 98.12 378 VAL A C 1
ATOM 2986 O O . VAL A 1 378 ? -5.315 -8.059 30.339 1.00 98.12 378 VAL A O 1
ATOM 2989 N N . PHE A 1 379 ? -6.499 -6.591 29.137 1.00 98.38 379 PHE A N 1
ATOM 2990 C CA . PHE A 1 379 ? -5.479 -5.540 29.161 1.00 98.38 379 PHE A CA 1
ATOM 2991 C C . PHE A 1 379 ? -6.020 -4.208 28.635 1.00 98.38 379 PHE A C 1
ATOM 2993 O O . PHE A 1 379 ? -7.025 -4.180 27.923 1.00 98.38 379 PHE A O 1
ATOM 3000 N N . VAL A 1 380 ? -5.281 -3.130 28.898 1.00 98.62 380 VAL A N 1
ATOM 3001 C CA . VAL A 1 380 ? -5.326 -1.876 28.131 1.00 98.62 380 VAL A CA 1
ATOM 3002 C C . VAL A 1 380 ? -3.901 -1.507 27.719 1.00 98.62 380 VAL A C 1
ATOM 3004 O O . VAL A 1 380 ? -2.976 -1.571 28.527 1.00 98.62 380 VAL A O 1
ATOM 3007 N N . HIS A 1 381 ? -3.693 -1.148 26.451 1.00 98.31 381 HIS A N 1
ATOM 3008 C CA . HIS A 1 381 ? -2.385 -0.701 25.966 1.00 98.31 381 HIS A CA 1
ATOM 3009 C C . HIS A 1 381 ? -1.935 0.576 26.696 1.00 98.31 381 HIS A C 1
ATOM 3011 O O . HIS A 1 381 ? -2.766 1.401 27.065 1.00 98.31 381 HIS A O 1
ATOM 3017 N N . SER A 1 382 ? -0.627 0.782 26.866 1.00 97.69 382 SER A N 1
ATOM 3018 C CA . SER A 1 382 ? -0.069 1.926 27.613 1.00 97.69 382 SER A CA 1
ATOM 3019 C C . SER A 1 382 ? -0.476 3.297 27.058 1.00 97.69 382 SER A C 1
ATOM 3021 O O . SER A 1 382 ? -0.632 4.249 27.810 1.00 97.69 382 SER A O 1
ATOM 3023 N N . SER A 1 383 ? -0.707 3.411 25.750 1.00 96.88 383 SER A N 1
ATOM 3024 C CA . SER A 1 383 ? -1.239 4.643 25.143 1.00 96.88 383 SER A CA 1
ATOM 3025 C C . SER A 1 383 ? -2.769 4.746 25.147 1.00 96.88 383 SER A C 1
ATOM 3027 O O . SER A 1 383 ? -3.312 5.771 24.752 1.00 96.88 383 SER A O 1
ATOM 3029 N N . GLY A 1 384 ? -3.484 3.702 25.573 1.00 97.62 384 GLY A N 1
ATOM 3030 C CA . GLY A 1 384 ? -4.947 3.684 25.639 1.00 97.62 384 GLY A CA 1
ATOM 3031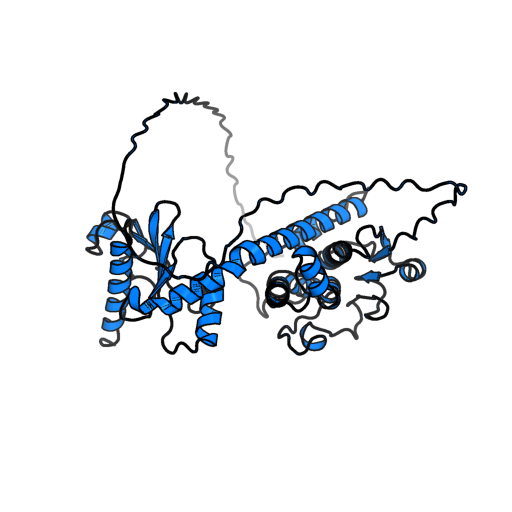 C C . GLY A 1 384 ? -5.664 3.473 24.301 1.00 97.62 384 GLY A C 1
ATOM 3032 O O . GLY A 1 384 ? -6.888 3.523 24.276 1.00 97.62 384 GLY A O 1
ATOM 3033 N N . PHE A 1 385 ? -4.957 3.209 23.194 1.00 97.94 385 PHE A N 1
ATOM 3034 C CA . PHE A 1 385 ? -5.605 3.051 21.880 1.00 97.94 385 PHE A CA 1
ATOM 3035 C C . PHE A 1 385 ? -6.454 1.774 21.752 1.00 97.94 385 PHE A C 1
ATOM 3037 O O . PHE A 1 385 ? -7.340 1.704 20.901 1.00 97.94 385 PHE A O 1
ATOM 3044 N N . ILE A 1 386 ? -6.158 0.738 22.544 1.00 98.12 386 ILE A N 1
ATOM 3045 C CA . ILE A 1 386 ? -6.866 -0.544 22.521 1.00 98.12 386 ILE A CA 1
ATOM 3046 C C . ILE A 1 386 ? -6.872 -1.185 23.906 1.00 98.12 386 ILE A C 1
ATOM 3048 O O . ILE A 1 386 ? -5.902 -1.082 24.660 1.00 98.12 386 ILE A O 1
ATOM 3052 N N . GLY A 1 387 ? -7.952 -1.888 24.212 1.00 98.25 387 GLY A N 1
ATOM 3053 C CA . GLY A 1 387 ? -8.086 -2.758 25.367 1.00 98.25 387 GLY A CA 1
ATOM 3054 C C . GLY A 1 387 ? -8.857 -4.021 25.012 1.00 98.25 387 GLY A C 1
ATOM 3055 O O . GLY A 1 387 ? -9.278 -4.221 23.867 1.00 98.25 387 GLY A O 1
ATOM 3056 N N . GLY A 1 388 ? -9.033 -4.897 25.992 1.00 98.00 388 GLY A N 1
ATOM 3057 C CA . GLY A 1 388 ? -9.777 -6.124 25.781 1.00 98.00 388 GLY A CA 1
ATOM 3058 C C . GLY A 1 388 ? -10.399 -6.708 27.033 1.00 98.00 388 GLY A C 1
ATOM 3059 O O . GLY A 1 388 ? -9.895 -6.534 28.141 1.00 98.00 388 GLY A O 1
ATOM 3060 N N . ASN A 1 389 ? -11.471 -7.456 26.810 1.00 98.69 389 ASN A N 1
ATOM 3061 C CA . ASN A 1 389 ? -12.215 -8.199 27.813 1.00 98.69 389 ASN A CA 1
ATOM 3062 C C . ASN A 1 389 ? -12.495 -9.616 27.283 1.00 98.69 389 ASN A C 1
ATOM 3064 O O . ASN A 1 389 ? -12.456 -9.861 26.080 1.00 98.69 389 ASN A O 1
ATOM 3068 N N . ARG A 1 390 ? -12.749 -10.580 28.164 1.00 98.25 390 ARG A N 1
ATOM 3069 C CA . ARG A 1 390 ? -13.128 -11.945 27.783 1.00 98.25 390 ARG A CA 1
ATOM 3070 C C . ARG A 1 390 ? -14.518 -12.015 27.148 1.00 98.25 390 ARG A C 1
ATOM 3072 O O . ARG A 1 390 ? -14.747 -12.926 26.360 1.00 98.25 390 ARG A O 1
ATOM 3079 N N . THR A 1 391 ? -15.418 -11.082 27.459 1.00 98.12 391 THR A N 1
ATOM 3080 C CA . THR A 1 391 ? -16.798 -11.071 26.950 1.00 98.12 391 THR A CA 1
ATOM 3081 C C . THR A 1 391 ? -17.118 -9.801 26.166 1.00 98.12 391 THR A C 1
ATOM 3083 O O . THR A 1 391 ? -16.487 -8.754 26.348 1.00 98.12 391 THR A O 1
ATOM 3086 N N . ARG A 1 392 ? -18.135 -9.895 25.302 1.00 97.69 392 ARG A N 1
ATOM 3087 C CA . ARG A 1 392 ? -18.679 -8.761 24.547 1.00 97.69 392 ARG A CA 1
ATOM 3088 C C . ARG A 1 392 ? -19.212 -7.692 25.490 1.00 97.69 392 ARG A C 1
ATOM 3090 O O . ARG A 1 392 ? -18.908 -6.515 25.337 1.00 97.69 392 ARG A O 1
ATOM 3097 N N . GLU A 1 393 ? -19.970 -8.123 26.490 1.00 98.25 393 GLU A N 1
ATOM 3098 C CA . GLU A 1 393 ? -20.629 -7.268 27.472 1.00 98.25 393 GLU A CA 1
ATOM 3099 C C .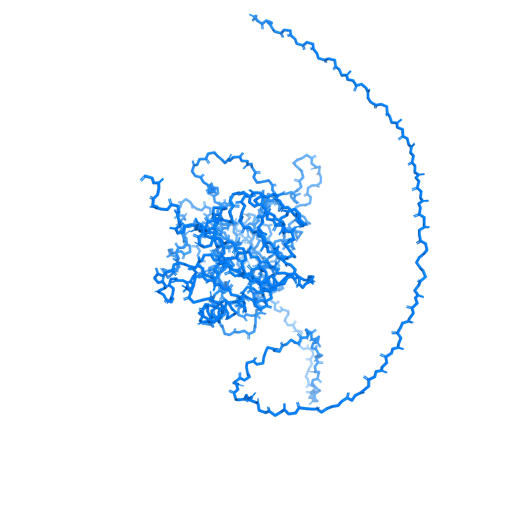 GLU A 1 393 ? -19.599 -6.512 28.311 1.00 98.25 393 GLU A C 1
ATOM 3101 O O . GLU A 1 393 ? -19.756 -5.317 28.543 1.00 98.25 393 GLU A O 1
ATOM 3106 N N . GLY A 1 394 ? -18.507 -7.177 28.704 1.00 98.44 394 GLY A N 1
ATOM 3107 C CA . GLY A 1 394 ? -17.418 -6.535 29.431 1.00 98.44 394 GLY A CA 1
ATOM 3108 C C . GLY A 1 394 ? -16.681 -5.499 28.580 1.00 98.44 394 GLY A C 1
ATOM 3109 O O . GLY A 1 394 ? -16.386 -4.410 29.065 1.00 98.44 394 GLY A O 1
ATOM 3110 N N . ALA A 1 395 ? -16.434 -5.780 27.296 1.00 98.50 395 ALA A N 1
ATOM 3111 C CA . ALA A 1 395 ? -15.834 -4.802 26.384 1.00 98.50 395 ALA A CA 1
ATOM 3112 C C . ALA A 1 395 ? -16.761 -3.598 26.124 1.00 98.50 395 ALA A C 1
ATOM 3114 O O . ALA A 1 395 ? -16.290 -2.461 26.075 1.00 98.50 395 ALA A O 1
ATOM 3115 N N . LEU A 1 396 ? -18.073 -3.826 26.007 1.00 98.50 396 LEU A N 1
ATOM 3116 C CA . LEU A 1 396 ? -19.071 -2.762 25.872 1.00 98.50 396 LEU A CA 1
ATOM 3117 C C . LEU A 1 396 ? -19.166 -1.905 27.140 1.00 98.50 396 LEU A C 1
ATOM 3119 O O . LEU A 1 396 ? -19.232 -0.682 27.053 1.00 98.50 396 LEU A O 1
ATOM 3123 N N . GLU A 1 397 ? -19.100 -2.517 28.320 1.00 98.50 397 GLU A N 1
ATOM 3124 C CA . GLU A 1 397 ? -19.062 -1.786 29.588 1.00 98.50 397 GLU A CA 1
ATOM 3125 C C . GLU A 1 397 ? -17.785 -0.941 29.722 1.00 98.50 397 GLU A C 1
ATOM 3127 O O . GLU A 1 397 ? -17.846 0.223 30.125 1.00 98.50 397 GLU A O 1
ATOM 3132 N N . MET A 1 398 ? -16.628 -1.466 29.298 1.00 98.56 398 MET A N 1
ATOM 3133 C CA . MET A 1 398 ? -15.392 -0.676 29.214 1.00 98.56 398 MET A CA 1
ATOM 3134 C C . MET A 1 398 ? -15.568 0.545 28.297 1.00 98.56 398 MET A C 1
ATOM 3136 O O . MET A 1 398 ? -15.119 1.642 28.640 1.00 98.56 398 MET A O 1
ATOM 3140 N N . ALA A 1 399 ? -16.245 0.381 27.156 1.00 98.25 399 ALA A N 1
ATOM 3141 C CA . ALA A 1 399 ? -16.519 1.460 26.207 1.00 98.25 399 ALA A CA 1
ATOM 3142 C C . ALA A 1 399 ? -17.426 2.540 26.814 1.00 98.25 399 ALA A C 1
ATOM 3144 O O . ALA A 1 399 ? -17.108 3.728 26.748 1.00 98.25 399 ALA A O 1
ATOM 3145 N N . ARG A 1 400 ? -18.512 2.132 27.481 1.00 98.00 400 ARG A N 1
ATOM 3146 C CA . ARG A 1 400 ? -19.444 3.038 28.169 1.00 98.00 400 ARG A CA 1
ATOM 3147 C C . ARG A 1 400 ? -18.773 3.837 29.275 1.00 98.00 400 ARG A C 1
ATOM 3149 O O . ARG A 1 400 ? -18.937 5.053 29.329 1.00 98.00 400 ARG A O 1
ATOM 3156 N N . ARG A 1 401 ? -17.968 3.188 30.122 1.00 97.50 401 ARG A N 1
ATOM 3157 C CA . ARG A 1 401 ? -17.215 3.885 31.176 1.00 97.50 401 ARG A CA 1
ATOM 3158 C C . ARG A 1 401 ? -16.172 4.841 30.608 1.00 97.50 401 ARG A C 1
ATOM 3160 O O . ARG A 1 401 ? -15.997 5.926 31.151 1.00 97.50 401 ARG A O 1
ATOM 3167 N N . THR A 1 402 ? -15.529 4.478 29.498 1.00 97.12 402 THR A N 1
ATOM 3168 C CA . THR A 1 402 ? -14.619 5.385 28.783 1.00 97.12 402 THR A CA 1
ATOM 3169 C C . THR A 1 402 ? -15.352 6.643 28.313 1.00 97.12 402 THR A C 1
ATOM 3171 O O . THR A 1 402 ? -14.875 7.751 28.547 1.00 97.12 402 THR A O 1
ATOM 3174 N N . LEU A 1 403 ? -16.533 6.483 27.706 1.00 95.88 403 LEU A N 1
ATOM 3175 C CA . LEU A 1 403 ? -17.352 7.600 27.233 1.00 95.88 403 LEU A CA 1
ATOM 3176 C C . LEU A 1 403 ? -17.844 8.490 28.391 1.00 95.88 403 LEU A C 1
ATOM 3178 O O . LEU A 1 403 ? -17.753 9.714 28.313 1.00 95.88 403 LEU A O 1
ATOM 3182 N N . ALA A 1 404 ? -18.307 7.886 29.489 1.00 94.44 404 ALA A N 1
ATOM 3183 C CA . ALA A 1 404 ? -18.804 8.612 30.658 1.00 94.44 404 ALA A CA 1
ATOM 3184 C C . ALA A 1 404 ? -17.713 9.445 31.357 1.00 94.44 404 ALA A C 1
ATOM 3186 O O . ALA A 1 404 ? -17.961 10.586 31.746 1.00 94.44 404 ALA A O 1
ATOM 3187 N N . LEU A 1 405 ? -16.495 8.905 31.483 1.00 88.25 405 LEU A N 1
ATOM 3188 C CA . LEU A 1 405 ? -15.373 9.598 32.127 1.00 88.25 405 LEU A CA 1
ATOM 3189 C C . LEU A 1 405 ? -14.891 10.822 31.336 1.00 88.25 405 LEU A C 1
ATOM 3191 O O . LEU A 1 405 ? -14.369 11.756 31.938 1.00 88.25 405 LEU A O 1
ATOM 3195 N N . GLN A 1 406 ? -15.100 10.863 30.017 1.00 74.56 406 GLN A N 1
ATOM 3196 C CA . GLN A 1 406 ? -14.821 12.067 29.232 1.00 74.56 406 GLN A CA 1
ATOM 3197 C C . GLN A 1 406 ? -15.879 13.160 29.396 1.00 74.56 406 GLN A C 1
ATOM 3199 O O . GLN A 1 406 ? -15.519 14.332 29.494 1.00 74.56 406 GLN A O 1
ATOM 3204 N N . GLY A 1 407 ? -17.163 12.800 29.500 1.00 59.31 407 GLY A N 1
ATOM 3205 C CA . GLY A 1 407 ? -18.238 13.774 29.725 1.00 59.31 407 GLY A CA 1
ATOM 3206 C C . GLY A 1 407 ? -18.127 14.524 31.060 1.00 59.31 407 GLY A C 1
ATOM 3207 O O . GLY A 1 407 ? -18.568 15.665 31.157 1.00 59.31 407 GLY A O 1
ATOM 3208 N N . GLY A 1 408 ? -17.503 13.914 32.075 1.00 46.03 408 GLY A N 1
ATOM 3209 C CA . GLY A 1 408 ? -17.292 14.526 33.393 1.00 46.03 408 GLY A CA 1
ATOM 3210 C C . GLY A 1 408 ? -16.081 15.463 33.499 1.00 46.03 408 GLY A C 1
ATOM 3211 O O . GLY A 1 408 ? -16.027 16.266 34.425 1.00 46.03 408 GLY A O 1
ATOM 3212 N N . GLY A 1 409 ? -15.121 15.394 32.569 1.00 40.47 409 GLY A N 1
ATOM 3213 C CA . GLY A 1 409 ? -13.889 16.197 32.616 1.00 40.47 409 GLY A CA 1
ATOM 3214 C C . GLY A 1 409 ? -14.014 17.607 32.028 1.00 40.47 409 GLY A C 1
ATOM 3215 O O . GLY A 1 409 ? -13.157 18.450 32.271 1.00 40.47 409 GLY A O 1
ATOM 3216 N N . ALA A 1 410 ? -15.082 17.890 31.276 1.00 37.38 410 ALA A N 1
ATOM 3217 C CA . ALA A 1 410 ? -15.298 19.190 30.635 1.00 37.38 410 ALA A CA 1
ATOM 3218 C C . ALA A 1 410 ? -15.948 20.251 31.552 1.00 37.38 410 ALA A C 1
ATOM 3220 O O . ALA A 1 410 ? -16.169 21.374 31.111 1.00 37.38 410 ALA A O 1
ATOM 3221 N N . GLN A 1 411 ? -16.265 19.920 32.812 1.00 33.88 411 GLN A N 1
ATOM 3222 C CA . GLN A 1 411 ? -16.881 20.849 33.780 1.00 33.88 411 GLN A CA 1
ATOM 3223 C C . GLN A 1 411 ? -15.962 21.244 34.950 1.00 33.88 411 GLN A C 1
ATOM 3225 O O . GLN A 1 411 ? -16.417 21.888 35.892 1.00 33.88 411 GLN A O 1
ATOM 3230 N N . SER A 1 412 ? -14.675 20.889 34.912 1.00 31.78 412 SER A N 1
ATOM 3231 C CA . SER A 1 412 ? -13.725 21.187 35.995 1.00 31.78 412 SER A CA 1
ATOM 3232 C C . SER A 1 412 ? -12.407 21.788 35.492 1.00 31.78 412 SER A C 1
ATOM 3234 O O . SER A 1 412 ? -11.334 21.338 35.896 1.00 31.78 412 SER A O 1
ATOM 3236 N N . GLY A 1 413 ? -12.492 22.769 34.589 1.00 30.55 413 GLY A N 1
ATOM 3237 C CA . GLY A 1 413 ? -11.363 23.563 34.096 1.00 30.55 413 GLY A CA 1
ATOM 3238 C C . GLY A 1 413 ? -11.664 25.046 34.173 1.00 30.55 413 GLY A C 1
ATOM 3239 O O . GLY A 1 413 ? -12.742 25.424 33.661 1.00 30.55 413 GLY A O 1
#

InterPro domains:
  IPR003226 MYG1 exonuclease [PF03690] (85-403)
  IPR003226 MYG1 exonuclease [PTHR11215] (75-405)

Sequence (413 aa):
MREWVGGGAEPHMRSAEGRGVLRLRMRGGDLKGRCRSAVGMLLWRRCCACAVMRGPLRAIPIMAAAITGSGTGPKRARTEPVLRIGTHDGTFHCDEALACYLLRLLPRYRDAEVVRTRDPQRLAQCDVVVDVGGEYDPERHRYDHHQRSFTQSMRSLQPSKPWTTKLSSAGLVYCHFGSQILAGLLGQPEDSPVVTALYDKLYENFVEEIDAIDNGIAQTDGEPRYALTTNLSSRVGHLNPRWNDPDQDTEAGFKRAMELVGSEFMDRLDYYHRAWLPARVLVEDAIRRRFEVDASGVMLELPQGGCPWKEHLFSLEKELELHNPLLLVLFPDRSGQWRLQSVPVGPRSFESRLPLPEPWRGVRDEALSQLTGIPGCVFVHSSGFIGGNRTREGALEMARRTLALQGGGAQSG

Foldseek 3Di:
DDDDDDDDDDDDDDDDDDDDDDDDDDDDDDDDDDDDDDDDDDDDDPDDDPDPDPDDPDDDDDDDDDDDDDDDDDDDPPPDDAAEEEEAPDQDWLQVLLLLLLQCLDPVNVRHHYHHHQDLVVVVRHQAYFQHDQDDDVVSNYQAQPHPPQQDDLCNLPVVDDTRQRFHSNSVSCSVCVLVSLCSVVVHDSPDPLSVVLSNVCCVPPRSVRSCVVVVHDPDPDDDPDDDCDPLRNVLSVLFDDPPDPDGPRPVSSVVNSVSSNVVSVVSSCCCNPAQPVLLVQLLVQLVCLCVLPVVSQEGEGAAPPRPNQVSLVVCCVVVVPPDHRFWYWHAYPVRWIKIFTRAPDSPDPHGPQFQDQVQAADAAVRSCVVLVAHAWGGAHNRRRMTIGRDPVSSSVSVVVSVVVVVVVVPPD

Organism: Coturnix japonica (NCBI:txid93934)

Radius of gyration: 29.6 Å; Cα contacts (8 Å, |Δi|>4): 551; chains: 1; bounding box: 88×63×88 Å

Mean predicted aligned error: 12.04 Å

pLDDT: mean 83.43, std 26.08, range [25.72, 98.94]